Protein AF-A0A9D4PXZ6-F1 (afdb_monomer)

Structure (mmCIF, N/CA/C/O backbone):
data_AF-A0A9D4PXZ6-F1
#
_entry.id   AF-A0A9D4PXZ6-F1
#
loop_
_atom_site.group_PDB
_atom_site.id
_atom_site.type_symbol
_atom_site.label_atom_id
_atom_site.label_alt_id
_atom_site.label_comp_id
_atom_site.label_asym_id
_atom_site.label_entity_id
_atom_site.label_seq_id
_atom_site.pdbx_PDB_ins_code
_atom_site.Cartn_x
_atom_site.Cartn_y
_atom_site.Cartn_z
_atom_site.occupancy
_atom_site.B_iso_or_equiv
_atom_site.auth_seq_id
_atom_site.auth_comp_id
_atom_site.auth_asym_id
_atom_site.auth_atom_id
_atom_site.pdbx_PDB_model_num
ATOM 1 N N . MET A 1 1 ? 11.930 -41.846 7.101 1.00 25.95 1 MET A N 1
ATOM 2 C CA . MET A 1 1 ? 12.755 -41.732 5.876 1.00 25.95 1 MET A CA 1
ATOM 3 C C . MET A 1 1 ? 13.289 -40.310 5.834 1.00 25.95 1 MET A C 1
ATOM 5 O O . MET A 1 1 ? 12.480 -39.413 6.045 1.00 25.95 1 MET A O 1
ATOM 9 N N . PRO A 1 2 ? 14.607 -40.080 5.733 1.00 27.53 2 PRO A N 1
ATOM 10 C CA . PRO A 1 2 ? 15.161 -38.751 5.949 1.00 27.53 2 PRO A CA 1
ATOM 11 C C . PRO A 1 2 ? 14.879 -37.844 4.747 1.00 27.53 2 PRO A C 1
ATOM 13 O O . PRO A 1 2 ? 15.004 -38.256 3.596 1.00 27.53 2 PRO A O 1
ATOM 16 N N . PHE A 1 3 ? 14.480 -36.614 5.060 1.00 24.53 3 PHE A N 1
ATOM 17 C CA . PHE A 1 3 ? 14.257 -35.517 4.130 1.00 24.53 3 PHE A CA 1
ATOM 18 C C . PHE A 1 3 ? 15.569 -35.149 3.427 1.00 24.53 3 PHE A C 1
ATOM 20 O O . PHE A 1 3 ? 16.503 -34.655 4.058 1.00 24.53 3 PHE A O 1
ATOM 27 N N . GLY A 1 4 ? 15.627 -35.399 2.119 1.00 23.48 4 GLY A N 1
ATOM 28 C CA . GLY A 1 4 ? 16.671 -34.898 1.236 1.00 23.48 4 GLY A CA 1
ATOM 29 C C . GLY A 1 4 ? 16.410 -33.438 0.877 1.00 23.48 4 GLY A C 1
ATOM 30 O O . GLY A 1 4 ? 15.388 -33.096 0.287 1.00 23.48 4 GLY A O 1
ATOM 31 N N . SER A 1 5 ? 17.356 -32.584 1.244 1.00 31.34 5 SER A N 1
ATOM 32 C CA . SER A 1 5 ? 17.503 -31.199 0.810 1.00 31.34 5 SER A CA 1
ATOM 33 C C . SER A 1 5 ? 17.520 -31.078 -0.720 1.00 31.34 5 SER A C 1
ATOM 35 O O . SER A 1 5 ? 18.485 -31.510 -1.347 1.00 31.34 5 SER A O 1
ATOM 37 N N . SER A 1 6 ? 16.494 -30.474 -1.330 1.00 28.05 6 SER A N 1
ATOM 38 C CA . SER A 1 6 ? 16.559 -30.036 -2.740 1.00 28.05 6 SER A CA 1
ATOM 39 C C . SER A 1 6 ? 15.519 -28.978 -3.158 1.00 28.05 6 SER A C 1
ATOM 41 O O . SER A 1 6 ? 15.216 -28.862 -4.335 1.00 28.05 6 SER A O 1
ATOM 43 N N . SER A 1 7 ? 14.993 -28.138 -2.256 1.00 27.25 7 SER A N 1
ATOM 44 C CA . SER A 1 7 ? 14.009 -27.104 -2.653 1.00 27.25 7 SER A CA 1
ATOM 45 C C . SER A 1 7 ? 14.605 -25.739 -3.039 1.00 27.25 7 SER A C 1
ATOM 47 O O . SER A 1 7 ? 13.877 -24.870 -3.505 1.00 27.25 7 SER A O 1
ATOM 49 N N . GLN A 1 8 ? 15.924 -25.529 -2.918 1.00 28.34 8 GLN A N 1
ATOM 50 C CA . GLN A 1 8 ? 16.574 -24.286 -3.382 1.00 28.34 8 GLN A CA 1
ATOM 51 C C . GLN A 1 8 ? 16.739 -24.214 -4.914 1.00 28.34 8 GLN A C 1
ATOM 53 O O . GLN A 1 8 ? 16.982 -23.131 -5.449 1.00 28.34 8 GLN A O 1
ATOM 58 N N . GLY A 1 9 ? 16.593 -25.342 -5.622 1.00 25.77 9 GLY A N 1
ATOM 59 C CA . GLY A 1 9 ? 16.794 -25.434 -7.073 1.00 25.77 9 GLY A CA 1
ATOM 60 C C . GLY A 1 9 ? 15.540 -25.227 -7.928 1.00 25.77 9 GLY A C 1
ATOM 61 O O . GLY A 1 9 ? 15.668 -24.869 -9.093 1.00 25.77 9 GLY A O 1
ATOM 62 N N . GLU A 1 10 ? 14.333 -25.419 -7.385 1.00 27.45 10 GLU A N 1
ATOM 63 C CA . GLU A 1 10 ? 13.099 -25.402 -8.194 1.00 27.45 10 GLU A CA 1
ATOM 64 C C . GLU A 1 10 ? 12.408 -24.029 -8.259 1.00 27.45 10 GLU A C 1
ATOM 66 O O . GLU A 1 10 ? 11.702 -23.739 -9.224 1.00 27.45 10 GLU A O 1
ATOM 71 N N . GLU A 1 11 ? 12.641 -23.137 -7.290 1.00 32.34 11 GLU A N 1
ATOM 72 C CA . GLU A 1 11 ? 11.998 -21.810 -7.258 1.00 32.34 11 GLU A CA 1
ATOM 73 C C . GLU A 1 11 ? 12.890 -20.683 -7.790 1.00 32.34 11 GLU A C 1
ATOM 75 O O . GLU A 1 11 ? 12.404 -19.767 -8.460 1.00 32.34 11 GLU A O 1
ATOM 80 N N . SER A 1 12 ? 14.210 -20.821 -7.628 1.00 29.80 12 SER A N 1
ATOM 81 C CA . SER A 1 12 ? 15.171 -20.116 -8.477 1.00 29.80 12 SER A CA 1
ATOM 82 C C . SER A 1 12 ? 14.865 -20.429 -9.943 1.00 29.80 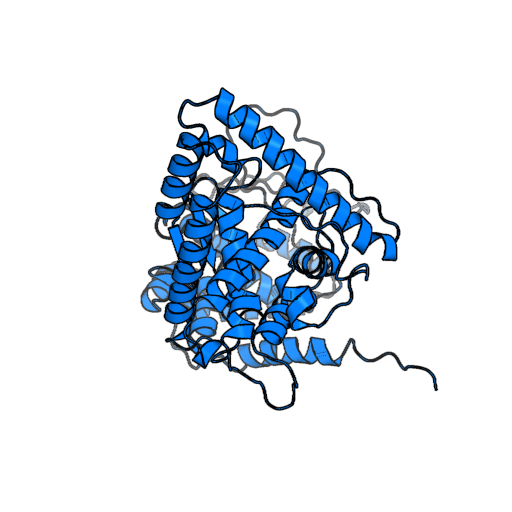12 SER A C 1
ATOM 84 O O . SER A 1 12 ? 14.836 -19.500 -10.738 1.00 29.80 12 SER A O 1
ATOM 86 N N . LEU A 1 13 ? 14.450 -21.661 -10.276 1.00 28.16 13 LEU A N 1
ATOM 87 C CA . LEU A 1 13 ? 13.960 -22.028 -11.606 1.00 28.16 13 LEU A CA 1
ATOM 88 C C . LEU A 1 13 ? 12.761 -21.192 -12.088 1.00 28.16 13 LEU A C 1
ATOM 90 O O . LEU A 1 13 ? 12.686 -20.953 -13.279 1.00 28.16 13 LEU A O 1
ATOM 94 N N . ARG A 1 14 ? 11.854 -20.697 -11.226 1.00 29.11 14 ARG A N 1
ATOM 95 C CA . ARG A 1 14 ? 10.692 -19.872 -11.642 1.00 29.11 14 ARG A CA 1
ATOM 96 C C . ARG A 1 14 ? 11.036 -18.401 -11.869 1.00 29.11 14 ARG A C 1
ATOM 98 O O . ARG A 1 14 ? 10.495 -17.797 -12.793 1.00 29.11 14 ARG A O 1
ATOM 105 N N . ILE A 1 15 ? 11.975 -17.846 -11.100 1.00 33.41 15 ILE A N 1
ATOM 106 C CA . ILE A 1 15 ? 12.600 -16.552 -11.422 1.00 33.41 15 ILE A CA 1
ATOM 107 C C . ILE A 1 15 ? 13.491 -16.702 -12.663 1.00 33.41 15 ILE A C 1
ATOM 109 O O . ILE A 1 15 ? 13.471 -15.832 -13.523 1.00 33.41 15 ILE A O 1
ATOM 113 N N . PHE A 1 16 ? 14.172 -17.840 -12.832 1.00 27.59 16 PHE A N 1
ATOM 114 C CA . PHE A 1 16 ? 14.856 -18.220 -14.069 1.00 27.59 16 PHE A CA 1
ATOM 115 C C . PHE A 1 16 ? 13.881 -18.458 -15.225 1.00 27.59 16 PHE A C 1
ATOM 117 O O . PHE A 1 16 ? 14.283 -18.235 -16.355 1.00 27.59 16 PHE A O 1
ATOM 124 N N . THR A 1 17 ? 12.623 -18.844 -14.992 1.00 29.03 17 THR A N 1
ATOM 125 C CA . THR A 1 17 ? 11.588 -18.918 -16.035 1.00 29.03 17 THR A CA 1
ATOM 126 C C . THR A 1 17 ? 11.101 -17.520 -16.402 1.00 29.03 17 THR A C 1
ATOM 128 O O . THR A 1 17 ? 10.970 -17.252 -17.581 1.00 29.03 17 THR A O 1
ATOM 131 N N . LEU A 1 18 ? 10.947 -16.588 -15.454 1.00 34.06 18 LEU A N 1
ATOM 132 C CA . LEU A 1 18 ? 10.681 -15.168 -15.751 1.00 34.06 18 LEU A CA 1
ATOM 133 C C . LEU A 1 18 ? 11.878 -14.464 -16.430 1.00 34.06 18 LEU A C 1
ATOM 135 O O . LEU A 1 18 ? 11.693 -13.664 -17.341 1.00 34.06 18 LEU A O 1
ATOM 139 N N . LEU A 1 1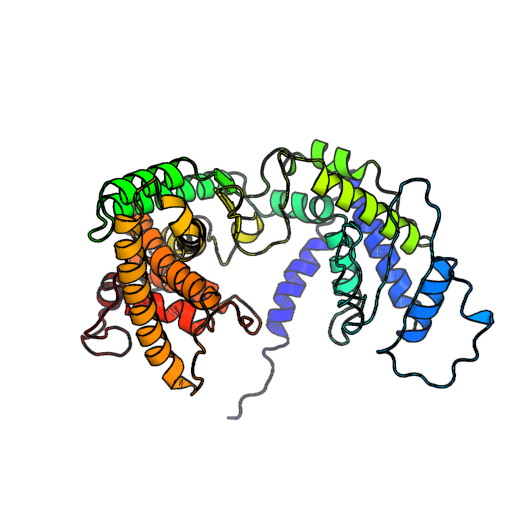9 ? 13.117 -14.818 -16.077 1.00 34.28 19 LEU A N 1
ATOM 140 C CA . LEU A 1 19 ? 14.349 -14.303 -16.697 1.00 34.28 19 LEU A CA 1
ATOM 141 C C . LEU A 1 19 ? 14.666 -14.978 -18.046 1.00 34.28 19 LEU A C 1
ATOM 143 O O . LEU A 1 19 ? 15.147 -14.317 -18.962 1.00 34.28 19 LEU A O 1
ATOM 147 N N . ARG A 1 20 ? 14.310 -16.258 -18.222 1.00 30.73 20 ARG A N 1
ATOM 148 C CA . ARG A 1 20 ? 14.201 -16.935 -19.528 1.00 30.73 20 ARG A CA 1
ATOM 149 C C . ARG A 1 20 ? 12.930 -16.553 -20.277 1.00 30.73 20 ARG A C 1
ATOM 151 O O . ARG A 1 20 ? 12.723 -17.106 -21.342 1.00 30.73 20 ARG A O 1
ATOM 158 N N . LEU A 1 21 ? 12.090 -15.656 -19.769 1.00 37.28 21 LEU A N 1
ATOM 159 C CA . LEU A 1 21 ? 11.014 -15.046 -20.548 1.00 37.28 21 LEU A CA 1
ATOM 160 C C . LEU A 1 21 ? 11.429 -13.655 -21.029 1.00 37.28 21 LEU A C 1
ATOM 162 O O . LEU A 1 21 ? 11.116 -13.337 -22.156 1.00 37.28 21 LEU A O 1
ATOM 166 N N . ILE A 1 22 ? 12.255 -12.888 -20.310 1.00 40.16 22 ILE A N 1
ATOM 167 C CA . ILE A 1 22 ? 12.733 -11.578 -20.808 1.00 40.16 22 ILE A CA 1
ATOM 168 C C . ILE A 1 22 ? 13.810 -11.712 -21.904 1.00 40.16 22 ILE A C 1
ATOM 170 O O . ILE A 1 22 ? 13.849 -10.905 -22.825 1.00 40.16 22 ILE A O 1
ATOM 174 N N . VAL A 1 23 ? 14.664 -12.743 -21.865 1.00 37.47 23 VAL A N 1
ATOM 175 C CA . VAL A 1 23 ? 15.687 -12.953 -22.915 1.00 37.47 23 VAL A CA 1
ATOM 176 C C . VAL A 1 23 ? 15.104 -13.455 -24.258 1.00 37.47 23 VAL A C 1
ATOM 178 O O . VAL A 1 23 ? 15.611 -13.037 -25.294 1.00 37.47 23 VAL A O 1
ATOM 181 N N . PRO A 1 24 ? 14.052 -14.301 -24.304 1.00 36.59 24 PRO A N 1
ATOM 182 C CA . PRO A 1 24 ? 13.346 -14.637 -25.544 1.00 36.59 24 PRO A CA 1
ATOM 183 C C . PRO A 1 24 ? 12.073 -13.813 -25.812 1.00 36.59 24 PRO A C 1
ATOM 185 O O . PRO A 1 24 ? 11.534 -13.923 -26.906 1.00 36.59 24 PRO A O 1
ATOM 188 N N . TYR A 1 25 ? 11.624 -12.947 -24.893 1.00 40.59 25 TYR A N 1
ATOM 189 C CA . TYR A 1 25 ? 10.790 -11.772 -25.202 1.00 40.59 25 TYR A CA 1
ATOM 190 C C . TYR A 1 25 ? 11.682 -10.543 -25.409 1.00 40.59 25 TYR A C 1
ATOM 192 O O . TYR A 1 25 ? 11.433 -9.471 -24.866 1.00 40.59 25 TYR A O 1
ATOM 200 N N . ILE A 1 26 ? 12.733 -10.695 -26.211 1.00 43.75 26 ILE A N 1
ATOM 201 C CA . ILE A 1 26 ? 13.173 -9.601 -27.068 1.00 43.75 26 ILE A CA 1
ATOM 202 C C . ILE A 1 26 ? 12.182 -9.673 -28.232 1.00 43.75 26 ILE A C 1
ATOM 204 O O . ILE A 1 26 ? 12.341 -10.552 -29.082 1.00 43.75 26 ILE A O 1
ATOM 208 N N . PRO A 1 27 ? 11.105 -8.862 -28.278 1.00 35.53 27 PRO A N 1
ATOM 209 C CA . PRO A 1 27 ? 10.410 -8.720 -29.543 1.00 35.53 27 PRO A CA 1
ATOM 210 C C . PRO A 1 27 ? 11.451 -8.172 -30.525 1.00 35.53 27 PRO A C 1
ATOM 212 O O . PRO A 1 27 ? 12.351 -7.440 -30.107 1.00 35.53 27 PRO A O 1
ATOM 215 N N . ASP A 1 28 ? 11.323 -8.461 -31.814 1.00 40.88 28 ASP A N 1
ATOM 216 C CA . ASP A 1 28 ? 11.927 -7.644 -32.871 1.00 40.88 28 ASP A CA 1
ATOM 217 C C . ASP A 1 28 ? 11.369 -6.206 -32.773 1.00 40.88 28 ASP A C 1
ATOM 219 O O . ASP A 1 28 ? 10.560 -5.759 -33.587 1.00 40.88 28 ASP A O 1
ATOM 223 N N . SER A 1 29 ? 11.702 -5.477 -31.708 1.00 52.06 29 SER A N 1
ATOM 224 C CA . SER A 1 29 ? 11.253 -4.121 -31.482 1.00 52.06 29 SER A CA 1
ATOM 225 C C . SER A 1 29 ? 12.302 -3.213 -32.110 1.00 52.06 29 SER A C 1
ATOM 227 O O . SER A 1 29 ? 13.441 -3.099 -31.662 1.00 52.06 29 SER A O 1
ATOM 229 N N . ASN A 1 30 ? 11.908 -2.519 -33.175 1.00 61.06 30 ASN A N 1
ATOM 230 C CA . ASN A 1 30 ? 12.666 -1.409 -33.766 1.00 61.06 30 ASN A CA 1
ATOM 231 C C . ASN A 1 30 ? 12.752 -0.186 -32.815 1.00 61.06 30 ASN A C 1
ATOM 233 O O . ASN A 1 30 ? 12.871 0.950 -33.267 1.00 61.06 30 ASN A O 1
ATOM 237 N N . GLN A 1 31 ? 12.630 -0.398 -31.502 1.00 74.00 31 GLN A N 1
ATOM 238 C CA . GLN A 1 31 ? 12.606 0.627 -30.468 1.00 74.00 31 GLN A CA 1
ATOM 239 C C . GLN A 1 31 ? 14.037 0.940 -30.015 1.00 74.00 31 GLN A C 1
ATOM 241 O O . GLN A 1 31 ? 14.788 0.059 -29.589 1.00 74.00 31 GLN A O 1
ATOM 246 N N . LEU A 1 32 ? 14.421 2.213 -30.105 1.00 82.12 32 LEU A N 1
ATOM 247 C CA . LEU A 1 32 ? 15.777 2.687 -29.828 1.00 82.12 32 LEU A CA 1
ATOM 248 C C . LEU A 1 32 ? 16.134 2.514 -28.345 1.00 82.12 32 LEU A C 1
ATOM 250 O O . LEU A 1 32 ? 17.262 2.146 -28.012 1.00 82.12 32 LEU A O 1
ATOM 254 N N . SER A 1 33 ? 15.176 2.762 -27.450 1.00 80.38 33 SER A N 1
ATOM 255 C CA . SER A 1 33 ? 15.353 2.606 -26.004 1.00 80.38 33 SER A CA 1
ATOM 256 C C . SER A 1 33 ? 15.788 1.185 -25.614 1.00 80.38 33 SER A C 1
ATOM 258 O O . SER A 1 33 ? 16.717 1.016 -24.817 1.00 80.38 33 SER A O 1
ATOM 260 N N . TRP A 1 34 ? 15.195 0.168 -26.243 1.00 77.62 34 TRP A N 1
ATOM 261 C CA . TRP A 1 34 ? 15.547 -1.239 -26.054 1.00 77.62 34 TRP A CA 1
ATOM 262 C C . TRP A 1 34 ? 16.913 -1.596 -26.606 1.00 77.62 34 TRP A C 1
ATOM 264 O O . TRP A 1 34 ? 17.696 -2.240 -25.910 1.00 77.62 34 TRP A O 1
ATOM 274 N N . GLN A 1 35 ? 17.219 -1.170 -27.832 1.00 78.56 35 GLN A N 1
ATOM 275 C CA . GLN A 1 35 ? 18.512 -1.445 -28.463 1.00 78.56 35 GLN A CA 1
ATOM 276 C C . GLN A 1 35 ? 19.667 -0.927 -27.599 1.00 78.56 35 GLN A C 1
ATOM 278 O O . GLN A 1 35 ? 20.656 -1.629 -27.383 1.00 78.56 35 GLN A O 1
ATOM 283 N N . LYS A 1 36 ? 19.504 0.265 -27.014 1.00 81.38 36 LYS A N 1
ATOM 284 C CA . LYS A 1 36 ? 20.477 0.846 -26.082 1.00 81.38 36 LYS A CA 1
ATOM 285 C C . LYS A 1 36 ? 20.590 0.052 -24.780 1.00 81.38 36 LYS A C 1
ATOM 287 O O . LYS A 1 36 ? 21.704 -0.234 -24.342 1.00 81.38 36 LYS A O 1
ATOM 292 N N . ALA A 1 37 ? 19.468 -0.358 -24.185 1.00 80.12 37 ALA A N 1
ATOM 293 C CA . ALA A 1 37 ? 19.473 -1.170 -22.967 1.00 80.12 37 ALA A CA 1
ATOM 294 C C . ALA A 1 37 ? 20.134 -2.544 -23.193 1.00 80.12 37 ALA A C 1
ATOM 296 O O . ALA A 1 37 ? 20.965 -2.975 -22.389 1.00 80.12 37 ALA A O 1
ATOM 297 N N . ALA A 1 38 ? 19.821 -3.200 -24.314 1.00 77.94 38 ALA A N 1
ATOM 298 C CA . ALA A 1 38 ? 20.415 -4.469 -24.718 1.00 77.94 38 ALA A CA 1
ATOM 299 C C . ALA A 1 38 ? 21.921 -4.332 -24.985 1.00 77.94 38 ALA A C 1
ATOM 301 O O . ALA A 1 38 ? 22.699 -5.151 -24.497 1.00 77.94 38 ALA A O 1
ATOM 302 N N . GLY A 1 39 ? 22.349 -3.271 -25.677 1.00 78.50 39 GLY A N 1
ATOM 303 C CA . GLY A 1 39 ? 23.766 -2.970 -25.895 1.00 78.50 39 GLY A CA 1
ATOM 304 C C . GLY A 1 39 ? 24.532 -2.795 -24.582 1.00 78.50 39 GLY A C 1
ATOM 305 O O . GLY A 1 39 ? 25.566 -3.429 -24.381 1.00 78.50 39 GLY A O 1
ATOM 306 N N . MET A 1 40 ? 23.982 -2.029 -23.630 1.00 76.56 40 MET A N 1
ATOM 307 C CA . MET A 1 40 ? 24.591 -1.857 -22.303 1.00 76.56 40 MET A CA 1
ATOM 308 C C . MET A 1 40 ? 24.682 -3.176 -21.526 1.00 76.56 40 MET A C 1
ATOM 310 O O . MET A 1 40 ? 25.689 -3.438 -20.865 1.00 76.56 40 MET A O 1
ATOM 314 N N . TYR A 1 41 ? 23.650 -4.017 -21.611 1.00 79.19 41 TYR A N 1
ATOM 315 C CA . TYR A 1 41 ? 23.640 -5.332 -20.975 1.00 79.19 41 TYR A CA 1
ATOM 316 C C . TYR A 1 41 ? 24.707 -6.260 -21.576 1.00 79.19 41 TYR A C 1
ATOM 318 O O . TYR A 1 41 ? 25.489 -6.849 -20.830 1.00 79.19 41 TYR A O 1
ATOM 326 N N . GLN A 1 42 ? 24.800 -6.336 -22.908 1.00 75.50 42 GLN A N 1
ATOM 327 C CA . GLN A 1 42 ? 25.791 -7.161 -23.609 1.00 75.50 42 GLN A CA 1
ATOM 328 C C . GLN A 1 42 ? 27.225 -6.667 -23.397 1.00 75.50 42 GLN A C 1
ATOM 330 O O . GLN A 1 42 ? 28.128 -7.478 -23.190 1.00 75.50 42 GLN A O 1
ATOM 335 N N . ALA A 1 43 ? 27.440 -5.350 -23.374 1.00 74.00 43 ALA A N 1
ATOM 336 C CA . ALA A 1 43 ? 28.730 -4.761 -23.027 1.00 74.00 43 ALA A CA 1
ATOM 337 C C . ALA A 1 43 ? 29.132 -5.123 -21.590 1.00 74.00 43 ALA A C 1
ATOM 339 O O . ALA A 1 43 ? 30.271 -5.514 -21.349 1.00 74.00 43 ALA A O 1
ATOM 340 N N . CYS A 1 44 ? 28.190 -5.086 -20.641 1.00 75.19 44 CYS A N 1
ATOM 341 C CA . CYS A 1 44 ? 28.440 -5.523 -19.269 1.00 75.19 44 CYS A CA 1
ATOM 342 C C . CYS A 1 44 ? 28.768 -7.023 -19.176 1.00 75.19 44 CYS A C 1
ATOM 344 O O . CYS A 1 44 ? 29.728 -7.402 -18.504 1.00 75.19 44 CYS A O 1
ATOM 346 N N . LEU A 1 45 ? 28.024 -7.887 -19.872 1.00 73.19 45 LEU A N 1
ATOM 347 C CA . LEU A 1 45 ? 28.311 -9.324 -19.911 1.00 73.19 45 LEU A CA 1
ATOM 348 C C . LEU A 1 45 ? 29.687 -9.619 -20.519 1.00 73.19 45 LEU A C 1
ATOM 350 O O . LEU A 1 45 ? 30.469 -10.373 -19.947 1.00 73.19 45 LEU A O 1
ATOM 354 N N . SER A 1 46 ? 30.008 -8.980 -21.642 1.00 70.75 46 SER A N 1
ATOM 355 C CA . SER A 1 46 ? 31.301 -9.145 -22.313 1.00 70.75 46 SER A CA 1
ATOM 356 C C . SER A 1 46 ? 32.440 -8.691 -21.399 1.00 70.75 46 SER A C 1
ATOM 358 O O . SER A 1 46 ? 33.405 -9.428 -21.187 1.00 70.75 46 SER A O 1
ATOM 360 N N . PHE A 1 47 ? 32.278 -7.532 -20.757 1.00 65.69 47 PHE A N 1
ATOM 361 C CA . PHE A 1 47 ? 33.240 -7.003 -19.795 1.00 65.69 47 PHE A CA 1
ATOM 362 C C . PHE A 1 47 ? 33.439 -7.947 -18.601 1.00 65.69 47 PHE A C 1
ATOM 364 O O . PHE A 1 47 ? 34.570 -8.254 -18.244 1.00 65.69 47 PHE A O 1
ATOM 371 N N . THR A 1 48 ? 32.362 -8.476 -18.015 1.00 64.25 48 THR A N 1
ATOM 372 C CA . THR A 1 48 ? 32.445 -9.403 -16.868 1.00 64.25 48 THR A CA 1
ATOM 373 C C . THR A 1 48 ? 33.037 -10.764 -17.227 1.00 64.25 48 THR A C 1
ATOM 375 O O . THR A 1 48 ? 33.734 -11.350 -16.406 1.00 64.25 48 THR A O 1
ATOM 378 N N . SER A 1 49 ? 32.827 -11.247 -18.454 1.00 63.47 49 SER A N 1
ATOM 379 C CA . SER A 1 49 ? 33.439 -12.489 -18.947 1.00 63.47 49 SER A CA 1
ATOM 380 C C . SER A 1 49 ? 34.943 -12.374 -19.231 1.00 63.47 49 SER A C 1
ATOM 382 O O . SER A 1 49 ? 35.627 -13.391 -19.310 1.00 63.47 49 SER A O 1
ATOM 384 N N . SER A 1 50 ? 35.464 -11.149 -19.368 1.00 54.88 50 SER A N 1
ATOM 385 C CA . SER A 1 50 ? 36.847 -10.887 -19.788 1.00 54.88 50 SER A CA 1
ATOM 386 C C . SER A 1 50 ? 37.864 -10.865 -18.638 1.00 54.88 50 SER A C 1
ATOM 388 O O . SER A 1 50 ? 39.062 -10.765 -18.897 1.00 54.88 50 SER A O 1
ATOM 390 N N . TYR A 1 51 ? 37.426 -10.954 -17.375 1.00 53.41 51 TYR A N 1
ATOM 391 C CA . TYR A 1 51 ? 38.312 -10.824 -16.212 1.00 53.41 51 TYR A CA 1
ATOM 392 C C . TYR A 1 51 ? 38.124 -11.954 -15.199 1.00 53.41 51 TYR A C 1
ATOM 394 O O . TYR A 1 51 ? 37.033 -12.181 -14.684 1.00 53.41 51 TYR A O 1
ATOM 402 N N . GLU A 1 52 ? 39.227 -12.626 -14.864 1.00 43.03 52 GLU A N 1
ATOM 403 C CA . GLU A 1 52 ? 39.250 -13.782 -13.956 1.00 43.03 52 GLU A CA 1
ATOM 404 C C . GLU A 1 52 ? 39.127 -13.389 -12.471 1.00 43.03 52 GLU A C 1
ATOM 406 O O . GLU A 1 52 ? 38.818 -14.232 -11.629 1.00 43.03 52 GLU A O 1
ATOM 411 N N . THR A 1 53 ? 39.373 -12.116 -12.120 1.00 45.88 53 THR A N 1
ATOM 412 C CA . THR A 1 53 ? 39.351 -11.632 -10.727 1.00 45.88 53 THR A CA 1
ATOM 413 C C . THR A 1 53 ? 38.757 -10.225 -10.577 1.00 45.88 53 THR A C 1
ATOM 415 O O . THR A 1 53 ? 38.985 -9.342 -11.406 1.00 45.88 53 THR A O 1
ATOM 418 N N . GLU A 1 54 ? 38.086 -9.963 -9.445 1.00 44.41 54 GLU A N 1
ATOM 419 C CA . GLU A 1 54 ? 37.551 -8.635 -9.068 1.00 44.41 54 GLU A CA 1
ATOM 420 C C . GLU A 1 54 ? 38.625 -7.527 -9.047 1.00 44.41 54 GLU A C 1
ATOM 422 O O . GLU A 1 54 ? 38.331 -6.348 -9.238 1.00 44.41 54 GLU A O 1
ATOM 427 N N . THR A 1 55 ? 39.894 -7.888 -8.826 1.00 41.78 55 THR A N 1
ATOM 428 C CA . THR A 1 55 ? 41.011 -6.932 -8.785 1.00 41.78 55 THR A CA 1
ATOM 429 C C . THR A 1 55 ? 41.437 -6.478 -10.183 1.00 41.78 55 THR A C 1
ATOM 431 O O . THR A 1 55 ? 41.690 -5.292 -10.375 1.00 41.78 55 THR A O 1
ATOM 434 N N . GLN A 1 56 ? 41.478 -7.379 -11.171 1.00 49.34 56 GLN A N 1
ATOM 435 C CA . GLN A 1 56 ? 41.712 -6.999 -12.573 1.00 49.34 56 GLN A CA 1
ATOM 436 C C . GLN A 1 56 ? 40.560 -6.142 -13.107 1.00 49.34 56 GLN A C 1
ATOM 438 O O . GLN A 1 56 ? 40.807 -5.120 -13.744 1.00 49.34 56 GLN A O 1
ATOM 443 N N . TYR A 1 57 ? 39.327 -6.498 -12.737 1.00 52.81 57 TYR A N 1
ATOM 444 C CA . TYR A 1 57 ? 38.125 -5.708 -12.993 1.00 52.81 57 TYR A CA 1
ATOM 445 C C . TYR A 1 57 ? 38.260 -4.264 -12.482 1.00 52.81 57 TYR A C 1
ATOM 447 O O . TYR A 1 57 ? 38.076 -3.322 -13.249 1.00 52.81 57 TYR A O 1
ATOM 455 N N . LEU A 1 58 ? 38.634 -4.070 -11.210 1.00 48.91 58 LEU A N 1
ATOM 456 C CA . LEU A 1 58 ? 38.742 -2.735 -10.611 1.00 48.91 58 LEU A CA 1
ATOM 457 C C . LEU A 1 58 ? 39.856 -1.902 -11.269 1.00 48.91 58 LEU A C 1
ATOM 459 O O . LEU A 1 58 ? 39.710 -0.694 -11.442 1.00 48.91 58 LEU A O 1
ATOM 463 N N . VAL A 1 59 ? 40.972 -2.539 -11.635 1.00 49.34 59 VAL A N 1
ATOM 464 C CA . VAL A 1 59 ? 42.129 -1.877 -12.258 1.00 49.34 59 VAL A CA 1
ATOM 465 C C . VAL A 1 59 ? 41.815 -1.411 -13.677 1.00 49.34 59 VAL A C 1
ATOM 467 O O . VAL A 1 59 ? 42.091 -0.256 -13.997 1.00 49.34 59 VAL A O 1
ATOM 470 N N . GLU A 1 60 ? 41.205 -2.253 -14.509 1.00 53.34 60 GLU A N 1
ATOM 471 C CA . GLU A 1 60 ? 40.797 -1.858 -15.864 1.00 53.34 60 GLU A CA 1
ATOM 472 C C . GLU A 1 60 ? 39.636 -0.854 -15.842 1.00 53.34 60 GLU A C 1
ATOM 474 O O . GLU A 1 60 ? 39.630 0.114 -16.604 1.00 53.34 60 GLU A O 1
ATOM 479 N N . TRP A 1 61 ? 38.718 -0.985 -14.879 1.00 53.44 61 TRP A N 1
ATOM 480 C CA . TRP A 1 61 ? 37.687 0.017 -14.604 1.00 53.44 61 TRP A CA 1
ATOM 481 C C . TRP A 1 61 ? 38.295 1.393 -14.271 1.00 53.44 61 TRP A C 1
ATOM 483 O O . TRP A 1 61 ? 37.924 2.392 -14.888 1.00 53.44 61 TRP A O 1
ATOM 493 N N . MET A 1 62 ? 39.293 1.462 -13.379 1.00 50.69 62 MET A N 1
ATOM 494 C CA . MET A 1 62 ? 40.004 2.713 -13.054 1.00 50.69 62 MET A CA 1
ATOM 495 C C . MET A 1 62 ? 40.833 3.264 -14.228 1.00 50.69 62 MET A C 1
ATOM 497 O O . MET A 1 62 ? 40.939 4.483 -14.376 1.00 50.69 62 MET A O 1
ATOM 501 N N . ARG A 1 63 ? 41.395 2.400 -15.083 1.00 52.72 63 ARG A N 1
ATOM 502 C CA . ARG A 1 63 ? 42.113 2.816 -16.302 1.00 52.72 63 ARG A CA 1
ATOM 503 C C . ARG A 1 63 ? 41.181 3.432 -17.340 1.00 52.72 63 ARG A C 1
ATOM 505 O O . ARG A 1 63 ? 41.506 4.484 -17.879 1.00 52.72 63 ARG A O 1
ATOM 512 N N . SER A 1 64 ? 40.000 2.845 -17.559 1.00 49.91 64 SER A N 1
ATOM 513 C CA . SER A 1 64 ? 38.973 3.393 -18.469 1.00 49.91 64 SER A CA 1
ATOM 514 C C . SER A 1 64 ? 38.497 4.797 -18.068 1.00 49.91 64 SER A C 1
ATOM 516 O O . SER A 1 64 ? 38.027 5.583 -18.887 1.00 49.91 64 SER A O 1
ATOM 518 N N . LEU A 1 65 ? 38.670 5.117 -16.789 1.00 47.22 65 LEU A N 1
ATOM 519 C CA . LEU A 1 65 ? 38.366 6.385 -16.151 1.00 47.22 65 LEU A CA 1
ATOM 520 C C . LEU A 1 65 ? 39.468 7.451 -16.323 1.00 47.22 65 LEU A C 1
ATOM 522 O O . LEU A 1 65 ? 39.319 8.565 -15.820 1.00 47.22 65 LEU A O 1
ATOM 526 N N . ASN A 1 66 ? 40.579 7.115 -16.991 1.00 47.22 66 ASN A N 1
ATOM 527 C CA . ASN A 1 66 ? 41.794 7.929 -17.098 1.00 47.22 66 ASN A CA 1
ATOM 528 C C . ASN A 1 66 ? 42.346 8.377 -15.723 1.00 47.22 66 ASN A C 1
ATOM 530 O O . ASN A 1 66 ? 43.012 9.405 -15.591 1.00 47.22 66 ASN A O 1
ATOM 534 N N . LEU A 1 67 ? 42.051 7.605 -14.668 1.00 45.84 67 LEU A N 1
ATOM 535 C CA . LEU A 1 67 ? 42.548 7.831 -13.313 1.00 45.84 67 LEU A CA 1
ATOM 536 C C . LEU A 1 67 ? 43.945 7.217 -13.194 1.00 45.84 67 LEU A C 1
ATOM 538 O O . LEU A 1 67 ? 44.153 6.173 -12.578 1.00 45.84 67 LEU A O 1
ATOM 542 N N . ASP A 1 68 ? 44.922 7.884 -13.798 1.00 39.06 68 ASP A N 1
ATOM 543 C CA . ASP A 1 68 ? 46.294 7.397 -13.990 1.00 39.06 68 ASP A CA 1
ATOM 544 C C . ASP A 1 68 ? 47.173 7.465 -12.712 1.00 39.06 68 ASP A C 1
ATOM 546 O O . ASP A 1 68 ? 48.381 7.704 -12.742 1.00 39.06 68 ASP A O 1
ATOM 550 N N . PHE A 1 69 ? 46.568 7.302 -11.529 1.00 35.75 69 PHE A N 1
ATOM 551 C CA . PHE A 1 69 ? 47.235 7.553 -10.243 1.00 35.75 69 PHE A CA 1
ATOM 552 C C . PHE A 1 69 ? 48.016 6.340 -9.698 1.00 35.75 69 PHE A C 1
ATOM 554 O O . PHE A 1 69 ? 48.904 6.494 -8.857 1.00 35.75 69 PHE A O 1
ATOM 561 N N . LEU A 1 70 ? 47.742 5.127 -10.195 1.00 36.44 70 LEU A N 1
ATOM 562 C CA . LEU A 1 70 ? 48.330 3.886 -9.668 1.00 36.44 70 LEU A CA 1
ATOM 563 C C . LEU A 1 70 ? 49.704 3.535 -10.245 1.00 36.44 70 LEU A C 1
ATOM 565 O O . LEU A 1 70 ? 50.448 2.789 -9.611 1.00 36.44 70 LEU A O 1
ATOM 569 N N . ASN A 1 71 ? 50.108 4.118 -11.379 1.00 38.41 71 ASN A N 1
ATOM 570 C CA . ASN A 1 71 ? 51.429 3.836 -11.953 1.00 38.41 71 ASN A CA 1
ATOM 571 C C . ASN A 1 71 ? 52.587 4.335 -11.058 1.00 38.41 71 ASN A C 1
ATOM 573 O O . ASN A 1 71 ? 53.737 3.938 -11.233 1.00 38.41 71 ASN A O 1
ATOM 577 N N . LYS A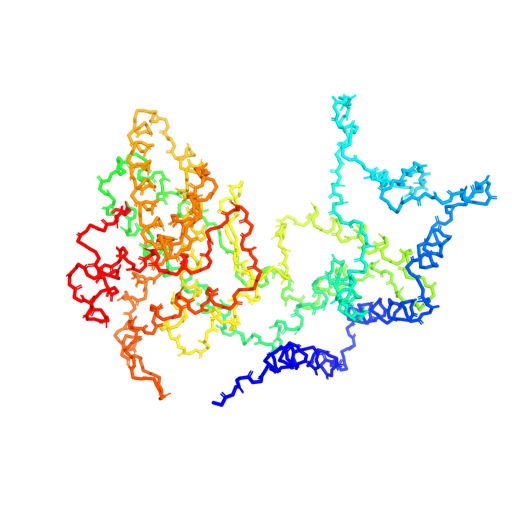 1 72 ? 52.290 5.185 -10.061 1.00 34.38 72 LYS A N 1
ATOM 578 C CA . LYS A 1 72 ? 53.273 5.753 -9.124 1.00 34.38 72 LYS A CA 1
ATOM 579 C C . LYS A 1 72 ? 53.237 5.165 -7.711 1.00 34.38 72 LYS A C 1
ATOM 581 O O . LYS A 1 72 ? 54.117 5.489 -6.917 1.00 34.38 72 LYS A O 1
ATOM 586 N N . THR A 1 73 ? 52.281 4.302 -7.366 1.00 32.31 73 THR A N 1
ATOM 587 C CA . THR A 1 73 ? 52.178 3.738 -6.008 1.00 32.31 73 THR A CA 1
ATOM 588 C C . THR A 1 73 ? 52.378 2.225 -6.025 1.00 32.31 73 THR A C 1
ATOM 590 O O . THR A 1 73 ? 51.518 1.466 -6.455 1.00 32.31 73 THR A O 1
ATOM 593 N N . ARG A 1 74 ? 53.531 1.762 -5.516 1.00 28.98 74 ARG A N 1
ATOM 594 C CA . ARG A 1 74 ? 53.765 0.335 -5.240 1.00 28.98 74 ARG A CA 1
ATOM 595 C C . ARG A 1 74 ? 52.731 -0.147 -4.220 1.00 28.98 74 ARG A C 1
ATOM 597 O O . ARG A 1 74 ? 52.839 0.177 -3.038 1.00 28.98 74 ARG A O 1
ATOM 604 N N . LEU A 1 75 ? 51.761 -0.939 -4.671 1.00 32.31 75 LEU A N 1
ATOM 605 C CA . LEU A 1 75 ? 50.786 -1.618 -3.822 1.00 32.31 75 LEU A CA 1
ATOM 606 C C . LEU A 1 75 ? 51.508 -2.635 -2.922 1.00 32.31 75 LEU A C 1
ATOM 608 O O . LEU A 1 75 ? 51.751 -3.777 -3.307 1.00 32.31 75 LEU A O 1
ATOM 612 N N . LYS A 1 76 ? 51.866 -2.236 -1.699 1.00 28.19 76 LYS A N 1
ATOM 613 C CA . LYS A 1 76 ? 52.037 -3.206 -0.609 1.00 28.19 76 LYS A CA 1
ATOM 614 C C . LYS A 1 76 ? 50.637 -3.590 -0.148 1.00 28.19 76 LYS A C 1
ATOM 616 O O . LYS A 1 76 ? 49.872 -2.687 0.144 1.00 28.19 76 LYS A O 1
ATOM 621 N N . LYS A 1 77 ? 50.323 -4.892 -0.113 1.00 31.45 77 LYS A N 1
ATOM 622 C CA . LYS A 1 77 ? 49.069 -5.502 0.384 1.00 31.45 77 LYS A CA 1
ATOM 623 C C . LYS A 1 77 ? 48.292 -4.584 1.349 1.00 31.45 77 LYS A C 1
ATOM 625 O O . LYS A 1 77 ? 48.611 -4.545 2.534 1.00 31.45 77 LYS A O 1
ATOM 630 N N . VAL A 1 78 ? 47.280 -3.875 0.845 1.00 28.03 78 VAL A N 1
ATOM 631 C CA . VAL A 1 78 ? 46.291 -3.163 1.669 1.00 28.03 78 VAL A CA 1
ATOM 632 C C . VAL A 1 78 ? 44.941 -3.848 1.479 1.00 28.03 78 VAL A C 1
ATOM 634 O O . VAL A 1 78 ? 44.593 -4.264 0.376 1.00 28.03 78 VAL A O 1
ATOM 637 N N . ASN A 1 79 ? 44.232 -4.024 2.591 1.00 27.52 79 ASN A N 1
ATOM 638 C CA . ASN A 1 79 ? 42.934 -4.685 2.699 1.00 27.52 79 ASN A CA 1
ATOM 639 C C . ASN A 1 79 ? 41.872 -3.915 1.867 1.00 27.52 79 ASN A C 1
ATOM 641 O O . ASN A 1 79 ? 41.882 -2.684 1.926 1.00 27.52 79 ASN A O 1
ATOM 645 N N . PRO A 1 80 ? 40.938 -4.570 1.142 1.00 30.11 80 PRO A N 1
ATOM 646 C CA . PRO A 1 80 ? 40.052 -3.931 0.148 1.00 30.11 80 PRO A CA 1
ATOM 647 C C . PRO A 1 80 ? 39.089 -2.849 0.671 1.00 30.11 80 PRO A C 1
ATOM 649 O O . PRO A 1 80 ? 38.361 -2.242 -0.105 1.00 30.11 80 PRO A O 1
ATOM 652 N N . VAL A 1 81 ? 39.048 -2.615 1.983 1.00 28.34 81 VAL A N 1
ATOM 653 C CA . VAL A 1 81 ? 38.046 -1.767 2.647 1.00 28.34 81 VAL A CA 1
ATOM 654 C C . VAL A 1 81 ? 38.482 -0.295 2.756 1.00 28.34 81 VAL A C 1
ATOM 656 O O . VAL A 1 81 ? 37.651 0.572 3.014 1.00 28.34 81 VAL A O 1
ATOM 659 N N . GLU A 1 82 ? 39.755 0.034 2.518 1.00 27.52 82 GLU A N 1
ATOM 660 C CA . GLU A 1 82 ? 40.279 1.396 2.706 1.00 27.52 82 GLU A CA 1
ATOM 661 C C . GLU A 1 82 ? 40.916 1.962 1.424 1.00 27.52 82 GLU A C 1
ATOM 663 O O . GLU A 1 82 ? 42.134 1.979 1.270 1.00 27.52 82 GLU A O 1
ATOM 668 N N . MET A 1 83 ? 40.094 2.472 0.499 1.00 31.59 83 MET A N 1
ATOM 669 C CA . MET A 1 83 ? 40.560 3.259 -0.656 1.00 31.59 83 MET A CA 1
ATOM 670 C C . MET A 1 83 ? 39.872 4.623 -0.710 1.00 31.59 83 MET A C 1
ATOM 672 O O . MET A 1 83 ? 38.690 4.716 -1.007 1.00 31.59 83 MET A O 1
ATOM 676 N N . MET A 1 84 ? 40.614 5.704 -0.472 1.00 27.67 84 MET A N 1
ATOM 677 C CA . MET A 1 84 ? 40.120 7.080 -0.601 1.00 27.67 84 MET A CA 1
ATOM 678 C C . MET A 1 84 ? 40.563 7.654 -1.958 1.00 27.67 84 MET A C 1
ATOM 680 O O . MET A 1 84 ? 41.762 7.698 -2.224 1.00 27.67 84 MET A O 1
ATOM 684 N N . VAL A 1 85 ? 39.634 8.108 -2.811 1.00 30.06 85 VAL A N 1
ATOM 685 C CA . VAL A 1 85 ? 39.956 8.737 -4.111 1.00 30.06 85 VAL A CA 1
ATOM 686 C C . VAL A 1 85 ? 39.492 10.197 -4.111 1.00 30.06 85 VAL A C 1
ATOM 688 O O . VAL A 1 85 ? 38.328 10.492 -3.858 1.00 30.06 85 VAL A O 1
ATOM 691 N N . ARG A 1 86 ? 40.408 11.129 -4.400 1.00 24.17 86 ARG A N 1
ATOM 692 C CA . ARG A 1 86 ? 40.101 12.528 -4.742 1.00 24.17 86 ARG A CA 1
ATOM 693 C C . ARG A 1 86 ? 40.545 12.775 -6.181 1.00 24.17 86 ARG A C 1
ATOM 695 O O . ARG A 1 86 ? 41.734 12.682 -6.463 1.00 24.17 86 ARG A O 1
ATOM 702 N N . GLY A 1 87 ? 39.609 13.136 -7.051 1.00 29.59 87 GLY A N 1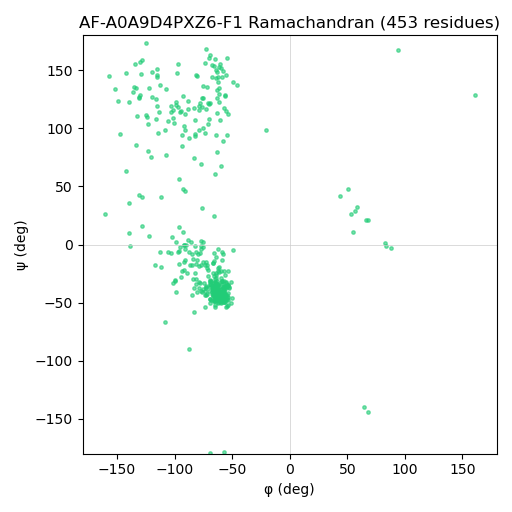
ATOM 703 C CA . GLY A 1 87 ? 39.886 13.626 -8.400 1.00 29.59 87 GLY A CA 1
ATOM 704 C C . GLY A 1 87 ? 38.768 14.562 -8.853 1.00 29.59 87 GLY A C 1
ATOM 705 O O . GLY A 1 87 ? 37.597 14.259 -8.651 1.00 29.59 87 GLY A O 1
ATOM 706 N N . SER A 1 88 ? 39.127 15.714 -9.414 1.00 26.66 88 SER A N 1
ATOM 707 C CA . SER A 1 88 ? 38.213 16.614 -10.121 1.00 26.66 88 SER A CA 1
ATOM 708 C C . SER A 1 88 ? 38.335 16.332 -11.615 1.00 26.66 88 SER A C 1
ATOM 710 O O . SER A 1 88 ? 39.422 16.496 -12.168 1.00 26.66 88 SER A O 1
ATOM 712 N N . VAL A 1 89 ? 37.248 15.905 -12.258 1.00 28.48 89 VAL A N 1
ATOM 713 C CA . VAL A 1 89 ? 37.165 15.819 -13.722 1.00 28.48 89 VAL A CA 1
ATOM 714 C C . VAL A 1 89 ? 36.340 17.012 -14.192 1.00 28.48 89 VAL A C 1
ATOM 716 O O . VAL A 1 89 ? 35.195 17.171 -13.770 1.00 28.48 89 VAL A O 1
ATOM 719 N N . ASP A 1 90 ? 36.942 17.868 -15.012 1.00 24.92 90 ASP A N 1
ATOM 720 C CA . ASP A 1 90 ? 36.300 19.060 -15.562 1.00 24.92 90 ASP A CA 1
ATOM 721 C C . ASP A 1 90 ? 35.459 18.653 -16.785 1.00 24.92 90 ASP A C 1
ATOM 723 O O . ASP A 1 90 ? 35.973 18.450 -17.883 1.00 24.92 90 ASP A O 1
ATOM 727 N N . LEU A 1 91 ? 34.165 18.416 -16.557 1.00 28.23 91 LEU A N 1
ATOM 728 C CA . LEU A 1 91 ? 33.189 17.980 -17.563 1.00 28.23 91 LEU A CA 1
ATOM 729 C C . LEU A 1 91 ? 32.151 19.075 -17.849 1.00 28.23 91 LEU A C 1
ATOM 731 O O . LEU A 1 91 ? 30.974 18.764 -17.966 1.00 28.23 91 LEU A O 1
ATOM 735 N N . GLY A 1 92 ? 32.544 20.353 -17.935 1.00 26.62 92 GLY A N 1
ATOM 736 C CA . GLY A 1 92 ? 31.727 21.436 -18.530 1.00 26.62 92 GLY A CA 1
ATOM 737 C C . GLY A 1 92 ? 30.304 21.648 -17.974 1.00 26.62 92 GLY A C 1
ATOM 738 O O . GLY A 1 92 ? 29.516 22.389 -18.553 1.00 26.62 92 GLY A O 1
ATOM 739 N N . VAL A 1 93 ? 29.972 20.997 -16.863 1.00 23.31 93 VAL A N 1
ATOM 740 C CA . VAL A 1 93 ? 28.739 21.056 -16.085 1.00 23.31 93 VAL A CA 1
ATOM 741 C C . VAL A 1 93 ? 29.201 20.792 -14.655 1.00 23.31 93 VAL A C 1
ATOM 743 O O . VAL A 1 93 ? 29.866 19.787 -14.407 1.00 23.31 93 VAL A O 1
ATOM 746 N N . GLU A 1 94 ? 28.917 21.700 -13.724 1.00 23.00 94 GLU A N 1
ATOM 747 C CA . GLU A 1 94 ? 29.332 21.605 -12.317 1.00 23.00 94 GLU A CA 1
ATOM 748 C C . GLU A 1 94 ? 28.708 20.381 -11.609 1.00 23.00 94 GLU A C 1
ATOM 750 O O . GLU A 1 94 ? 27.737 20.486 -10.863 1.00 23.00 94 GLU A O 1
ATOM 755 N N . ALA A 1 95 ? 29.274 19.195 -11.823 1.00 25.25 95 ALA A N 1
ATOM 756 C CA . ALA A 1 95 ? 28.942 17.969 -11.110 1.00 25.25 95 ALA A CA 1
ATOM 757 C C . ALA A 1 95 ? 30.241 17.272 -10.691 1.00 25.25 95 ALA A C 1
ATOM 759 O O . ALA A 1 95 ? 30.779 16.409 -11.381 1.00 25.25 95 ALA A O 1
ATOM 760 N N . VAL A 1 96 ? 30.770 17.674 -9.534 1.00 25.16 96 VAL A N 1
ATOM 761 C CA . VAL A 1 96 ? 31.922 17.017 -8.909 1.00 25.16 96 VAL A CA 1
ATOM 762 C C . VAL A 1 96 ? 31.484 15.639 -8.402 1.00 25.16 96 VAL A C 1
ATOM 764 O O . VAL A 1 96 ? 30.770 15.531 -7.405 1.00 25.16 96 VAL A O 1
ATOM 767 N N . ILE A 1 97 ? 31.929 14.579 -9.081 1.00 29.25 97 ILE A N 1
ATOM 768 C CA . ILE A 1 97 ? 31.794 13.190 -8.625 1.00 29.25 97 ILE A CA 1
ATOM 769 C C . ILE A 1 97 ? 32.791 12.971 -7.477 1.00 29.25 97 ILE A C 1
ATOM 771 O O . ILE A 1 97 ? 33.973 12.712 -7.689 1.00 29.25 97 ILE A O 1
ATOM 775 N N . ALA A 1 98 ? 32.322 13.098 -6.237 1.00 28.56 98 ALA A N 1
ATOM 776 C CA . ALA A 1 98 ? 33.083 12.711 -5.054 1.00 28.56 98 ALA A CA 1
ATOM 777 C C . ALA A 1 98 ? 32.767 11.248 -4.699 1.00 28.56 98 ALA A C 1
ATOM 779 O O . ALA A 1 98 ? 31.761 10.964 -4.052 1.00 28.56 98 ALA A O 1
ATOM 780 N N . ILE A 1 99 ? 33.627 10.311 -5.107 1.00 32.41 99 ILE A N 1
ATOM 781 C CA . ILE A 1 99 ? 33.563 8.915 -4.648 1.00 32.41 99 ILE A CA 1
ATOM 782 C C . ILE A 1 99 ? 34.259 8.845 -3.282 1.00 32.41 99 ILE A C 1
ATOM 784 O O . ILE A 1 99 ? 35.481 8.730 -3.198 1.00 32.41 99 ILE A O 1
ATOM 788 N N . VAL A 1 100 ? 33.494 8.969 -2.194 1.00 27.41 100 VAL A N 1
ATOM 789 C CA . VAL A 1 100 ? 34.031 8.903 -0.825 1.00 27.41 100 VAL A CA 1
ATOM 790 C C . VAL A 1 100 ? 33.764 7.529 -0.216 1.00 27.41 100 VAL A C 1
ATOM 792 O O . VAL A 1 100 ? 32.648 7.225 0.193 1.00 27.41 100 VAL A O 1
ATOM 795 N N . PHE A 1 101 ? 34.818 6.727 -0.064 1.00 33.50 101 PHE A N 1
ATOM 796 C CA . PHE A 1 101 ? 34.835 5.584 0.848 1.00 33.50 101 PHE A CA 1
ATOM 797 C C . PHE A 1 101 ? 35.376 6.045 2.210 1.00 33.50 101 PHE A C 1
ATOM 799 O O . PHE A 1 101 ? 36.577 6.259 2.353 1.00 33.50 101 PHE A O 1
ATOM 806 N N . SER A 1 102 ? 34.494 6.255 3.197 1.00 25.67 102 SER A N 1
ATOM 807 C CA . SER A 1 102 ? 34.758 6.111 4.649 1.00 25.67 102 SER A CA 1
ATOM 808 C C . SER A 1 102 ? 33.721 6.867 5.492 1.00 25.67 102 SER A C 1
ATOM 810 O O . SER A 1 102 ? 33.536 8.075 5.356 1.00 25.67 102 SER A O 1
ATOM 812 N N . LYS A 1 103 ? 33.125 6.170 6.469 1.00 27.56 103 LYS A N 1
ATOM 813 C CA . LYS A 1 103 ? 32.176 6.698 7.472 1.00 27.56 103 LYS A CA 1
ATOM 814 C C . LYS A 1 103 ? 32.780 7.721 8.457 1.00 27.56 103 LYS A C 1
ATOM 816 O O . LYS A 1 103 ? 32.046 8.283 9.265 1.00 27.56 103 LYS A O 1
ATOM 821 N N . LYS A 1 104 ? 34.100 7.960 8.457 1.00 26.77 104 LYS A N 1
ATOM 822 C CA . LYS A 1 104 ? 34.790 8.623 9.586 1.00 26.77 104 LYS A CA 1
ATOM 823 C C . LYS A 1 104 ? 34.923 10.154 9.480 1.00 26.77 104 LYS A C 1
ATOM 825 O O . LYS A 1 104 ? 35.196 10.793 10.491 1.00 26.77 104 LYS A O 1
ATOM 830 N N . TYR A 1 105 ? 34.706 10.761 8.308 1.00 30.05 105 TYR A N 1
ATOM 831 C CA . TYR A 1 105 ? 35.028 12.185 8.066 1.00 30.05 105 TYR A CA 1
ATOM 832 C C . TYR A 1 105 ? 33.852 13.182 8.160 1.00 30.05 105 TYR A C 1
ATOM 834 O O . TYR A 1 105 ? 34.049 14.384 7.986 1.00 30.05 105 TYR A O 1
ATOM 842 N N . PHE A 1 106 ? 32.638 12.731 8.486 1.00 36.53 106 PHE A N 1
ATOM 843 C CA . PHE A 1 106 ? 31.413 13.539 8.355 1.00 36.53 106 PHE A CA 1
ATOM 844 C C . PHE A 1 106 ? 31.181 14.644 9.402 1.00 36.53 106 PHE A C 1
ATOM 846 O O . PHE A 1 106 ? 30.166 15.331 9.335 1.00 36.53 106 PHE A O 1
ATOM 853 N N . LYS A 1 107 ? 32.086 14.882 10.362 1.00 29.69 107 LYS A N 1
ATOM 854 C CA . LYS A 1 107 ? 31.793 15.832 11.454 1.00 29.69 107 LYS A CA 1
ATOM 855 C C . LYS A 1 107 ? 32.044 17.318 11.164 1.00 29.69 107 LYS A C 1
ATOM 857 O O . LYS A 1 107 ? 31.577 18.123 11.957 1.00 29.69 107 LYS A O 1
ATOM 862 N N . ASN A 1 108 ? 32.727 17.714 10.080 1.00 32.69 108 ASN A N 1
ATOM 863 C CA . ASN A 1 108 ? 33.337 19.058 10.041 1.00 32.69 108 ASN A CA 1
ATOM 864 C C . ASN A 1 108 ? 33.274 19.867 8.723 1.00 32.69 108 ASN A C 1
ATOM 866 O O . ASN A 1 108 ? 34.196 20.635 8.471 1.00 32.69 108 ASN A O 1
ATOM 870 N N . ASN A 1 109 ? 32.218 19.814 7.897 1.00 34.19 109 ASN A N 1
ATOM 871 C CA . ASN A 1 109 ? 32.126 20.787 6.788 1.00 34.19 109 ASN A CA 1
ATOM 872 C C . ASN A 1 109 ? 30.760 21.474 6.625 1.00 34.19 109 ASN A C 1
ATOM 874 O O . ASN A 1 109 ? 29.777 20.867 6.217 1.00 34.19 109 ASN A O 1
ATOM 878 N N . LYS A 1 110 ? 30.744 22.784 6.925 1.00 35.25 110 LYS A N 1
ATOM 879 C CA . LYS A 1 110 ? 29.631 23.744 6.801 1.00 35.25 110 LYS A CA 1
ATOM 880 C C . LYS A 1 110 ? 29.688 24.540 5.481 1.00 35.25 110 LYS A C 1
ATOM 882 O O . LYS A 1 110 ? 29.723 25.769 5.505 1.00 35.25 110 LYS A O 1
ATOM 887 N N . ARG A 1 111 ? 29.713 23.893 4.315 1.00 31.86 111 ARG A N 1
ATOM 888 C CA . ARG A 1 111 ? 29.507 24.599 3.031 1.00 31.86 111 ARG A CA 1
ATOM 889 C C . ARG A 1 111 ? 28.570 23.792 2.145 1.00 31.86 111 ARG A C 1
ATOM 891 O O . ARG A 1 111 ? 28.742 22.585 2.031 1.00 31.86 111 ARG A O 1
ATOM 898 N N . GLY A 1 112 ? 27.565 24.470 1.589 1.00 30.28 112 GLY A N 1
ATOM 899 C CA . GLY A 1 112 ? 26.380 23.918 0.924 1.00 30.28 112 GLY A CA 1
ATOM 900 C C . GLY A 1 112 ? 26.628 23.139 -0.370 1.00 30.28 112 GLY A C 1
ATOM 901 O O . GLY A 1 112 ? 26.090 23.497 -1.409 1.00 30.28 112 GLY A O 1
ATOM 902 N N . MET A 1 113 ? 27.393 22.051 -0.305 1.00 28.77 113 MET A N 1
ATOM 903 C CA . MET A 1 113 ? 27.421 21.018 -1.337 1.00 28.77 113 MET A CA 1
ATOM 904 C C . MET A 1 113 ? 26.249 20.060 -1.100 1.00 28.77 113 MET A C 1
ATOM 906 O O . MET A 1 113 ? 26.179 19.403 -0.061 1.00 28.77 113 MET A O 1
ATOM 910 N N . LYS A 1 114 ? 25.319 19.976 -2.058 1.00 27.66 114 LYS A N 1
ATOM 911 C CA . LYS A 1 114 ? 24.307 18.912 -2.091 1.00 27.66 114 LYS A CA 1
ATOM 912 C C . LYS A 1 114 ? 24.992 17.629 -2.564 1.00 27.66 114 LYS A C 1
ATOM 914 O O . LYS A 1 114 ? 25.259 17.472 -3.750 1.00 27.66 114 LYS A O 1
ATOM 919 N N . LEU A 1 115 ? 25.326 16.749 -1.624 1.00 29.70 115 LEU A N 1
ATOM 920 C CA . LEU A 1 115 ? 25.860 15.422 -1.919 1.00 29.70 115 LEU A CA 1
ATOM 921 C C . LEU A 1 115 ? 24.712 14.520 -2.396 1.00 29.70 115 LEU A C 1
ATOM 923 O O . LEU A 1 115 ? 23.719 14.373 -1.685 1.00 29.70 115 LEU A O 1
ATOM 927 N N . VAL A 1 116 ? 24.855 13.888 -3.562 1.00 30.48 116 VAL A N 1
ATOM 928 C CA . VAL A 1 116 ? 24.105 12.663 -3.861 1.00 30.48 116 VAL A CA 1
ATOM 929 C C . VAL A 1 116 ? 24.882 11.532 -3.198 1.00 30.48 116 VAL A C 1
ATOM 931 O O . VAL A 1 116 ? 25.998 11.210 -3.604 1.00 30.48 116 VAL A O 1
ATOM 934 N N . GLU A 1 117 ? 24.341 10.999 -2.109 1.00 28.05 117 GLU A N 1
ATOM 935 C CA . GLU A 1 117 ? 24.934 9.873 -1.398 1.00 28.05 117 GLU A CA 1
ATOM 936 C C . GLU A 1 117 ? 24.766 8.608 -2.258 1.00 28.05 117 GLU A C 1
ATOM 938 O O . GLU A 1 117 ? 23.676 8.054 -2.367 1.00 28.05 117 GLU A O 1
ATOM 943 N N . PHE A 1 118 ? 25.837 8.163 -2.919 1.00 36.72 118 PHE A N 1
ATOM 944 C CA . PHE A 1 118 ? 25.872 6.870 -3.607 1.00 36.72 118 PHE A CA 1
ATOM 945 C C . PHE A 1 118 ? 26.456 5.823 -2.657 1.00 36.72 118 PHE A C 1
ATOM 947 O O . PHE A 1 118 ? 27.652 5.545 -2.655 1.00 36.72 118 PHE A O 1
ATOM 954 N N . THR A 1 119 ? 25.603 5.255 -1.810 1.00 27.05 119 THR A N 1
ATOM 955 C CA . THR A 1 119 ? 25.950 4.220 -0.826 1.00 27.05 119 THR A CA 1
ATOM 956 C C . THR A 1 119 ? 25.794 2.806 -1.372 1.00 27.05 119 THR A C 1
ATOM 958 O O . THR A 1 119 ? 25.282 1.952 -0.676 1.00 27.05 119 THR A O 1
ATOM 961 N N . GLU A 1 120 ? 26.274 2.503 -2.577 1.00 30.73 120 GLU A N 1
ATOM 962 C CA . GLU A 1 120 ? 26.647 1.119 -2.911 1.00 30.73 120 GLU A CA 1
ATOM 963 C C . GLU A 1 120 ? 27.827 1.130 -3.888 1.00 30.73 120 GLU A C 1
ATOM 965 O O . GLU A 1 120 ? 27.626 1.272 -5.099 1.00 30.73 120 GLU A O 1
ATOM 970 N N . PRO A 1 121 ? 29.073 1.012 -3.395 1.00 36.34 121 PRO A N 1
ATOM 971 C CA . PRO A 1 121 ? 30.179 0.691 -4.273 1.00 36.34 121 PRO A CA 1
ATOM 972 C C . PRO A 1 121 ? 29.914 -0.679 -4.896 1.00 36.34 121 PRO A C 1
ATOM 974 O O . PRO A 1 121 ? 29.484 -1.616 -4.224 1.00 36.34 121 PRO A O 1
ATOM 977 N N . TYR A 1 122 ? 30.134 -0.741 -6.203 1.00 42.56 122 TYR A N 1
ATOM 978 C CA . TYR A 1 122 ? 29.893 -1.870 -7.086 1.00 42.56 122 TYR A CA 1
ATOM 979 C C . TYR A 1 122 ? 30.676 -3.094 -6.612 1.00 42.56 122 TYR A C 1
ATOM 981 O O . TYR A 1 122 ? 3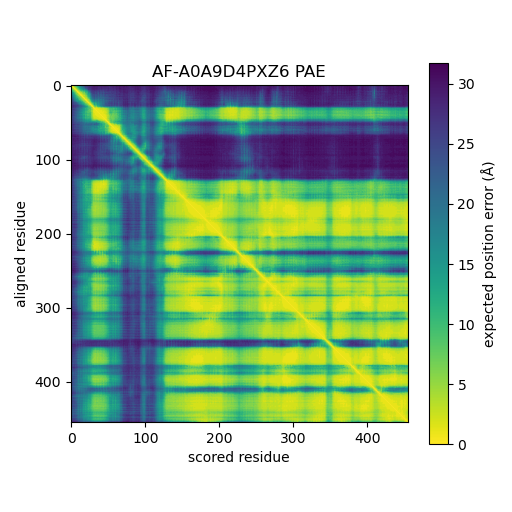1.811 -3.318 -7.017 1.00 42.56 122 TYR A O 1
ATOM 989 N N . MET A 1 123 ? 30.057 -3.878 -5.737 1.00 35.34 123 MET A N 1
ATOM 990 C CA . MET A 1 123 ? 30.420 -5.263 -5.508 1.00 35.34 123 MET A CA 1
ATOM 991 C C . MET A 1 123 ? 29.495 -6.089 -6.387 1.00 35.34 123 MET A C 1
ATOM 993 O O . MET A 1 123 ? 28.282 -6.125 -6.158 1.00 35.34 123 MET A O 1
ATOM 997 N N . PHE A 1 124 ? 30.065 -6.767 -7.382 1.00 42.81 124 PHE A N 1
ATOM 998 C CA . PHE A 1 124 ? 29.513 -8.043 -7.813 1.00 42.81 124 PHE A CA 1
ATOM 999 C C . PHE A 1 124 ? 29.457 -8.896 -6.548 1.00 42.81 124 PHE A C 1
ATOM 1001 O O . PHE A 1 124 ? 30.463 -9.415 -6.084 1.00 42.81 124 PHE A O 1
ATOM 1008 N N . LEU A 1 125 ? 28.302 -8.894 -5.880 1.00 37.81 125 LEU A N 1
ATOM 1009 C CA . LEU A 1 125 ? 28.110 -9.689 -4.682 1.00 37.81 125 LEU A CA 1
ATOM 1010 C C . LEU A 1 125 ? 28.418 -11.128 -5.079 1.00 37.81 125 LEU A C 1
ATOM 1012 O O . LEU A 1 125 ? 27.845 -11.628 -6.045 1.00 37.81 125 LEU A O 1
ATOM 1016 N N . ARG A 1 126 ? 29.303 -11.759 -4.308 1.00 40.12 126 ARG A N 1
ATOM 1017 C CA . ARG A 1 126 ? 29.860 -13.114 -4.453 1.00 40.12 126 ARG A CA 1
ATOM 1018 C C . ARG A 1 126 ? 28.829 -14.243 -4.684 1.00 40.12 126 ARG A C 1
ATOM 1020 O O . ARG A 1 126 ? 29.233 -15.371 -4.931 1.00 40.12 126 ARG A O 1
ATOM 1027 N N . ASP A 1 127 ? 27.534 -13.919 -4.641 1.00 41.09 127 ASP A N 1
ATOM 1028 C CA . ASP A 1 127 ? 26.375 -14.811 -4.727 1.00 41.09 127 ASP A CA 1
ATOM 1029 C C . ASP A 1 127 ? 25.400 -14.495 -5.891 1.00 41.09 127 ASP A C 1
ATOM 1031 O O . ASP A 1 127 ? 24.318 -15.078 -5.946 1.00 41.09 127 ASP A O 1
ATOM 1035 N N . ARG A 1 128 ? 25.711 -13.573 -6.822 1.00 52.12 128 ARG A N 1
ATOM 1036 C CA . ARG A 1 128 ? 24.855 -13.303 -8.003 1.00 52.12 128 ARG A CA 1
ATOM 1037 C C . ARG A 1 128 ? 25.546 -13.660 -9.312 1.00 52.12 128 ARG A C 1
ATOM 1039 O O . ARG A 1 128 ? 26.742 -13.430 -9.467 1.00 52.12 128 ARG A O 1
ATOM 1046 N N . SER A 1 129 ? 24.779 -14.169 -10.278 1.00 66.62 129 SER A N 1
ATOM 1047 C CA . SER A 1 129 ? 25.303 -14.389 -11.626 1.00 66.62 129 SER A CA 1
ATOM 1048 C C . SER A 1 129 ? 25.693 -13.051 -12.272 1.00 66.62 129 SER A C 1
ATOM 1050 O O . SER A 1 129 ? 25.078 -12.015 -11.998 1.00 66.62 129 SER A O 1
ATOM 1052 N N . ALA A 1 130 ? 26.695 -13.059 -13.155 1.00 67.62 130 ALA A N 1
ATOM 1053 C CA . ALA A 1 130 ? 27.099 -11.868 -13.910 1.00 67.62 130 ALA A CA 1
ATOM 1054 C C . ALA A 1 130 ? 25.913 -11.241 -14.672 1.00 67.62 130 ALA A C 1
ATOM 1056 O O . ALA A 1 130 ? 25.767 -10.021 -14.712 1.00 67.62 130 ALA A O 1
ATOM 1057 N N . SER A 1 131 ? 25.007 -12.085 -15.178 1.00 68.44 131 SER A N 1
ATOM 1058 C CA . SER A 1 131 ? 23.744 -11.670 -15.794 1.00 68.44 131 SER A CA 1
ATOM 1059 C C . SER A 1 131 ? 22.876 -10.825 -14.859 1.00 68.44 131 SER A C 1
ATOM 1061 O O . SER A 1 131 ? 22.439 -9.741 -15.245 1.00 68.44 131 SER A O 1
ATOM 1063 N N . ASP A 1 132 ? 22.657 -11.265 -13.618 1.00 66.50 132 ASP A N 1
ATOM 1064 C CA . ASP A 1 132 ? 21.796 -10.544 -12.670 1.00 66.50 132 ASP A CA 1
ATOM 1065 C C . ASP A 1 132 ? 22.383 -9.185 -12.282 1.00 66.50 132 ASP A C 1
ATOM 1067 O O . ASP A 1 132 ? 21.660 -8.193 -12.133 1.00 66.50 132 ASP A O 1
ATOM 1071 N N . ALA A 1 133 ? 23.705 -9.131 -12.118 1.00 68.19 133 ALA A N 1
ATOM 1072 C CA . ALA A 1 133 ? 24.414 -7.897 -11.818 1.00 68.19 133 ALA A CA 1
ATOM 1073 C C . ALA A 1 133 ? 24.317 -6.905 -12.989 1.00 68.19 133 ALA A C 1
ATOM 1075 O O . ALA A 1 133 ? 23.906 -5.760 -12.790 1.00 68.19 133 ALA A O 1
ATOM 1076 N N . CYS A 1 134 ? 24.587 -7.360 -14.216 1.00 73.94 134 CYS A N 1
ATOM 1077 C CA . CYS A 1 134 ? 24.486 -6.533 -15.416 1.00 73.94 134 CYS A CA 1
ATOM 1078 C C . CYS A 1 134 ? 23.068 -6.014 -15.659 1.00 73.94 134 CYS A C 1
ATOM 1080 O O . CYS A 1 134 ? 22.882 -4.822 -15.909 1.00 73.94 134 CYS A O 1
ATOM 1082 N N . TYR A 1 135 ? 22.055 -6.865 -15.500 1.00 76.31 135 TYR A N 1
ATOM 1083 C CA . TYR A 1 135 ? 20.659 -6.445 -15.582 1.00 76.31 135 TYR A CA 1
ATOM 1084 C C . TYR A 1 135 ? 20.321 -5.382 -14.528 1.00 76.31 135 TYR A C 1
ATOM 1086 O O . TYR A 1 135 ? 19.731 -4.347 -14.842 1.00 76.31 135 TYR A O 1
ATOM 1094 N N . SER A 1 136 ? 20.744 -5.593 -13.276 1.00 72.38 136 SER A N 1
ATOM 1095 C CA . SER A 1 136 ? 20.538 -4.626 -12.194 1.00 72.38 136 SER A CA 1
ATOM 1096 C C . SER A 1 136 ? 21.159 -3.262 -12.517 1.00 72.38 136 SER A C 1
ATOM 1098 O O . SER A 1 136 ? 20.556 -2.231 -12.214 1.00 72.38 136 SER A O 1
ATOM 1100 N N . HIS A 1 137 ? 22.325 -3.237 -13.169 1.00 73.25 137 HIS A N 1
ATOM 1101 C CA . HIS A 1 137 ? 22.981 -2.001 -13.597 1.00 73.25 137 HIS A CA 1
ATOM 1102 C C . HIS A 1 137 ? 22.222 -1.279 -14.706 1.00 73.25 137 HIS A C 1
ATOM 1104 O O . HIS A 1 137 ? 21.965 -0.084 -14.563 1.00 73.25 137 HIS A O 1
ATOM 1110 N N . VAL A 1 138 ? 21.805 -1.990 -15.757 1.00 78.44 138 VAL A N 1
ATOM 1111 C CA . VAL A 1 138 ? 21.005 -1.394 -16.838 1.00 78.44 138 VAL A CA 1
ATOM 1112 C C . VAL A 1 138 ? 19.691 -0.848 -16.284 1.00 78.44 138 VAL A C 1
ATOM 1114 O O . VAL A 1 138 ? 19.370 0.317 -16.505 1.00 78.44 138 VAL A O 1
ATOM 1117 N N . ARG A 1 139 ? 18.984 -1.622 -15.453 1.00 78.25 139 ARG A N 1
ATOM 1118 C CA . ARG A 1 139 ? 17.733 -1.199 -14.804 1.00 78.25 139 ARG A CA 1
ATOM 1119 C C . ARG A 1 139 ? 17.890 0.084 -13.976 1.00 78.25 139 ARG A C 1
ATOM 1121 O O . ARG A 1 139 ? 16.980 0.904 -13.968 1.00 78.25 139 ARG A O 1
ATOM 1128 N N . LYS A 1 140 ? 19.031 0.301 -13.305 1.00 74.94 140 LYS A N 1
ATOM 1129 C CA . LYS A 1 140 ? 19.275 1.518 -12.498 1.00 74.94 140 LYS A CA 1
ATOM 1130 C C . LYS A 1 140 ? 19.286 2.806 -13.334 1.00 74.94 140 LYS A C 1
ATOM 1132 O O . LYS A 1 140 ? 18.917 3.852 -12.811 1.00 74.94 140 LYS A O 1
ATOM 1137 N N . VAL A 1 141 ? 19.712 2.748 -14.597 1.00 75.75 141 VAL A N 1
ATOM 1138 C CA . VAL A 1 141 ? 19.859 3.939 -15.463 1.00 75.75 141 VAL A CA 1
ATOM 1139 C C . VAL A 1 141 ? 18.863 3.984 -16.624 1.00 75.75 141 VAL A C 1
ATOM 1141 O O . VAL A 1 141 ? 18.604 5.058 -17.166 1.00 75.75 141 VAL A O 1
ATOM 1144 N N . MET A 1 142 ? 18.279 2.840 -16.983 1.00 80.44 142 MET A N 1
ATOM 1145 C CA . MET A 1 142 ? 17.339 2.655 -18.092 1.00 80.44 142 MET A CA 1
ATOM 1146 C C . MET A 1 142 ? 16.056 1.934 -17.650 1.00 80.44 142 MET A C 1
ATOM 1148 O O . MET A 1 142 ? 15.526 1.076 -18.349 1.00 80.44 142 MET A O 1
ATOM 1152 N N . ASN A 1 143 ? 15.553 2.289 -16.467 1.00 80.19 143 ASN A N 1
ATOM 1153 C CA . ASN A 1 143 ? 14.401 1.647 -15.831 1.00 80.19 143 ASN A CA 1
ATOM 1154 C C . ASN A 1 143 ? 13.145 1.593 -16.725 1.00 80.19 143 ASN A C 1
ATOM 1156 O O . ASN A 1 143 ? 12.553 0.531 -16.896 1.00 80.19 143 ASN A O 1
ATOM 1160 N N . LEU A 1 144 ? 12.776 2.721 -17.348 1.00 79.19 144 LEU A N 1
ATOM 1161 C CA . LEU A 1 144 ? 11.596 2.814 -18.214 1.00 79.19 144 LEU A CA 1
ATOM 1162 C C . LEU A 1 144 ? 11.758 1.980 -19.488 1.00 79.19 144 LEU A C 1
ATOM 1164 O O . LEU A 1 144 ? 10.802 1.329 -19.890 1.00 79.19 144 LEU A O 1
ATOM 1168 N N . ALA A 1 145 ? 12.956 1.950 -20.083 1.00 79.69 145 ALA A N 1
ATOM 1169 C CA . ALA A 1 145 ? 13.219 1.155 -21.286 1.00 79.69 145 ALA A CA 1
ATOM 1170 C C . ALA A 1 145 ? 13.028 -0.340 -21.015 1.00 79.69 145 ALA A C 1
ATOM 1172 O O . ALA A 1 145 ? 12.418 -1.043 -21.808 1.00 79.69 145 ALA A O 1
ATOM 1173 N N . VAL A 1 146 ? 13.537 -0.812 -19.874 1.00 78.06 146 VAL A N 1
ATOM 1174 C CA . VAL A 1 146 ? 13.538 -2.238 -19.529 1.00 78.06 146 VAL A CA 1
ATOM 1175 C C . VAL A 1 146 ? 12.178 -2.707 -19.008 1.00 78.06 146 VAL A C 1
ATOM 1177 O O . VAL A 1 146 ? 11.777 -3.835 -19.277 1.00 78.06 146 VAL A O 1
ATOM 1180 N N . LEU A 1 147 ? 11.471 -1.877 -18.235 1.00 77.38 147 LEU A N 1
ATOM 1181 C CA . LEU A 1 147 ? 10.263 -2.315 -17.532 1.00 77.38 147 LEU A CA 1
ATOM 1182 C C . LEU A 1 147 ? 8.955 -1.893 -18.191 1.00 77.38 147 LEU A C 1
ATOM 1184 O O . LEU A 1 147 ? 7.994 -2.655 -18.114 1.00 77.38 147 LEU A O 1
ATOM 1188 N N . SER A 1 148 ? 8.895 -0.729 -18.847 1.00 72.88 148 SER A N 1
ATOM 1189 C CA . SER A 1 148 ? 7.646 -0.265 -19.472 1.00 72.88 148 SER A CA 1
ATOM 1190 C C . SER A 1 148 ? 7.070 -1.317 -20.429 1.00 72.88 148 SER A C 1
ATOM 1192 O O . SER A 1 148 ? 5.887 -1.639 -20.313 1.00 72.88 148 SER A O 1
ATOM 1194 N N . PRO A 1 149 ? 7.864 -1.960 -21.301 1.00 69.06 149 PRO A N 1
ATOM 1195 C CA . PRO A 1 149 ? 7.286 -2.859 -22.301 1.00 69.06 149 PRO A CA 1
ATOM 1196 C C . PRO A 1 149 ? 6.993 -4.255 -21.736 1.00 69.06 149 PRO A C 1
ATOM 1198 O O . PRO A 1 149 ? 6.039 -4.886 -22.179 1.00 69.06 149 PRO A O 1
ATOM 1201 N N . TYR A 1 150 ? 7.695 -4.674 -20.673 1.00 71.44 150 TYR A N 1
ATOM 1202 C CA . TYR A 1 150 ? 7.274 -5.811 -19.843 1.00 71.44 150 TYR A CA 1
ATOM 1203 C C . TYR A 1 150 ? 5.902 -5.551 -19.207 1.00 71.44 150 TYR A C 1
ATOM 1205 O O . TYR A 1 150 ? 5.022 -6.404 -19.243 1.00 71.44 150 TYR A O 1
ATOM 1213 N N . PHE A 1 151 ? 5.666 -4.358 -18.655 1.00 73.38 151 PHE A N 1
ATOM 1214 C CA . PHE A 1 151 ? 4.352 -4.038 -18.097 1.00 73.38 151 PHE A CA 1
ATOM 1215 C C . PHE A 1 151 ? 3.268 -3.959 -19.170 1.00 73.38 151 PHE A C 1
ATOM 1217 O O . PHE A 1 151 ? 2.157 -4.410 -18.917 1.00 73.38 151 PHE A O 1
ATOM 1224 N N . HIS A 1 152 ? 3.585 -3.468 -20.370 1.00 69.50 152 HIS A N 1
ATOM 1225 C CA . HIS A 1 152 ? 2.646 -3.489 -21.493 1.00 69.50 152 HIS A CA 1
ATOM 1226 C C . HIS A 1 152 ? 2.261 -4.904 -21.932 1.00 69.50 152 HIS A C 1
ATOM 1228 O O . HIS A 1 152 ? 1.116 -5.113 -22.327 1.00 69.50 152 HIS A O 1
ATOM 1234 N N . SER A 1 153 ? 3.189 -5.865 -21.885 1.00 71.81 153 SER A N 1
ATOM 1235 C CA . SER A 1 153 ? 2.894 -7.249 -22.266 1.00 71.81 153 SER A CA 1
ATOM 1236 C C . SER A 1 153 ? 2.189 -8.027 -21.156 1.00 71.81 153 SER A C 1
ATOM 1238 O O . SER A 1 153 ? 1.263 -8.785 -21.433 1.00 71.81 153 SER A O 1
ATOM 1240 N N . GLU A 1 154 ? 2.613 -7.845 -19.904 1.00 75.56 154 GLU A N 1
ATOM 1241 C CA . GLU A 1 154 ? 2.165 -8.671 -18.777 1.00 75.56 154 GLU A CA 1
ATOM 1242 C C . GLU A 1 154 ? 0.916 -8.147 -18.072 1.00 75.56 154 GLU A C 1
ATOM 1244 O O . GLU A 1 154 ? 0.218 -8.926 -17.422 1.00 75.56 154 GLU A O 1
ATOM 1249 N N . ILE A 1 155 ? 0.634 -6.843 -18.152 1.00 81.31 155 ILE A N 1
ATOM 1250 C CA . ILE A 1 155 ? -0.499 -6.221 -17.462 1.00 81.31 155 ILE A CA 1
ATOM 1251 C C . ILE A 1 155 ? -1.581 -5.904 -18.494 1.00 81.31 155 ILE A C 1
ATOM 1253 O O . ILE A 1 155 ? -1.452 -4.936 -19.246 1.00 81.31 155 ILE A O 1
ATOM 1257 N N . PRO A 1 156 ? -2.688 -6.668 -18.520 1.00 84.69 156 PRO A N 1
ATOM 1258 C CA . PRO A 1 156 ? -3.801 -6.363 -19.402 1.00 84.69 156 PRO A CA 1
ATOM 1259 C C . PRO A 1 156 ? -4.319 -4.928 -19.199 1.00 84.69 156 PRO A C 1
ATOM 1261 O O . PRO A 1 156 ? -4.388 -4.449 -18.062 1.00 84.69 156 PRO A O 1
ATOM 1264 N N . PRO A 1 157 ? -4.791 -4.251 -20.262 1.00 83.62 157 PRO A N 1
ATOM 1265 C CA . PRO A 1 157 ? -5.149 -2.830 -20.212 1.00 83.62 157 PRO A CA 1
ATOM 1266 C C . PRO A 1 157 ? -6.292 -2.510 -19.236 1.00 83.62 157 PRO A C 1
ATOM 1268 O O . PRO A 1 157 ? -6.428 -1.374 -18.789 1.00 83.62 157 PRO A O 1
ATOM 1271 N N . TYR A 1 158 ? -7.109 -3.502 -18.863 1.00 88.00 158 TYR A N 1
ATOM 1272 C CA . TYR A 1 158 ? -8.200 -3.333 -17.899 1.00 88.00 158 TYR A CA 1
ATOM 1273 C C . TYR A 1 158 ? -7.747 -3.365 -16.428 1.00 88.00 158 TYR A C 1
ATOM 1275 O O . TYR A 1 158 ? -8.520 -2.970 -15.550 1.00 88.00 158 TYR A O 1
ATOM 1283 N N . ILE A 1 159 ? -6.512 -3.795 -16.141 1.00 90.81 159 ILE A N 1
ATOM 1284 C CA . ILE A 1 159 ? -6.005 -3.966 -14.774 1.00 90.81 159 ILE A CA 1
ATOM 1285 C C . ILE A 1 159 ? -5.715 -2.634 -14.089 1.00 90.81 159 ILE A C 1
ATOM 1287 O O . ILE A 1 159 ? -6.107 -2.454 -12.937 1.00 90.81 159 ILE A O 1
ATOM 1291 N N . VAL A 1 160 ? -5.098 -1.673 -14.781 1.00 89.75 160 VAL A N 1
ATOM 1292 C CA . VAL A 1 160 ? -4.858 -0.336 -14.209 1.00 89.75 160 VAL A CA 1
ATOM 1293 C C . VAL A 1 160 ? -6.186 0.352 -13.840 1.00 89.75 160 VAL A C 1
ATOM 1295 O O . VAL A 1 160 ? -6.328 0.753 -12.681 1.00 89.75 160 VAL A O 1
ATOM 1298 N N . PRO A 1 161 ? -7.211 0.402 -14.721 1.00 92.31 161 PRO A N 1
ATOM 1299 C CA . PRO A 1 161 ? -8.544 0.880 -14.350 1.00 92.31 161 PRO A CA 1
ATOM 1300 C C . PRO A 1 161 ? -9.185 0.114 -13.187 1.00 92.31 161 PRO A C 1
ATOM 1302 O O . PRO A 1 161 ? -9.873 0.709 -12.360 1.00 92.31 161 PRO A O 1
ATOM 1305 N N . GLN A 1 162 ? -8.986 -1.205 -13.100 1.00 93.50 162 GLN A N 1
ATOM 1306 C CA . GLN A 1 162 ? -9.492 -2.002 -11.981 1.00 93.50 162 GLN A CA 1
ATOM 1307 C C . GLN A 1 162 ? -8.827 -1.609 -10.657 1.00 93.50 162 GLN A C 1
ATOM 1309 O O . GLN A 1 162 ? -9.526 -1.388 -9.671 1.00 93.50 162 GLN A O 1
ATOM 1314 N N . ALA A 1 163 ? -7.504 -1.460 -10.635 1.00 94.62 163 ALA A N 1
ATOM 1315 C CA . ALA A 1 163 ? -6.774 -1.027 -9.450 1.00 94.62 163 ALA A CA 1
ATOM 1316 C C . ALA A 1 163 ? -7.139 0.411 -9.035 1.00 94.62 163 ALA A C 1
ATOM 1318 O O . ALA A 1 163 ? -7.273 0.693 -7.847 1.00 94.62 163 ALA A O 1
ATOM 1319 N N . GLN A 1 164 ? -7.392 1.309 -9.992 1.00 95.25 164 GLN A N 1
ATOM 1320 C CA . GLN A 1 164 ? -7.914 2.653 -9.710 1.00 95.25 164 GLN A CA 1
ATOM 1321 C C . GLN A 1 164 ? -9.310 2.622 -9.068 1.00 95.25 164 GLN A C 1
ATOM 1323 O O . GLN A 1 164 ? -9.576 3.399 -8.149 1.00 95.25 164 GLN A O 1
ATOM 1328 N N . ARG A 1 165 ? -10.198 1.710 -9.497 1.00 96.25 165 ARG A N 1
ATOM 1329 C CA . ARG A 1 165 ? -11.494 1.500 -8.825 1.00 96.25 165 ARG A CA 1
ATOM 1330 C C . ARG A 1 165 ? -11.306 1.019 -7.390 1.00 96.25 165 ARG A C 1
ATOM 1332 O O . ARG A 1 165 ? -11.862 1.639 -6.488 1.00 96.25 165 ARG A O 1
ATOM 1339 N N . MET A 1 166 ? -10.433 0.032 -7.177 1.00 97.31 166 MET A N 1
ATOM 1340 C CA . MET A 1 166 ? -10.099 -0.452 -5.833 1.00 97.31 166 MET A CA 1
ATOM 1341 C C . MET A 1 166 ? -9.563 0.670 -4.940 1.00 97.31 166 MET A C 1
ATOM 1343 O O . MET A 1 166 ? -9.942 0.760 -3.777 1.00 97.31 166 MET A O 1
ATOM 1347 N N . VAL A 1 167 ? -8.729 1.569 -5.475 1.00 97.88 167 VAL A N 1
ATOM 1348 C CA . VAL A 1 167 ? -8.266 2.757 -4.742 1.00 97.88 167 VAL A CA 1
ATOM 1349 C C . VAL A 1 167 ? -9.437 3.619 -4.274 1.00 97.88 167 VAL A C 1
ATOM 1351 O O . VAL A 1 167 ? -9.473 4.018 -3.111 1.00 97.88 167 VAL A O 1
ATOM 1354 N N . SER A 1 168 ? -10.407 3.893 -5.143 1.00 98.06 168 SER A N 1
ATOM 1355 C CA . SER A 1 168 ? -11.607 4.652 -4.775 1.00 98.06 168 SER A CA 1
ATOM 1356 C C . SER A 1 168 ? -12.468 3.925 -3.739 1.00 98.06 168 SER A C 1
ATOM 1358 O O . SER A 1 168 ? -12.936 4.548 -2.789 1.00 98.06 168 SER A O 1
ATOM 1360 N N . GLU A 1 169 ? -12.647 2.613 -3.880 1.00 98.12 169 GLU A N 1
ATOM 1361 C CA . GLU A 1 169 ? -13.434 1.775 -2.967 1.00 98.12 169 GLU A CA 1
ATOM 1362 C C . GLU A 1 169 ? -12.797 1.719 -1.566 1.00 98.12 169 GLU A C 1
ATOM 1364 O O . GLU A 1 169 ? -13.468 1.967 -0.561 1.00 98.12 169 GLU A O 1
ATOM 1369 N N . VAL A 1 170 ? -11.478 1.522 -1.494 1.00 98.56 170 VAL A N 1
ATOM 1370 C CA . VAL A 1 170 ? -10.703 1.544 -0.243 1.00 98.56 170 VAL A CA 1
ATOM 1371 C C . VAL A 1 170 ? -10.678 2.945 0.374 1.00 98.56 170 VAL A C 1
ATOM 1373 O O . VAL A 1 170 ? -10.879 3.082 1.581 1.00 98.56 170 VAL A O 1
ATOM 1376 N N . ARG A 1 171 ? -10.515 4.008 -0.427 1.00 98.38 171 ARG A N 1
ATOM 1377 C CA . ARG A 1 171 ? -10.593 5.401 0.053 1.00 98.38 171 ARG A CA 1
ATOM 1378 C C . ARG A 1 171 ? -11.965 5.703 0.662 1.00 98.38 171 ARG A C 1
ATOM 1380 O O . ARG A 1 171 ? -12.037 6.338 1.710 1.00 98.38 171 ARG A O 1
ATOM 1387 N N . ASN A 1 172 ? -13.045 5.217 0.052 1.00 98.38 172 ASN A N 1
ATOM 1388 C CA . ASN A 1 172 ? -14.402 5.375 0.578 1.00 98.38 172 ASN A CA 1
ATOM 1389 C C . ASN A 1 172 ? -14.611 4.603 1.889 1.00 98.38 172 ASN A C 1
ATOM 1391 O O . ASN A 1 172 ? -15.250 5.121 2.805 1.00 98.38 172 ASN A O 1
ATOM 1395 N N . ALA A 1 173 ? -14.063 3.392 2.012 1.00 98.31 173 ALA A N 1
ATOM 1396 C CA . ALA A 1 173 ? -14.085 2.649 3.272 1.00 98.31 173 ALA A CA 1
ATOM 1397 C C . ALA A 1 173 ? -13.300 3.383 4.377 1.00 98.31 173 ALA A C 1
ATOM 1399 O O . ALA A 1 173 ? -13.787 3.509 5.500 1.00 98.31 173 ALA A O 1
ATOM 1400 N N . PHE A 1 174 ? -12.138 3.954 4.044 1.00 98.12 174 PHE A N 1
ATOM 1401 C CA . PHE A 1 174 ? -11.346 4.766 4.973 1.00 98.12 174 PHE A CA 1
ATOM 1402 C C . PHE A 1 174 ? -12.095 6.033 5.409 1.00 98.12 174 PHE A C 1
ATOM 1404 O O . PHE A 1 174 ? -12.095 6.377 6.590 1.00 98.12 174 PHE A O 1
ATOM 1411 N N . LEU A 1 175 ? -12.782 6.705 4.478 1.00 98.12 175 LEU A N 1
ATOM 1412 C CA . LEU A 1 175 ? -13.610 7.875 4.774 1.00 98.12 175 LEU A CA 1
ATOM 1413 C C . LEU A 1 175 ? -14.691 7.544 5.809 1.00 98.12 175 LEU A C 1
ATOM 1415 O O . LEU A 1 175 ? -14.798 8.242 6.815 1.00 98.12 175 LEU A O 1
ATOM 1419 N N . LYS A 1 176 ? -15.432 6.447 5.607 1.00 97.75 176 LYS A N 1
ATOM 1420 C CA . LYS A 1 176 ? -16.451 5.986 6.563 1.00 97.75 176 LYS A CA 1
ATOM 1421 C C . LYS A 1 176 ? -15.850 5.714 7.942 1.00 97.75 176 LYS A C 1
ATOM 1423 O O . LYS A 1 176 ? -16.449 6.075 8.952 1.00 97.75 176 LYS A O 1
ATOM 1428 N N . ALA A 1 177 ? -14.654 5.126 7.990 1.00 96.44 177 ALA A N 1
ATOM 1429 C CA . ALA A 1 177 ? -13.961 4.855 9.243 1.00 96.44 177 ALA A CA 1
ATOM 1430 C C . ALA A 1 177 ? -13.569 6.146 9.989 1.00 96.44 177 ALA A C 1
ATOM 1432 O O . ALA A 1 177 ? -13.777 6.238 11.202 1.00 96.44 177 ALA A O 1
ATOM 1433 N N . LEU A 1 178 ? -13.088 7.171 9.271 1.00 95.94 178 LEU A N 1
ATOM 1434 C CA . LEU A 1 178 ? -12.830 8.501 9.839 1.00 95.94 178 LEU A CA 1
ATOM 1435 C C . LEU A 1 178 ? -14.112 9.153 10.367 1.00 95.94 178 LEU A C 1
ATOM 1437 O O . LEU A 1 178 ? -14.114 9.690 11.475 1.00 95.94 178 LEU A O 1
ATOM 1441 N N . GLU A 1 179 ? -15.204 9.092 9.604 1.00 95.81 179 GLU A N 1
ATOM 1442 C CA . GLU A 1 179 ? -16.505 9.655 9.987 1.00 95.81 179 GLU A CA 1
ATOM 1443 C C . GLU A 1 179 ? -17.054 9.006 11.263 1.00 95.81 179 GLU A C 1
ATOM 1445 O O . GLU A 1 179 ? -17.508 9.714 12.169 1.00 95.81 179 GLU A O 1
ATOM 1450 N N . SER A 1 180 ? -16.938 7.677 11.366 1.00 93.81 180 SER A N 1
ATOM 1451 C CA . SER A 1 180 ? -17.365 6.896 12.530 1.00 93.81 180 SER A CA 1
ATOM 1452 C C . SER A 1 180 ? -16.413 6.970 13.722 1.00 93.81 180 SER A C 1
ATOM 1454 O O . SER A 1 180 ? -16.710 6.387 14.766 1.00 93.81 180 SER A O 1
ATOM 1456 N N . SER A 1 181 ? -15.269 7.650 13.589 1.00 93.50 181 SER A N 1
ATOM 1457 C CA . SER A 1 181 ? -14.235 7.584 14.612 1.00 93.50 181 SER A CA 1
ATOM 1458 C C . SER A 1 181 ? -14.715 8.145 15.948 1.00 93.50 181 SER A C 1
ATOM 1460 O O . SER A 1 181 ? -15.163 9.288 16.049 1.00 93.50 181 SER A O 1
ATOM 1462 N N . SER A 1 182 ? -14.586 7.344 17.003 1.00 90.25 182 SER A N 1
ATOM 1463 C CA . SER A 1 182 ? -15.076 7.699 18.345 1.00 90.25 182 SER A CA 1
ATOM 1464 C C . SER A 1 182 ? -14.125 8.605 19.134 1.00 90.25 182 SER A C 1
ATOM 1466 O O . SER A 1 182 ? -14.527 9.211 20.126 1.00 90.25 182 SER A O 1
ATOM 1468 N N . TRP A 1 183 ? -12.863 8.699 18.710 1.00 91.75 183 TRP A N 1
ATOM 1469 C CA . TRP A 1 183 ? -11.785 9.322 19.484 1.00 91.75 183 TRP A CA 1
ATOM 1470 C C . TRP A 1 183 ? -11.181 10.563 18.819 1.00 91.75 183 TRP A C 1
ATOM 1472 O O . TRP A 1 183 ? -10.546 11.373 19.500 1.00 91.75 183 TRP A O 1
ATOM 1482 N N . LEU A 1 184 ? -11.403 10.750 17.514 1.00 91.38 184 LEU A N 1
ATOM 1483 C CA . LEU A 1 184 ? -11.082 11.999 16.832 1.00 91.38 184 LEU A CA 1
ATOM 1484 C C . LEU A 1 184 ? -12.133 13.060 17.172 1.00 91.38 184 LEU A C 1
ATOM 1486 O O . LEU A 1 184 ? -13.313 12.905 16.840 1.00 91.38 184 LEU A O 1
ATOM 1490 N N . GLY A 1 185 ? -11.700 14.156 17.799 1.00 91.06 185 GLY A N 1
ATOM 1491 C CA . GLY A 1 185 ? -12.534 15.345 17.983 1.00 91.06 185 GLY A CA 1
ATOM 1492 C C . GLY A 1 185 ? -12.968 15.939 16.638 1.00 91.06 185 GLY A C 1
ATOM 1493 O O . GLY A 1 185 ? -12.287 15.748 15.632 1.00 91.06 185 GLY A O 1
ATOM 1494 N N . LEU A 1 186 ? -14.093 16.664 16.618 1.00 91.81 186 LEU A N 1
ATOM 1495 C CA . LEU A 1 186 ? -14.739 17.139 15.385 1.00 91.81 186 LEU A CA 1
ATOM 1496 C C . LEU A 1 186 ? -13.773 17.871 14.435 1.00 91.81 186 LEU A C 1
ATOM 1498 O O . LEU A 1 186 ? -13.665 17.488 13.275 1.00 91.81 186 LEU A O 1
ATOM 1502 N N . LYS A 1 187 ? -13.012 18.854 14.937 1.00 91.62 187 LYS A N 1
ATOM 1503 C CA . LYS A 1 187 ? -12.060 19.637 14.126 1.00 91.62 187 LYS A CA 1
ATOM 1504 C C . LYS A 1 187 ? -10.984 18.767 13.472 1.00 91.62 187 LYS A C 1
ATOM 1506 O O . LYS A 1 187 ? -10.782 18.828 12.263 1.00 91.62 187 LYS A O 1
ATOM 1511 N N . ILE A 1 188 ? -10.333 17.909 14.260 1.00 92.25 188 ILE A N 1
ATOM 1512 C CA . ILE A 1 188 ? -9.284 17.011 13.758 1.00 92.25 188 ILE A CA 1
ATOM 1513 C C . ILE A 1 188 ? -9.862 15.989 12.775 1.00 92.25 188 ILE A C 1
ATOM 1515 O O . ILE A 1 188 ? -9.224 15.670 11.776 1.00 92.25 188 ILE A O 1
ATOM 1519 N N . ARG A 1 189 ? -11.084 15.500 13.014 1.00 93.38 189 ARG A N 1
ATOM 1520 C CA . ARG A 1 189 ? -11.780 14.592 12.095 1.00 93.38 189 ARG A CA 1
ATOM 1521 C C . ARG A 1 189 ? -12.051 15.255 10.749 1.00 93.38 189 ARG A C 1
ATOM 1523 O O . ARG A 1 189 ? -11.767 14.663 9.714 1.00 93.38 189 ARG A O 1
ATOM 1530 N N . GLU A 1 190 ? -12.548 16.487 10.744 1.00 93.94 190 GLU A N 1
ATOM 1531 C CA . GLU A 1 190 ? -12.757 17.244 9.508 1.00 93.94 190 GLU A CA 1
ATOM 1532 C C . GLU A 1 190 ? -11.435 17.515 8.779 1.00 93.94 190 GLU A C 1
ATOM 1534 O O . GLU A 1 190 ? -11.368 17.360 7.558 1.00 93.94 190 GLU A O 1
ATOM 1539 N N . ALA A 1 191 ? -10.366 17.851 9.508 1.00 94.12 191 ALA A N 1
ATOM 1540 C CA . ALA A 1 191 ? -9.027 17.992 8.941 1.00 94.12 191 ALA A CA 1
ATOM 1541 C C . ALA A 1 191 ? -8.522 16.674 8.326 1.00 94.12 191 ALA A C 1
ATOM 1543 O O . ALA A 1 191 ? -8.002 16.681 7.208 1.00 94.12 191 ALA A O 1
ATOM 1544 N N . ALA A 1 192 ? -8.739 15.540 9.001 1.00 94.69 192 ALA A N 1
ATOM 1545 C CA . ALA A 1 192 ? -8.395 14.212 8.499 1.00 94.69 192 ALA A CA 1
ATOM 1546 C C . ALA A 1 192 ? -9.143 13.889 7.197 1.00 94.69 192 ALA A C 1
ATOM 1548 O O . ALA A 1 192 ? -8.540 13.445 6.221 1.00 94.69 192 ALA A O 1
ATOM 1549 N N . ILE A 1 193 ? -10.448 14.177 7.154 1.00 96.38 193 ILE A N 1
ATOM 1550 C CA . ILE A 1 193 ? -11.289 13.982 5.968 1.00 96.38 193 ILE A CA 1
ATOM 1551 C C . ILE A 1 193 ? -10.814 14.869 4.809 1.00 96.38 193 ILE A C 1
ATOM 1553 O O . ILE A 1 193 ? -10.725 14.393 3.677 1.00 96.38 193 ILE A O 1
ATOM 1557 N N . ARG A 1 194 ? -10.471 16.140 5.065 1.00 95.88 194 ARG A N 1
ATOM 1558 C CA . ARG A 1 194 ? -9.898 17.032 4.039 1.00 95.88 194 ARG A CA 1
ATOM 1559 C C . ARG A 1 194 ? -8.574 16.485 3.504 1.00 95.88 194 ARG A C 1
ATOM 1561 O O . ARG A 1 194 ? -8.386 16.455 2.290 1.00 95.88 194 ARG A O 1
ATOM 1568 N N . LYS A 1 195 ? -7.691 15.997 4.383 1.00 95.44 195 LYS A N 1
ATOM 1569 C CA . LYS A 1 195 ? -6.419 15.376 3.986 1.00 95.44 195 LYS A CA 1
ATOM 1570 C C . LYS A 1 195 ? -6.632 14.136 3.114 1.00 95.44 195 LYS A C 1
ATOM 1572 O O . LYS A 1 195 ? -5.996 14.033 2.069 1.00 95.44 195 LYS A O 1
ATOM 1577 N N . LEU A 1 196 ? -7.558 13.249 3.493 1.00 97.06 196 LEU A N 1
ATOM 1578 C CA . LEU A 1 196 ? -7.902 12.051 2.716 1.00 97.06 196 LEU A CA 1
ATOM 1579 C C . LEU A 1 196 ? -8.437 12.407 1.321 1.00 97.06 196 LEU A C 1
ATOM 1581 O O . LEU A 1 196 ? -8.036 11.800 0.331 1.00 97.06 196 LEU A O 1
ATOM 1585 N N . LYS A 1 197 ? -9.339 13.394 1.236 1.00 96.75 197 LYS A N 1
ATOM 1586 C CA . LYS A 1 197 ? -9.923 13.852 -0.038 1.00 96.75 197 LYS A CA 1
ATOM 1587 C C . LYS A 1 197 ? -8.884 14.478 -0.968 1.00 96.75 197 LYS A C 1
ATOM 1589 O O . LYS A 1 197 ? -8.994 14.318 -2.178 1.00 96.75 197 LYS A O 1
ATOM 1594 N N . ASN A 1 198 ? -7.872 15.134 -0.404 1.00 95.75 198 ASN A N 1
ATOM 1595 C CA . ASN A 1 198 ? -6.767 15.739 -1.147 1.00 95.75 198 ASN A CA 1
ATOM 1596 C C . ASN A 1 198 ? -5.593 14.772 -1.385 1.00 95.75 198 ASN A C 1
ATOM 1598 O O . ASN A 1 198 ? -4.553 15.197 -1.885 1.00 95.75 198 ASN A O 1
ATOM 1602 N N . MET A 1 199 ? -5.713 13.499 -0.991 1.00 94.94 199 MET A N 1
ATOM 1603 C CA . MET A 1 199 ? -4.645 12.517 -1.157 1.00 94.94 199 MET A CA 1
ATOM 1604 C C . MET A 1 199 ? -4.599 11.999 -2.594 1.00 94.94 199 MET A C 1
ATOM 1606 O O . MET A 1 199 ? -5.527 11.321 -3.056 1.00 94.94 199 MET A O 1
ATOM 1610 N N . THR A 1 200 ? -3.497 12.289 -3.282 1.00 93.25 200 THR A N 1
ATOM 1611 C CA . THR A 1 200 ? -3.294 11.890 -4.680 1.00 93.25 200 THR A CA 1
ATOM 1612 C C . THR A 1 200 ? -2.840 10.432 -4.755 1.00 93.25 200 THR A C 1
ATOM 1614 O O . THR A 1 200 ? -2.125 9.947 -3.883 1.00 93.25 200 THR A O 1
ATOM 1617 N N . SER A 1 201 ? -3.274 9.704 -5.783 1.00 92.31 201 SER A N 1
ATOM 1618 C CA . SER A 1 201 ? -2.906 8.299 -5.983 1.00 92.31 201 SER A CA 1
ATOM 1619 C C . SER A 1 201 ? -2.425 8.056 -7.407 1.00 92.31 201 SER A C 1
ATOM 1621 O O . SER A 1 201 ? -3.163 8.345 -8.350 1.00 92.31 201 SER A O 1
ATOM 1623 N N . TYR A 1 202 ? -1.244 7.461 -7.555 1.00 90.12 202 TYR A N 1
ATOM 1624 C CA . TYR A 1 202 ? -0.681 7.034 -8.837 1.00 90.12 202 TYR A CA 1
ATOM 1625 C C . TYR A 1 202 ? -0.732 5.508 -8.944 1.00 90.12 202 TYR A C 1
ATOM 1627 O O . TYR A 1 202 ? -0.393 4.816 -7.990 1.00 90.12 202 TYR A O 1
ATOM 1635 N N . VAL A 1 203 ? -1.176 4.965 -10.080 1.00 88.88 203 VAL A N 1
ATOM 1636 C CA . VAL A 1 203 ? -1.391 3.517 -10.260 1.00 88.88 203 VAL A CA 1
ATOM 1637 C C . VAL A 1 203 ? -0.784 3.049 -11.574 1.00 88.88 203 VAL A C 1
ATOM 1639 O O . VAL A 1 203 ? -1.012 3.676 -12.608 1.00 88.88 203 VAL A O 1
ATOM 1642 N N . GLY A 1 204 ? -0.066 1.926 -11.543 1.00 85.62 204 GLY A N 1
ATOM 1643 C CA . GLY A 1 204 ? 0.667 1.434 -12.706 1.00 85.62 204 GLY A CA 1
ATOM 1644 C C . GLY A 1 204 ? 1.819 2.376 -13.025 1.00 85.62 204 GLY A C 1
ATOM 1645 O O . GLY A 1 204 ? 2.384 2.948 -12.107 1.00 85.62 204 GLY A O 1
ATOM 1646 N N . SER A 1 205 ? 2.125 2.565 -14.307 1.00 79.56 205 SER A N 1
ATOM 1647 C CA . SER A 1 205 ? 3.125 3.524 -14.789 1.00 79.56 205 SER A CA 1
ATOM 1648 C C . SER A 1 205 ? 2.434 4.859 -15.146 1.00 79.56 205 SER A C 1
ATOM 1650 O O . SER A 1 205 ? 1.848 4.978 -16.226 1.00 79.56 205 SER A O 1
ATOM 1652 N N . PRO A 1 206 ? 2.386 5.848 -14.226 1.00 70.38 206 PRO A N 1
ATOM 1653 C CA . PRO A 1 206 ? 1.514 7.014 -14.355 1.00 70.38 206 PRO A CA 1
ATOM 1654 C C . PRO A 1 206 ? 1.999 8.010 -15.414 1.00 70.38 206 PRO A C 1
ATOM 1656 O O . PRO A 1 206 ? 3.195 8.129 -15.700 1.00 70.38 206 PRO A O 1
ATOM 1659 N N . GLY A 1 207 ? 1.054 8.796 -15.935 1.00 75.25 207 GLY A N 1
ATOM 1660 C CA . GLY A 1 207 ? 1.327 9.852 -16.907 1.00 75.25 207 GLY A CA 1
ATOM 1661 C C . GLY A 1 207 ? 1.855 9.290 -18.226 1.00 75.25 207 GLY A C 1
ATOM 1662 O O . GLY A 1 207 ? 1.405 8.248 -18.697 1.00 75.25 207 GLY A O 1
ATOM 1663 N N . ARG A 1 208 ? 2.840 9.976 -18.811 1.00 75.06 208 ARG A N 1
ATOM 1664 C CA . ARG A 1 208 ? 3.416 9.627 -20.118 1.00 75.06 208 ARG A CA 1
ATOM 1665 C C . ARG A 1 208 ? 4.346 8.409 -20.090 1.00 75.06 208 ARG A C 1
ATOM 1667 O O . ARG A 1 208 ? 4.832 7.993 -21.123 1.00 75.06 208 ARG A O 1
ATOM 1674 N N . ARG A 1 209 ? 4.609 7.786 -18.942 1.00 75.50 209 ARG A N 1
ATOM 1675 C CA . ARG A 1 209 ? 5.538 6.638 -18.857 1.00 75.50 209 ARG A CA 1
ATOM 1676 C C . ARG A 1 209 ? 5.021 5.343 -19.480 1.00 75.50 209 ARG A C 1
ATOM 1678 O O . ARG A 1 209 ? 5.808 4.473 -19.855 1.00 75.50 209 ARG A O 1
ATOM 1685 N N . SER A 1 210 ? 3.703 5.253 -19.602 1.00 72.44 210 SER A N 1
ATOM 1686 C CA . SER A 1 210 ? 3.031 4.223 -20.383 1.00 72.44 210 SER A CA 1
ATOM 1687 C C . SER A 1 210 ? 2.990 4.548 -21.881 1.00 72.44 210 SER A C 1
ATOM 1689 O O . SER A 1 210 ? 2.578 3.705 -22.658 1.00 72.44 210 SER A O 1
ATOM 1691 N N . ASP A 1 211 ? 3.426 5.731 -22.317 1.00 77.56 211 ASP A N 1
ATOM 1692 C CA . ASP A 1 211 ? 3.490 6.081 -23.735 1.00 77.56 211 ASP A CA 1
ATOM 1693 C C . ASP A 1 211 ? 4.845 5.641 -24.326 1.00 77.56 211 ASP A C 1
ATOM 1695 O O . ASP A 1 211 ? 5.894 6.152 -23.909 1.00 77.56 211 ASP A O 1
ATOM 1699 N N . PRO A 1 212 ? 4.862 4.713 -25.301 1.00 78.38 212 PRO A N 1
ATOM 1700 C CA . PRO A 1 212 ? 6.092 4.296 -25.961 1.00 78.38 212 PRO A CA 1
ATOM 1701 C C . PRO A 1 212 ? 6.866 5.463 -26.588 1.00 78.38 212 PRO A C 1
ATOM 1703 O O . PRO A 1 212 ? 8.091 5.490 -26.497 1.00 78.38 212 PRO A O 1
ATOM 1706 N N . GLU A 1 213 ? 6.190 6.455 -27.177 1.00 83.25 213 GLU A N 1
ATOM 1707 C CA . GLU A 1 213 ? 6.860 7.602 -27.806 1.00 83.25 213 GLU A CA 1
ATOM 1708 C C . GLU A 1 213 ? 7.599 8.452 -26.771 1.00 83.25 213 GLU A C 1
ATOM 1710 O O . GLU A 1 213 ? 8.726 8.911 -26.996 1.00 83.25 213 GLU A O 1
ATOM 1715 N N . PHE A 1 214 ? 6.994 8.615 -25.595 1.00 82.56 214 PHE A N 1
ATOM 1716 C CA . PHE A 1 214 ? 7.640 9.279 -24.477 1.00 82.56 214 PHE A CA 1
ATOM 1717 C C . PHE A 1 214 ? 8.874 8.510 -24.001 1.00 82.56 214 PHE A C 1
ATOM 1719 O O . PHE A 1 214 ? 9.934 9.122 -23.839 1.00 82.56 214 PHE A O 1
ATOM 1726 N N . VAL A 1 215 ? 8.775 7.188 -23.830 1.00 80.81 215 VAL A N 1
ATOM 1727 C CA . VAL A 1 215 ? 9.917 6.341 -23.445 1.00 80.81 215 VAL A CA 1
ATOM 1728 C C . VAL A 1 215 ? 11.063 6.501 -24.450 1.00 80.81 215 VAL A C 1
ATOM 1730 O O . VAL A 1 215 ? 12.202 6.750 -24.049 1.00 80.81 215 VAL A O 1
ATOM 1733 N N . GLU A 1 216 ? 10.775 6.474 -25.752 1.00 85.44 216 GLU A N 1
ATOM 1734 C CA . GLU A 1 216 ? 11.782 6.710 -26.792 1.00 85.44 216 GLU A CA 1
ATOM 1735 C C . GLU A 1 216 ? 12.412 8.106 -26.694 1.00 85.44 216 GLU A C 1
ATOM 1737 O O . GLU A 1 216 ? 13.633 8.254 -26.805 1.00 85.44 216 GLU A O 1
ATOM 1742 N N . SER A 1 217 ? 11.612 9.139 -26.420 1.00 84.69 217 SER A N 1
ATOM 1743 C CA . SER A 1 217 ? 12.114 10.509 -26.263 1.00 84.69 217 SER A CA 1
ATOM 1744 C C . SER A 1 217 ? 13.104 10.650 -25.096 1.00 84.69 217 SER A C 1
ATOM 1746 O O . SER A 1 217 ? 14.106 11.359 -25.229 1.00 84.69 217 SER A O 1
ATOM 1748 N N . VAL A 1 218 ? 12.877 9.925 -23.992 1.00 82.75 218 VAL A N 1
ATOM 1749 C CA . VAL A 1 218 ? 13.743 9.919 -22.800 1.00 82.75 218 VAL A CA 1
ATOM 1750 C C . VAL A 1 218 ? 15.106 9.296 -23.107 1.00 82.75 218 VAL A C 1
ATOM 1752 O O . VAL A 1 218 ? 16.132 9.795 -22.638 1.00 82.75 218 VAL A O 1
ATOM 1755 N N . TYR A 1 219 ? 15.138 8.233 -23.917 1.00 83.75 219 TYR A N 1
ATOM 1756 C CA . TYR A 1 219 ? 16.367 7.489 -24.221 1.00 83.75 219 TYR A CA 1
ATOM 1757 C C . TYR A 1 219 ? 17.048 7.896 -25.529 1.00 83.75 219 TYR A C 1
ATOM 1759 O O . TYR A 1 219 ? 18.187 7.499 -25.788 1.00 83.75 219 TYR A O 1
ATOM 1767 N N . LYS A 1 220 ? 16.435 8.769 -26.332 1.00 85.69 220 LYS A N 1
ATOM 1768 C CA . LYS A 1 220 ? 17.081 9.389 -27.495 1.00 85.69 220 LYS A CA 1
ATOM 1769 C C . LYS A 1 220 ? 18.458 10.018 -27.189 1.00 85.69 220 LYS A C 1
ATOM 1771 O O . LYS A 1 220 ? 19.378 9.721 -27.948 1.00 85.69 220 LYS A O 1
ATOM 1776 N N . PRO A 1 221 ? 18.668 10.799 -26.104 1.00 82.88 221 PRO A N 1
ATOM 1777 C CA . PRO A 1 221 ? 19.974 11.388 -25.782 1.00 82.88 221 PRO A CA 1
ATOM 1778 C C . PRO A 1 221 ? 20.977 10.417 -25.139 1.00 82.88 221 PRO A C 1
ATOM 1780 O O . PRO A 1 221 ? 22.126 10.806 -24.919 1.00 82.88 221 PRO A O 1
ATOM 1783 N N . TYR A 1 222 ? 20.570 9.188 -24.792 1.00 80.06 222 TYR A N 1
ATOM 1784 C CA . TYR A 1 222 ? 21.498 8.198 -24.241 1.00 80.06 222 TYR A CA 1
ATOM 1785 C C . TYR A 1 222 ? 22.508 7.783 -25.318 1.00 80.06 222 TYR A C 1
ATOM 1787 O O . TYR A 1 222 ? 22.135 7.706 -26.488 1.00 80.06 222 TYR A O 1
ATOM 1795 N N . PRO A 1 223 ? 23.773 7.527 -24.960 1.00 72.38 223 PRO A N 1
ATOM 1796 C CA . PRO A 1 223 ? 24.746 7.016 -25.915 1.00 72.38 223 PRO A CA 1
ATOM 1797 C C . PRO A 1 223 ? 24.326 5.633 -26.415 1.00 72.38 223 PRO A C 1
ATOM 1799 O O . PRO A 1 223 ? 23.726 4.851 -25.671 1.00 72.38 223 PRO A O 1
ATOM 1802 N N . ASP A 1 224 ? 24.667 5.328 -27.662 1.00 72.62 224 ASP A N 1
ATOM 1803 C CA . ASP A 1 224 ? 24.711 3.938 -28.102 1.00 72.62 224 ASP A CA 1
ATOM 1804 C C . ASP A 1 224 ? 25.811 3.230 -27.306 1.00 72.62 224 ASP A C 1
ATOM 1806 O O . ASP A 1 224 ? 26.829 3.837 -26.967 1.00 72.62 224 ASP A O 1
ATOM 1810 N N . ALA A 1 225 ? 25.586 1.968 -26.958 1.00 62.75 225 ALA A N 1
ATOM 1811 C CA . ALA A 1 225 ? 26.484 1.200 -26.106 1.00 62.75 225 ALA A CA 1
ATOM 1812 C C . ALA A 1 225 ? 27.228 0.142 -26.933 1.00 62.75 225 ALA A C 1
ATOM 1814 O O . ALA A 1 225 ? 26.842 -1.031 -26.897 1.00 62.75 225 ALA A O 1
ATOM 1815 N N . PRO A 1 226 ? 28.262 0.519 -27.710 1.00 60.50 226 PRO A N 1
ATOM 1816 C CA . PRO A 1 226 ? 29.137 -0.466 -28.319 1.00 60.50 226 PRO A CA 1
ATOM 1817 C C . PRO A 1 226 ? 29.938 -1.186 -27.219 1.00 60.50 226 PRO A C 1
ATOM 1819 O O . PRO A 1 226 ? 30.128 -0.673 -26.111 1.00 60.50 226 PRO A O 1
ATOM 1822 N N . LEU A 1 227 ? 30.362 -2.415 -27.518 1.00 53.50 227 LEU A N 1
ATOM 1823 C CA . LEU A 1 227 ? 30.953 -3.364 -26.561 1.00 53.50 227 LEU A CA 1
ATOM 1824 C C . LEU A 1 227 ? 32.231 -2.849 -25.859 1.00 53.50 227 LEU A C 1
ATOM 1826 O O . LEU A 1 227 ? 32.649 -3.425 -24.859 1.00 53.50 227 LEU A O 1
ATOM 1830 N N . ASP A 1 228 ? 32.834 -1.767 -26.350 1.00 51.75 228 ASP A N 1
ATOM 1831 C CA . ASP A 1 228 ? 34.142 -1.227 -25.978 1.00 51.75 228 ASP A CA 1
ATOM 1832 C C . ASP A 1 228 ? 34.109 0.015 -25.058 1.00 51.75 228 ASP A C 1
ATOM 1834 O O . ASP A 1 228 ? 35.155 0.417 -24.550 1.00 51.75 228 ASP A O 1
ATOM 1838 N N . ILE A 1 229 ? 32.939 0.614 -24.772 1.00 60.78 229 ILE A N 1
ATOM 1839 C CA . ILE A 1 229 ? 32.844 1.894 -24.027 1.00 60.78 229 ILE A CA 1
ATOM 1840 C C . ILE A 1 229 ? 31.827 1.831 -22.870 1.00 60.78 229 ILE A C 1
ATOM 1842 O O . ILE A 1 229 ? 31.050 2.761 -22.642 1.00 60.78 229 ILE A O 1
ATOM 1846 N N . LEU A 1 230 ? 31.817 0.737 -22.099 1.00 63.38 230 LEU A N 1
ATOM 1847 C CA . LEU A 1 230 ? 30.831 0.508 -21.027 1.00 63.38 230 LEU A CA 1
ATOM 1848 C C . LEU A 1 230 ? 30.790 1.643 -19.987 1.00 63.38 230 LEU A C 1
ATOM 1850 O O . LEU A 1 230 ? 29.713 2.092 -19.593 1.00 63.38 230 LEU A O 1
ATOM 1854 N N . PHE A 1 231 ? 31.952 2.129 -19.546 1.00 61.25 231 PHE A N 1
ATOM 1855 C CA . PHE A 1 231 ? 32.024 3.083 -18.441 1.00 61.25 231 PHE A CA 1
ATOM 1856 C C . PHE A 1 231 ? 31.569 4.512 -18.815 1.00 61.25 231 PHE A C 1
ATOM 1858 O O . PHE A 1 231 ? 30.655 5.021 -18.159 1.00 61.25 231 PHE A O 1
ATOM 1865 N N . PRO A 1 232 ? 32.107 5.167 -19.868 1.00 63.50 232 PRO A N 1
ATOM 1866 C CA . PRO A 1 232 ? 31.608 6.476 -20.301 1.00 63.50 232 PRO A CA 1
ATOM 1867 C C . PRO A 1 232 ? 30.118 6.456 -20.663 1.00 63.50 232 PRO A C 1
ATOM 1869 O O . PRO A 1 232 ? 29.385 7.385 -20.314 1.00 63.50 232 PRO A O 1
ATOM 1872 N N . THR A 1 233 ? 29.656 5.366 -21.285 1.00 67.75 233 THR A N 1
ATOM 1873 C CA . THR A 1 233 ? 28.237 5.128 -21.589 1.00 67.75 233 THR A CA 1
ATOM 1874 C C . THR A 1 233 ? 27.405 5.119 -20.312 1.00 67.75 233 THR A C 1
ATOM 1876 O O . THR A 1 233 ? 26.392 5.813 -20.219 1.00 67.75 233 THR A O 1
ATOM 1879 N N . TRP A 1 234 ? 27.858 4.394 -19.289 1.00 67.69 234 TRP A N 1
ATOM 1880 C CA . TRP A 1 234 ? 27.142 4.272 -18.028 1.00 67.69 234 TRP A CA 1
ATOM 1881 C C . TRP A 1 234 ? 27.134 5.572 -17.204 1.00 67.69 234 TRP A C 1
ATOM 1883 O O . TRP A 1 234 ? 26.085 5.946 -16.681 1.00 67.69 234 TRP A O 1
ATOM 1893 N N . ILE A 1 235 ? 28.237 6.328 -17.153 1.00 66.00 235 ILE A N 1
ATOM 1894 C CA . ILE A 1 235 ? 28.267 7.652 -16.500 1.00 66.00 235 ILE A CA 1
ATOM 1895 C C . ILE A 1 235 ? 27.353 8.648 -17.211 1.00 66.00 235 ILE A C 1
ATOM 1897 O O . ILE A 1 235 ? 26.617 9.391 -16.556 1.00 66.00 235 ILE A O 1
ATOM 1901 N N . LYS A 1 236 ? 27.352 8.652 -18.548 1.00 69.94 236 LYS A N 1
ATOM 1902 C CA . LYS A 1 236 ? 26.447 9.503 -19.321 1.00 69.94 236 LYS A CA 1
ATOM 1903 C C . LYS A 1 236 ? 24.986 9.120 -19.075 1.00 69.94 236 LYS A C 1
ATOM 1905 O O . LYS A 1 236 ? 24.171 10.007 -18.826 1.00 69.94 236 LYS A O 1
ATOM 1910 N N . ALA A 1 237 ? 24.671 7.825 -19.078 1.00 71.44 237 ALA A N 1
ATOM 1911 C CA . ALA A 1 237 ? 23.345 7.301 -18.759 1.00 71.44 237 ALA A CA 1
ATOM 1912 C C . ALA A 1 237 ? 22.901 7.681 -17.336 1.00 71.44 237 ALA A C 1
ATOM 1914 O O . ALA A 1 237 ? 21.767 8.105 -17.143 1.00 71.44 237 ALA A O 1
ATOM 1915 N N . LEU A 1 238 ? 23.802 7.610 -16.352 1.00 69.06 238 LEU A N 1
ATOM 1916 C CA . LEU A 1 238 ? 23.536 8.004 -14.966 1.00 69.06 238 LEU A CA 1
ATOM 1917 C C . LEU A 1 238 ? 23.297 9.515 -14.817 1.00 69.06 238 LEU A C 1
ATOM 1919 O O . LEU A 1 238 ? 22.436 9.949 -14.048 1.00 69.06 238 LEU A O 1
ATOM 1923 N N . SER A 1 239 ? 24.056 10.333 -15.548 1.00 67.94 239 SER A N 1
ATOM 1924 C CA . SER A 1 239 ? 23.871 11.787 -15.582 1.00 67.94 239 SER A CA 1
ATOM 1925 C C . SER A 1 239 ? 22.501 12.154 -16.161 1.00 67.94 239 SER A C 1
ATOM 1927 O O . SER A 1 239 ? 21.770 12.945 -15.560 1.00 67.94 239 SER A O 1
ATOM 1929 N N . LEU A 1 240 ? 22.119 11.526 -17.277 1.00 71.31 240 LEU A N 1
ATOM 1930 C CA . LEU A 1 240 ? 20.819 11.725 -17.919 1.00 71.31 240 LEU A CA 1
ATOM 1931 C C . LEU A 1 240 ? 19.664 11.212 -17.050 1.00 71.31 240 LEU A C 1
ATOM 1933 O O . LEU A 1 240 ? 18.679 11.929 -16.877 1.00 71.31 240 LEU A O 1
ATOM 1937 N N . SER A 1 241 ? 19.802 10.030 -16.438 1.00 71.19 241 SER A N 1
ATOM 1938 C CA . SER A 1 241 ? 18.779 9.473 -15.547 1.00 71.19 241 SER A CA 1
ATOM 1939 C C . SER A 1 241 ? 18.551 10.377 -14.338 1.00 71.19 241 SER A C 1
ATOM 1941 O O . SER A 1 241 ? 17.412 10.645 -13.965 1.00 71.19 241 SER A O 1
ATOM 1943 N N . SER A 1 242 ? 19.631 10.904 -13.753 1.00 68.38 242 SER A N 1
ATOM 1944 C CA . SER A 1 242 ? 19.552 11.856 -12.645 1.00 68.38 242 SER A CA 1
ATOM 1945 C C . SER A 1 242 ? 18.848 13.136 -13.087 1.00 68.38 242 SER A C 1
ATOM 1947 O O . SER A 1 242 ? 17.904 13.570 -12.434 1.00 68.38 242 SER A O 1
ATOM 1949 N N . HIS A 1 243 ? 19.255 13.725 -14.215 1.00 67.88 243 HIS A N 1
ATOM 1950 C CA . HIS A 1 243 ? 18.628 14.934 -14.750 1.00 67.88 243 HIS A CA 1
ATOM 1951 C C . HIS A 1 243 ? 17.119 14.757 -14.970 1.00 67.88 243 HIS A C 1
ATOM 1953 O O . HIS A 1 243 ? 16.340 15.624 -14.572 1.00 67.88 243 HIS A O 1
ATOM 1959 N N . TYR A 1 244 ? 16.705 13.620 -15.529 1.00 65.50 244 TYR A N 1
ATOM 1960 C CA . TYR A 1 244 ? 15.299 13.288 -15.745 1.00 65.50 244 TYR A CA 1
ATOM 1961 C C . TYR A 1 244 ? 14.513 13.201 -14.422 1.00 65.50 244 TYR A C 1
ATOM 1963 O O . TYR A 1 244 ? 13.491 13.869 -14.274 1.00 65.50 244 TYR A O 1
ATOM 1971 N N . ILE A 1 245 ? 15.042 12.493 -13.413 1.00 64.31 245 ILE A N 1
ATOM 1972 C CA . ILE A 1 245 ? 14.430 12.397 -12.070 1.00 64.31 245 ILE A CA 1
ATOM 1973 C C . ILE A 1 245 ? 14.227 13.785 -11.435 1.00 64.31 245 ILE A C 1
ATOM 1975 O O . ILE A 1 245 ? 13.234 14.015 -10.743 1.00 64.31 245 ILE A O 1
ATOM 1979 N N . TRP A 1 246 ? 15.157 14.720 -11.651 1.00 59.22 246 TRP A N 1
ATOM 1980 C CA . TRP A 1 246 ? 15.099 16.053 -11.047 1.00 59.22 246 TRP A CA 1
ATOM 1981 C C . TRP A 1 246 ? 14.224 17.050 -11.810 1.00 59.22 246 TRP A C 1
ATOM 1983 O O . TRP A 1 246 ? 13.673 17.957 -11.182 1.00 59.22 246 TRP A O 1
ATOM 1993 N N . THR A 1 247 ? 14.088 16.929 -13.129 1.00 62.56 247 THR A N 1
ATOM 1994 C CA . THR A 1 247 ? 13.416 17.941 -13.967 1.00 62.56 247 THR A CA 1
ATOM 1995 C C . THR A 1 247 ? 11.943 17.653 -14.224 1.00 62.56 247 THR A C 1
ATOM 1997 O O . THR A 1 247 ? 11.167 18.599 -14.351 1.00 62.56 247 THR A O 1
ATOM 2000 N N . ASP A 1 248 ? 11.533 16.387 -14.224 1.00 64.38 248 ASP A N 1
ATOM 2001 C CA . ASP A 1 248 ? 10.170 16.007 -14.588 1.00 64.38 248 ASP A CA 1
ATOM 2002 C C . ASP A 1 248 ? 9.213 16.045 -13.382 1.00 64.38 248 ASP A C 1
ATOM 2004 O O . ASP A 1 248 ? 9.078 15.087 -12.620 1.00 64.38 248 ASP A O 1
ATOM 2008 N N . GLN A 1 249 ? 8.567 17.196 -13.172 1.00 55.03 249 GLN A N 1
ATOM 2009 C CA . GLN A 1 249 ? 7.648 17.411 -12.047 1.00 55.03 249 GLN A CA 1
ATOM 2010 C C . GLN A 1 249 ? 6.403 16.521 -12.080 1.00 55.03 249 GLN A C 1
ATOM 2012 O O . GLN A 1 249 ? 5.905 16.190 -11.008 1.00 55.03 249 GLN A O 1
ATOM 2017 N N . GLU A 1 250 ? 5.931 16.110 -13.262 1.00 54.91 250 GLU A N 1
ATOM 2018 C CA . GLU A 1 250 ? 4.768 15.218 -13.401 1.00 54.91 250 GLU A CA 1
ATOM 2019 C C . GLU A 1 250 ? 5.050 13.817 -12.845 1.00 54.91 250 GLU A C 1
ATOM 2021 O O . GLU A 1 250 ? 4.135 13.022 -12.639 1.00 54.91 250 GLU A O 1
ATOM 2026 N N . THR A 1 251 ? 6.329 13.491 -12.642 1.00 53.34 251 THR A N 1
ATOM 2027 C CA . THR A 1 251 ? 6.761 12.107 -12.565 1.00 53.34 251 THR A CA 1
ATOM 2028 C C . THR A 1 251 ? 7.807 11.842 -11.463 1.00 53.34 251 THR A C 1
ATOM 2030 O O . THR A 1 251 ? 8.202 10.692 -11.244 1.00 53.34 251 THR A O 1
ATOM 2033 N N . ARG A 1 252 ? 8.241 12.869 -10.721 1.00 53.34 252 ARG A N 1
ATOM 2034 C CA . ARG A 1 252 ? 9.256 12.794 -9.649 1.00 53.34 252 ARG A CA 1
ATOM 2035 C C . ARG A 1 252 ? 9.043 11.613 -8.686 1.00 53.34 252 ARG A C 1
ATOM 2037 O O . ARG A 1 252 ? 7.939 11.361 -8.226 1.00 53.34 252 ARG A O 1
ATOM 2044 N N . LEU A 1 253 ? 10.146 10.940 -8.337 1.00 54.75 253 LEU A N 1
ATOM 2045 C CA . LEU A 1 253 ? 10.228 9.845 -7.349 1.00 54.75 253 LEU A CA 1
ATOM 2046 C C . LEU A 1 253 ? 9.496 8.540 -7.704 1.00 54.75 253 LEU A C 1
ATOM 2048 O O . LEU A 1 253 ? 9.226 7.742 -6.808 1.00 54.75 253 LEU A O 1
ATOM 2052 N N . TYR A 1 254 ? 9.204 8.281 -8.977 1.00 65.25 254 TYR A N 1
ATOM 2053 C CA . TYR A 1 254 ? 8.623 7.005 -9.390 1.00 65.25 254 TYR A CA 1
ATOM 2054 C C . TYR A 1 254 ? 9.709 6.020 -9.849 1.00 65.25 254 TYR A C 1
ATOM 2056 O O . TYR A 1 254 ? 10.400 6.240 -10.846 1.00 65.25 254 TYR A O 1
ATOM 2064 N N . ASP A 1 255 ? 9.856 4.928 -9.105 1.00 68.25 255 ASP A N 1
ATOM 2065 C CA . ASP A 1 255 ? 10.706 3.796 -9.467 1.00 68.25 255 ASP A CA 1
ATOM 2066 C C . ASP A 1 255 ? 9.828 2.678 -10.048 1.00 68.25 255 ASP A C 1
ATOM 2068 O O . ASP A 1 255 ? 9.156 1.969 -9.300 1.00 68.25 255 ASP A O 1
ATOM 2072 N N . GLU A 1 256 ? 9.864 2.498 -11.376 1.00 69.44 256 GLU A N 1
ATOM 2073 C CA . GLU A 1 256 ? 9.161 1.416 -12.100 1.00 69.44 256 GLU A CA 1
ATOM 2074 C C . GLU A 1 256 ? 9.483 0.024 -11.563 1.00 69.44 256 GLU A C 1
ATOM 2076 O O . GLU A 1 256 ? 8.707 -0.915 -11.722 1.00 69.44 256 GLU A O 1
ATOM 2081 N N . ALA A 1 257 ? 10.628 -0.119 -10.904 1.00 67.06 257 ALA A N 1
ATOM 2082 C CA . ALA A 1 257 ? 11.099 -1.391 -10.414 1.00 67.06 257 ALA A CA 1
ATOM 2083 C C . ALA A 1 257 ? 10.739 -1.649 -8.950 1.00 67.06 257 ALA A C 1
ATOM 2085 O O . ALA A 1 257 ? 11.079 -2.708 -8.401 1.00 67.06 257 ALA A O 1
ATOM 2086 N N . ARG A 1 258 ? 10.091 -0.682 -8.294 1.00 74.19 258 ARG A N 1
ATOM 2087 C CA . ARG A 1 258 ? 9.700 -0.798 -6.899 1.00 74.19 258 ARG A CA 1
ATOM 2088 C C . ARG A 1 258 ? 8.537 -1.766 -6.777 1.00 74.19 258 ARG A C 1
ATOM 2090 O O . ARG A 1 258 ? 7.449 -1.495 -7.251 1.00 74.19 258 ARG A O 1
ATOM 2097 N N . ARG A 1 259 ? 8.765 -2.882 -6.080 1.00 74.00 259 ARG A N 1
ATOM 2098 C CA . ARG A 1 259 ? 7.792 -3.983 -5.989 1.00 74.00 259 ARG A CA 1
ATOM 2099 C C . ARG A 1 259 ? 6.533 -3.673 -5.188 1.00 74.00 259 ARG A C 1
ATOM 2101 O O . ARG A 1 259 ? 5.506 -4.273 -5.476 1.00 74.00 259 ARG A O 1
ATOM 2108 N N . SER A 1 260 ? 6.636 -2.804 -4.188 1.00 78.75 260 SER A N 1
ATOM 2109 C CA . SER A 1 260 ? 5.561 -2.540 -3.231 1.00 78.75 260 SER A CA 1
ATOM 2110 C C . SER A 1 260 ? 5.066 -1.100 -3.343 1.00 78.75 260 SER A C 1
ATOM 2112 O O . SER A 1 260 ? 5.879 -0.216 -3.649 1.00 78.75 260 SER A O 1
ATOM 2114 N N . PRO A 1 261 ? 3.784 -0.849 -3.030 1.00 89.50 261 PRO A N 1
ATOM 2115 C CA . PRO A 1 261 ? 3.260 0.498 -2.872 1.00 89.50 261 PRO A CA 1
ATOM 2116 C C . PRO A 1 261 ? 4.054 1.333 -1.860 1.00 89.50 261 PRO A C 1
ATOM 2118 O O . PRO A 1 261 ? 4.860 0.805 -1.086 1.00 89.50 261 PRO A O 1
ATOM 2121 N N . TYR A 1 262 ? 3.904 2.653 -1.951 1.00 89.06 262 TYR A N 1
ATOM 2122 C CA . TYR A 1 262 ? 4.538 3.584 -1.023 1.00 89.06 262 TYR A CA 1
ATOM 2123 C C . TYR A 1 262 ? 3.823 4.931 -0.964 1.00 89.06 262 TYR A C 1
ATOM 2125 O O . TYR A 1 262 ? 3.364 5.442 -1.987 1.00 89.06 262 TYR A O 1
ATOM 2133 N N . TYR A 1 263 ? 3.814 5.522 0.224 1.00 90.38 263 TYR A N 1
ATOM 2134 C CA . TYR A 1 263 ? 3.340 6.872 0.509 1.00 90.38 263 TYR A CA 1
ATOM 2135 C C . TYR A 1 263 ? 4.491 7.895 0.569 1.00 90.38 263 TYR A C 1
ATOM 2137 O O . TYR A 1 263 ? 5.609 7.569 0.986 1.00 90.38 263 TYR A O 1
ATOM 2145 N N . THR A 1 264 ? 4.213 9.139 0.165 1.00 87.38 264 THR A N 1
ATOM 2146 C CA . THR A 1 264 ? 5.145 10.274 0.224 1.00 87.38 264 THR A CA 1
ATOM 2147 C C . THR A 1 264 ? 4.559 11.431 1.039 1.00 87.38 264 THR A C 1
ATOM 2149 O O . THR A 1 264 ? 3.747 12.221 0.550 1.00 87.38 264 THR A O 1
ATOM 2152 N N . ASP A 1 265 ? 5.041 11.596 2.274 1.00 84.94 265 ASP A N 1
ATOM 2153 C CA . ASP A 1 265 ? 4.515 12.568 3.245 1.00 84.94 265 ASP A CA 1
ATOM 2154 C C . ASP A 1 265 ? 4.442 14.006 2.719 1.00 84.94 265 ASP A C 1
ATOM 2156 O O . ASP A 1 265 ? 3.426 14.680 2.889 1.00 84.94 265 ASP A O 1
ATOM 2160 N N . ASN A 1 266 ? 5.507 14.472 2.059 1.00 82.38 266 ASN A N 1
ATOM 2161 C CA . ASN A 1 266 ? 5.634 15.860 1.602 1.00 82.38 266 ASN A CA 1
ATOM 2162 C C . ASN A 1 266 ? 4.586 16.259 0.555 1.00 82.38 266 ASN A C 1
ATOM 2164 O O . ASN A 1 266 ? 4.307 17.447 0.402 1.00 82.38 266 ASN A O 1
ATOM 2168 N N . TYR A 1 267 ? 4.038 15.285 -0.173 1.00 84.44 267 TYR A N 1
ATOM 2169 C CA . TYR A 1 267 ? 3.102 15.515 -1.272 1.00 84.44 267 TYR A CA 1
ATOM 2170 C C . TYR A 1 267 ? 1.690 15.013 -0.968 1.00 84.44 267 TYR A C 1
ATOM 2172 O O . TYR A 1 267 ? 0.776 15.292 -1.741 1.00 84.44 267 TYR A O 1
ATOM 2180 N N . ASN A 1 268 ? 1.492 14.327 0.166 1.00 91.12 268 ASN A N 1
ATOM 2181 C CA . ASN A 1 268 ? 0.232 13.662 0.498 1.00 91.12 268 ASN A CA 1
ATOM 2182 C C . ASN A 1 268 ? -0.240 12.772 -0.663 1.00 91.12 268 ASN A C 1
ATOM 2184 O O . ASN A 1 268 ? -1.389 12.846 -1.102 1.00 91.12 268 ASN A O 1
ATOM 2188 N N . ASP A 1 269 ? 0.678 11.965 -1.191 1.00 90.75 269 ASP A N 1
ATOM 2189 C CA . ASP A 1 269 ? 0.405 11.038 -2.278 1.00 90.75 269 ASP A CA 1
ATOM 2190 C C . ASP A 1 269 ? 0.863 9.623 -1.949 1.00 90.75 269 ASP A C 1
ATOM 2192 O O . ASP A 1 269 ? 1.702 9.404 -1.077 1.00 90.75 269 ASP A O 1
ATOM 2196 N N . PHE A 1 270 ? 0.288 8.651 -2.646 1.00 91.75 270 PHE A N 1
ATOM 2197 C CA . PHE A 1 270 ? 0.826 7.302 -2.676 1.00 91.75 270 PHE A CA 1
ATOM 2198 C C . PHE A 1 270 ? 0.857 6.759 -4.094 1.00 91.75 270 PHE A C 1
ATOM 2200 O O . PHE A 1 270 ? 0.093 7.159 -4.976 1.00 91.75 270 PHE A O 1
ATOM 2207 N N . THR A 1 271 ? 1.752 5.806 -4.297 1.00 89.38 271 THR A N 1
ATOM 2208 C CA . THR A 1 271 ? 1.984 5.162 -5.578 1.00 89.38 271 THR A CA 1
ATOM 2209 C C . THR A 1 271 ? 1.786 3.660 -5.446 1.00 89.38 271 THR A C 1
ATOM 2211 O O . THR A 1 271 ? 2.307 3.038 -4.523 1.00 89.38 271 THR A O 1
ATOM 2214 N N . ILE A 1 272 ? 1.065 3.075 -6.401 1.00 91.25 272 ILE A N 1
ATOM 2215 C CA . ILE A 1 272 ? 0.937 1.637 -6.632 1.00 91.25 272 ILE A CA 1
ATOM 2216 C C . ILE A 1 272 ? 1.709 1.312 -7.912 1.00 91.25 272 ILE A C 1
ATOM 2218 O O . ILE A 1 272 ? 1.173 1.505 -9.007 1.00 91.25 272 ILE A O 1
ATOM 2222 N N . PRO A 1 273 ? 2.953 0.821 -7.803 1.00 87.00 273 PRO A N 1
ATOM 2223 C CA . PRO A 1 273 ? 3.750 0.486 -8.972 1.00 87.00 273 PRO A CA 1
ATOM 2224 C C . PRO A 1 273 ? 3.099 -0.600 -9.826 1.00 87.00 273 PRO A C 1
ATOM 2226 O O . PRO A 1 273 ? 2.406 -1.474 -9.301 1.00 87.00 273 PRO A O 1
ATOM 2229 N N . ALA A 1 274 ? 3.389 -0.610 -11.126 1.00 84.19 274 ALA A N 1
ATOM 2230 C CA . ALA A 1 274 ? 2.915 -1.640 -12.055 1.00 84.19 274 ALA A CA 1
ATOM 2231 C C . ALA A 1 274 ? 3.263 -3.074 -11.600 1.00 84.19 274 ALA A C 1
ATOM 2233 O O . ALA A 1 274 ? 2.436 -3.978 -11.699 1.00 84.19 274 ALA A O 1
ATOM 2234 N N . THR A 1 275 ? 4.422 -3.280 -10.967 1.00 82.62 275 THR A N 1
ATOM 2235 C CA . THR A 1 275 ? 4.802 -4.568 -10.349 1.00 82.62 275 THR A CA 1
ATOM 2236 C C . THR A 1 275 ? 3.870 -5.033 -9.224 1.00 82.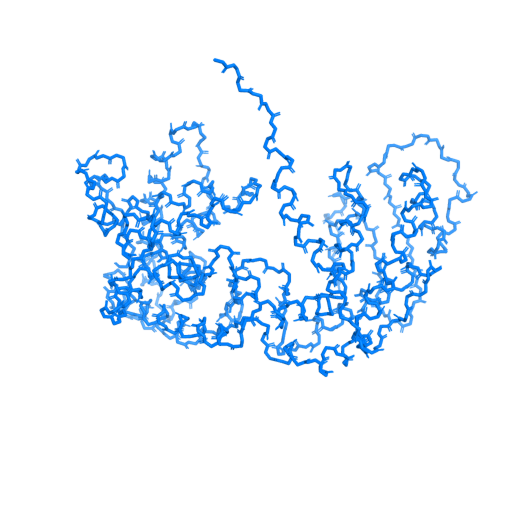62 275 THR A C 1
ATOM 2238 O O . THR A 1 275 ? 3.900 -6.204 -8.859 1.00 82.62 275 THR A O 1
ATOM 2241 N N . SER A 1 276 ? 3.079 -4.133 -8.632 1.00 86.81 276 SER A N 1
ATOM 2242 C CA . SER A 1 276 ? 2.080 -4.465 -7.604 1.00 86.81 276 SER A CA 1
ATOM 2243 C C . SER A 1 276 ? 0.745 -4.908 -8.213 1.00 86.81 276 SER A C 1
ATOM 2245 O O . SER A 1 276 ? -0.143 -5.349 -7.490 1.00 86.81 276 SER A O 1
ATOM 2247 N N . LEU A 1 277 ? 0.585 -4.784 -9.535 1.00 89.56 277 LEU A N 1
ATOM 2248 C CA . LEU A 1 277 ? -0.632 -5.132 -10.279 1.00 89.56 277 LEU A CA 1
ATOM 2249 C C . LEU A 1 277 ? -0.573 -6.540 -10.888 1.00 89.56 277 LEU A C 1
ATOM 2251 O O . LEU A 1 277 ? -1.354 -6.890 -11.772 1.00 89.56 277 LEU A O 1
ATOM 2255 N N . ILE A 1 278 ? 0.371 -7.351 -10.421 1.00 85.12 278 ILE A N 1
ATOM 2256 C CA . ILE A 1 278 ? 0.536 -8.756 -10.781 1.00 85.12 278 ILE A CA 1
ATOM 2257 C C . ILE A 1 278 ? 0.545 -9.610 -9.507 1.00 85.12 278 ILE A C 1
ATOM 2259 O O . ILE A 1 278 ? 0.537 -9.104 -8.377 1.00 85.12 278 ILE A O 1
ATOM 2263 N N . ARG A 1 279 ? 0.558 -10.934 -9.673 1.00 85.69 279 ARG A N 1
ATOM 2264 C CA . ARG A 1 279 ? 0.645 -11.873 -8.548 1.00 85.69 279 ARG A CA 1
ATOM 2265 C C . ARG A 1 279 ? 1.924 -11.630 -7.732 1.00 85.69 279 ARG A C 1
ATOM 2267 O O . ARG A 1 279 ? 2.965 -11.341 -8.319 1.00 85.69 279 ARG A O 1
ATOM 2274 N N . PRO A 1 280 ? 1.877 -11.796 -6.400 1.00 81.56 280 PRO A N 1
ATOM 2275 C CA . PRO A 1 280 ? 0.761 -12.311 -5.590 1.00 81.56 280 PRO A CA 1
ATOM 2276 C C . PRO A 1 280 ? -0.219 -11.230 -5.097 1.00 81.56 280 PRO A C 1
ATOM 2278 O O . PRO A 1 280 ? -1.164 -11.545 -4.380 1.00 81.56 280 PRO A O 1
ATOM 2281 N N . PHE A 1 281 ? 0.003 -9.957 -5.423 1.00 84.06 281 PHE A N 1
ATOM 2282 C CA . PHE A 1 281 ? -0.812 -8.859 -4.894 1.00 84.06 281 PHE A CA 1
ATOM 2283 C C . PHE A 1 281 ? -2.158 -8.739 -5.608 1.00 84.06 281 PHE A C 1
ATOM 2285 O O . PHE A 1 281 ? -3.159 -8.408 -4.973 1.00 84.06 281 PHE A O 1
ATOM 2292 N N . MET A 1 282 ? -2.179 -9.059 -6.905 1.00 86.50 282 MET A N 1
ATOM 2293 C CA . MET A 1 282 ? -3.378 -9.045 -7.733 1.00 86.50 282 MET A CA 1
ATOM 2294 C C . MET A 1 282 ? -3.527 -10.361 -8.512 1.00 86.50 282 MET A C 1
ATOM 2296 O O . MET A 1 282 ? -2.606 -10.812 -9.194 1.00 86.50 282 MET A O 1
ATOM 2300 N N . TYR A 1 283 ? -4.704 -10.972 -8.404 1.00 87.19 283 TYR A N 1
ATOM 2301 C CA . TYR A 1 283 ? -5.166 -12.138 -9.147 1.00 87.19 283 TYR A CA 1
ATOM 2302 C C . TYR A 1 283 ? -6.331 -11.724 -10.048 1.00 87.19 283 TYR A C 1
ATOM 2304 O O . TYR A 1 283 ? -7.407 -11.338 -9.587 1.00 87.19 283 TYR A O 1
ATOM 2312 N N . TYR A 1 284 ? -6.119 -11.782 -11.358 1.00 84.06 284 TYR A N 1
ATOM 2313 C CA . TYR A 1 284 ? -7.092 -11.286 -12.327 1.00 84.06 284 TYR A CA 1
ATOM 2314 C C . TYR A 1 284 ? -8.411 -12.054 -12.226 1.00 84.06 284 TYR A C 1
ATOM 2316 O O . TYR A 1 284 ? -8.436 -13.275 -12.339 1.00 84.06 284 TYR A O 1
ATOM 2324 N N . GLY A 1 285 ? -9.496 -11.316 -11.983 1.00 80.88 285 GLY A N 1
ATOM 2325 C CA . GLY A 1 285 ? -10.846 -11.867 -11.869 1.00 80.88 285 GLY A CA 1
ATOM 2326 C C . GLY A 1 285 ? -11.225 -12.458 -10.509 1.00 80.88 285 GLY A C 1
ATOM 2327 O O . GLY A 1 285 ? -12.349 -12.926 -10.401 1.00 80.88 285 GLY A O 1
ATOM 2328 N N . ILE A 1 286 ? -10.349 -12.424 -9.492 1.00 90.56 286 ILE A N 1
ATOM 2329 C CA . ILE A 1 286 ? -10.653 -12.962 -8.152 1.00 90.56 286 ILE A CA 1
ATOM 2330 C C . ILE A 1 286 ? -10.695 -11.821 -7.130 1.00 90.56 286 ILE A C 1
ATOM 2332 O O . ILE A 1 286 ? -9.664 -11.353 -6.637 1.00 90.56 286 ILE A O 1
ATOM 2336 N N . THR A 1 287 ? -11.892 -11.319 -6.851 1.00 94.19 287 THR A N 1
ATOM 2337 C CA . THR A 1 287 ? -12.137 -10.110 -6.060 1.00 94.19 287 THR A CA 1
ATOM 2338 C C . THR A 1 287 ? -11.663 -10.256 -4.617 1.00 94.19 287 THR A C 1
ATOM 2340 O O . THR A 1 287 ? -10.940 -9.385 -4.130 1.00 94.19 287 THR A O 1
ATOM 2343 N N . SER A 1 288 ? -11.994 -11.357 -3.942 1.00 95.19 288 SER A N 1
ATOM 2344 C CA . SER A 1 288 ? -11.607 -11.595 -2.546 1.00 95.19 288 SER A CA 1
ATOM 2345 C C . SER A 1 288 ? -10.088 -11.563 -2.353 1.00 95.19 288 SER A C 1
ATOM 2347 O O . SER A 1 288 ? -9.579 -10.846 -1.485 1.00 95.19 288 SER A O 1
ATOM 2349 N N . LEU A 1 289 ? -9.341 -12.258 -3.220 1.00 94.69 289 LEU A N 1
ATOM 2350 C CA . LEU A 1 289 ? -7.880 -12.253 -3.202 1.00 94.69 289 LEU A CA 1
ATOM 2351 C C . LEU A 1 289 ? -7.328 -10.855 -3.504 1.00 94.69 289 LEU A C 1
ATOM 2353 O O . LEU A 1 289 ? -6.420 -10.405 -2.807 1.00 94.69 289 LEU A O 1
ATOM 2357 N N . ASN A 1 290 ? -7.874 -10.139 -4.492 1.00 95.50 290 ASN A N 1
ATOM 2358 C CA . ASN A 1 290 ? -7.417 -8.789 -4.843 1.00 95.50 290 ASN A CA 1
ATOM 2359 C C . ASN A 1 290 ? -7.540 -7.814 -3.675 1.00 95.50 290 ASN A C 1
ATOM 2361 O O . ASN A 1 290 ? -6.619 -7.045 -3.398 1.00 95.50 290 ASN A O 1
ATOM 2365 N N . TYR A 1 291 ? -8.655 -7.865 -2.957 1.00 97.12 291 TYR A N 1
ATOM 2366 C CA . TYR A 1 291 ? -8.863 -7.014 -1.796 1.00 97.12 291 TYR A CA 1
ATOM 2367 C C . TYR A 1 291 ? -8.017 -7.436 -0.592 1.00 97.12 291 TYR A C 1
ATOM 2369 O O . TYR A 1 291 ? -7.487 -6.570 0.106 1.00 97.12 291 TYR A O 1
ATOM 2377 N N . GLY A 1 292 ? -7.816 -8.741 -0.388 1.00 95.88 292 GLY A N 1
ATOM 2378 C CA . GLY A 1 292 ? -6.898 -9.251 0.631 1.00 95.88 292 GLY A CA 1
ATOM 2379 C C . GLY A 1 292 ? -5.439 -8.882 0.350 1.00 95.88 292 GLY A C 1
ATOM 2380 O O . GLY A 1 292 ? -4.679 -8.621 1.277 1.00 95.88 292 GLY A O 1
ATOM 2381 N N . GLY A 1 293 ? -5.055 -8.824 -0.927 1.00 95.06 293 GLY A N 1
ATOM 2382 C CA . GLY A 1 293 ? -3.716 -8.472 -1.392 1.00 95.06 293 GLY A CA 1
ATOM 2383 C C . GLY A 1 293 ? -3.537 -6.966 -1.576 1.00 95.06 293 GLY A C 1
ATOM 2384 O O . GLY A 1 293 ? -3.130 -6.254 -0.658 1.00 95.06 293 GLY A O 1
ATOM 2385 N N . LEU A 1 294 ? -3.830 -6.476 -2.781 1.00 95.75 294 LEU A N 1
ATOM 2386 C CA . LEU A 1 294 ? -3.687 -5.066 -3.137 1.00 95.75 294 LEU A CA 1
ATOM 2387 C C . LEU A 1 294 ? -4.592 -4.145 -2.304 1.00 95.75 294 LEU A C 1
ATOM 2389 O O . LEU A 1 294 ? -4.131 -3.092 -1.880 1.00 95.75 294 LEU A O 1
ATOM 2393 N N . GLY A 1 295 ? -5.841 -4.527 -2.016 1.00 97.38 295 GLY A N 1
ATOM 2394 C CA . GLY A 1 295 ? -6.754 -3.702 -1.206 1.00 97.38 295 GLY A CA 1
ATOM 2395 C C . GLY A 1 295 ? -6.203 -3.395 0.193 1.00 97.38 295 GLY A C 1
ATOM 2396 O O . GLY A 1 295 ? -6.208 -2.240 0.623 1.00 97.38 295 GLY A O 1
ATOM 2397 N N . LYS A 1 296 ? -5.631 -4.406 0.861 1.00 96.69 296 LYS A N 1
ATOM 2398 C CA . LYS A 1 296 ? -4.883 -4.248 2.118 1.00 96.69 296 LYS A CA 1
ATOM 2399 C C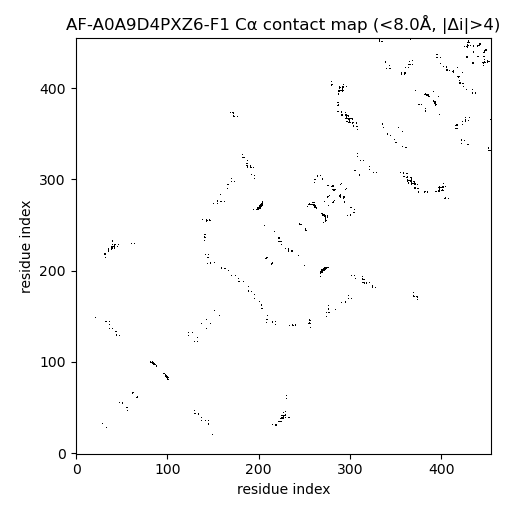 . LYS A 1 296 ? -3.722 -3.263 1.978 1.00 96.69 296 LYS A C 1
ATOM 2401 O O . LYS A 1 296 ? -3.563 -2.399 2.836 1.00 96.69 296 LYS A O 1
ATOM 2406 N N . LEU A 1 297 ? -2.912 -3.392 0.924 1.00 96.19 297 LEU A N 1
ATOM 2407 C CA . LEU A 1 297 ? -1.756 -2.516 0.704 1.00 96.19 297 LEU A CA 1
ATOM 2408 C C . LEU A 1 297 ? -2.176 -1.072 0.403 1.00 96.19 297 LEU A C 1
ATOM 2410 O O . LEU A 1 297 ? -1.559 -0.149 0.912 1.00 96.19 297 LEU A O 1
ATOM 2414 N N . ILE A 1 298 ? -3.264 -0.857 -0.341 1.00 97.94 298 ILE A N 1
ATOM 2415 C CA . ILE A 1 298 ? -3.824 0.487 -0.547 1.00 97.94 298 ILE A CA 1
ATOM 2416 C C . ILE A 1 298 ? -4.215 1.104 0.799 1.00 97.94 298 ILE A C 1
ATOM 2418 O O . ILE A 1 298 ? -3.858 2.244 1.084 1.00 97.94 298 ILE A O 1
ATOM 2422 N N . GLY A 1 299 ? -4.925 0.352 1.645 1.00 98.00 299 GLY A N 1
ATOM 2423 C CA . GLY A 1 299 ? -5.302 0.828 2.974 1.00 98.00 299 GLY A CA 1
ATOM 2424 C C . GLY A 1 299 ? -4.088 1.119 3.867 1.00 98.00 299 GLY A C 1
ATOM 2425 O O . GLY A 1 299 ? -4.122 2.074 4.640 1.00 98.00 299 GLY A O 1
ATOM 2426 N N . HIS A 1 300 ? -3.020 0.326 3.734 1.00 97.00 300 HIS A N 1
ATOM 2427 C CA . HIS A 1 300 ? -1.743 0.526 4.423 1.00 97.00 300 HIS A CA 1
ATOM 2428 C C . HIS A 1 300 ? -1.092 1.855 4.010 1.00 97.00 300 HIS A C 1
ATOM 2430 O O . HIS A 1 300 ? -0.792 2.674 4.875 1.00 97.00 300 HIS A O 1
ATOM 2436 N N . GLU A 1 301 ? -0.975 2.132 2.707 1.00 96.12 301 GLU A N 1
ATOM 2437 C CA . GLU A 1 301 ? -0.389 3.394 2.233 1.00 96.12 301 GLU A CA 1
ATOM 2438 C C . GLU A 1 301 ? -1.234 4.619 2.595 1.00 96.12 301 GLU A C 1
ATOM 2440 O O . GLU A 1 301 ? -0.690 5.652 2.981 1.00 96.12 301 GLU A O 1
ATOM 2445 N N . ILE A 1 302 ? -2.568 4.517 2.539 1.00 97.44 302 ILE A N 1
ATOM 2446 C CA . ILE A 1 302 ? -3.442 5.605 3.005 1.00 97.44 302 ILE A CA 1
ATOM 2447 C C . ILE A 1 302 ? -3.201 5.866 4.498 1.00 97.44 302 ILE A C 1
ATOM 2449 O O . ILE A 1 302 ? -3.158 7.025 4.914 1.00 97.44 302 ILE A O 1
ATOM 2453 N N . MET A 1 303 ? -3.009 4.815 5.306 1.00 96.00 303 MET A N 1
ATOM 2454 C CA . MET A 1 303 ? -2.773 4.947 6.744 1.00 96.00 303 MET A CA 1
ATOM 2455 C C . MET A 1 303 ? -1.458 5.666 7.074 1.00 96.00 303 MET A C 1
ATOM 2457 O O . MET A 1 303 ? -1.422 6.376 8.077 1.00 96.00 303 MET A O 1
ATOM 2461 N N . HIS A 1 304 ? -0.415 5.580 6.240 1.00 94.00 304 HIS A N 1
ATOM 2462 C CA . HIS A 1 304 ? 0.802 6.380 6.444 1.00 94.00 304 HIS A CA 1
ATOM 2463 C C . HIS A 1 304 ? 0.521 7.890 6.441 1.00 94.00 304 HIS A C 1
ATOM 2465 O O . HIS A 1 304 ? 1.110 8.628 7.226 1.00 94.00 304 HIS A O 1
ATOM 2471 N N . GLY A 1 305 ? -0.482 8.352 5.686 1.00 93.25 305 GLY A N 1
ATOM 2472 C CA . GLY A 1 305 ? -0.960 9.736 5.759 1.00 93.25 305 GLY A CA 1
ATOM 2473 C C . GLY A 1 305 ? -1.576 10.136 7.109 1.00 93.25 305 GLY A C 1
ATOM 2474 O O . GLY A 1 305 ? -1.797 11.326 7.353 1.00 93.25 305 GLY A O 1
ATOM 2475 N N . PHE A 1 306 ? -1.824 9.181 8.001 1.00 92.19 306 PHE A N 1
ATOM 2476 C CA . PHE A 1 306 ? -2.429 9.367 9.321 1.00 92.19 306 PHE A CA 1
ATOM 2477 C C . PHE A 1 306 ? -1.603 8.734 10.444 1.00 92.19 306 PHE A C 1
ATOM 2479 O O . PHE A 1 306 ? -2.133 8.544 11.541 1.00 92.19 306 PHE A O 1
ATOM 2486 N N . ASP A 1 307 ? -0.339 8.391 10.187 1.00 84.81 307 ASP A N 1
ATOM 2487 C CA . ASP A 1 307 ? 0.528 7.793 11.196 1.00 84.81 307 ASP A CA 1
ATOM 2488 C C . ASP A 1 307 ? 0.926 8.780 12.317 1.00 84.81 307 ASP A C 1
ATOM 2490 O O . ASP A 1 307 ? 0.513 9.940 12.312 1.00 84.81 307 ASP A O 1
ATOM 2494 N N . VAL A 1 308 ? 1.728 8.341 13.299 1.00 72.62 308 VAL A N 1
ATOM 2495 C CA . VAL A 1 308 ? 2.111 9.154 14.476 1.00 72.62 308 VAL A CA 1
ATOM 2496 C C . VAL A 1 308 ? 2.697 10.508 14.069 1.00 72.62 308 VAL A C 1
ATOM 2498 O O . VAL A 1 308 ? 2.437 11.511 14.730 1.00 72.62 308 VAL A O 1
ATOM 2501 N N . ASN A 1 309 ? 3.473 10.545 12.986 1.00 73.69 309 ASN A N 1
ATOM 2502 C CA . ASN A 1 309 ? 4.131 11.758 12.519 1.00 73.69 309 ASN A CA 1
ATOM 2503 C C . ASN A 1 309 ? 3.186 12.574 11.635 1.00 73.69 309 ASN A C 1
ATOM 2505 O O . ASN A 1 309 ? 3.064 13.791 11.786 1.00 73.69 309 ASN A O 1
ATOM 2509 N N . ALA A 1 310 ? 2.471 11.906 10.733 1.00 81.38 310 ALA A N 1
ATOM 2510 C CA . ALA A 1 310 ? 1.587 12.540 9.775 1.00 81.38 310 ALA A CA 1
ATOM 2511 C C . ALA A 1 310 ? 0.321 13.114 10.429 1.00 81.38 310 ALA A C 1
ATOM 2513 O O . ALA A 1 310 ? -0.225 14.102 9.926 1.00 81.38 310 ALA A O 1
ATOM 2514 N N . ILE A 1 311 ? -0.138 12.565 11.558 1.00 80.00 311 ILE A N 1
ATOM 2515 C CA . ILE A 1 311 ? -1.319 13.055 12.281 1.00 80.00 311 ILE A CA 1
ATOM 2516 C C . ILE A 1 311 ? -1.093 14.450 12.882 1.00 80.00 311 ILE A C 1
ATOM 2518 O O . ILE A 1 311 ? -2.042 15.216 13.027 1.00 80.00 311 ILE A O 1
ATOM 2522 N N . GLU A 1 312 ? 0.159 14.841 13.143 1.00 79.44 312 GLU A N 1
ATOM 2523 C CA . GLU A 1 312 ? 0.506 16.183 13.632 1.00 79.44 312 GLU A CA 1
ATOM 2524 C C . GLU A 1 312 ? 0.178 17.286 12.618 1.00 79.44 312 GLU A C 1
ATOM 2526 O O . GLU A 1 312 ? -0.132 18.417 13.002 1.00 79.44 312 GLU A O 1
ATOM 2531 N N . SER A 1 313 ? 0.157 16.953 11.322 1.00 82.88 313 SER A N 1
ATOM 2532 C CA . SER A 1 313 ? -0.278 17.881 10.268 1.00 82.88 313 SER A CA 1
ATOM 2533 C C . SER A 1 313 ? -1.769 18.238 10.351 1.00 82.88 313 SER A C 1
ATOM 2535 O O . SER A 1 313 ? -2.190 19.232 9.764 1.00 82.88 313 SER A O 1
ATOM 2537 N N . LEU A 1 314 ? -2.569 17.474 11.107 1.00 83.25 314 LEU A N 1
ATOM 2538 C CA . LEU A 1 314 ? -4.012 17.685 11.252 1.00 83.25 314 LEU A CA 1
ATOM 2539 C C . LEU A 1 314 ? -4.383 18.696 12.336 1.00 83.25 314 LEU A C 1
ATOM 2541 O O . LEU A 1 314 ? -5.570 18.909 12.565 1.00 83.25 314 LEU A O 1
ATOM 2545 N N . LYS A 1 315 ? -3.397 19.311 13.006 1.00 79.62 315 LYS A N 1
ATOM 2546 C CA . LYS A 1 315 ? -3.614 20.150 14.190 1.00 79.62 315 LYS A CA 1
ATOM 2547 C C . LYS A 1 315 ? -4.685 21.223 14.008 1.00 79.62 315 LYS A C 1
ATOM 2549 O O . LYS A 1 315 ? -5.321 21.544 14.997 1.00 79.62 315 LYS A O 1
ATOM 2554 N N . ASP A 1 316 ? -4.870 21.778 12.808 1.00 78.94 316 ASP A N 1
ATOM 2555 C CA . ASP A 1 316 ? -5.959 22.715 12.452 1.00 78.94 316 ASP A CA 1
ATOM 2556 C C . ASP A 1 316 ? -6.233 23.806 13.515 1.00 78.94 316 ASP A C 1
ATOM 2558 O O . ASP A 1 316 ? -7.371 24.113 13.865 1.00 78.94 316 ASP A O 1
ATOM 2562 N N . ASN A 1 317 ? -5.158 24.368 14.087 1.00 79.75 317 ASN A N 1
ATOM 2563 C CA . ASN A 1 317 ? -5.189 25.330 15.200 1.00 79.75 317 ASN A CA 1
ATOM 2564 C C . ASN A 1 317 ? -5.911 24.847 16.484 1.00 79.75 317 ASN A C 1
ATOM 2566 O O . ASN A 1 317 ? -6.382 25.663 17.275 1.00 79.75 317 ASN A O 1
ATOM 2570 N N . ASP A 1 318 ? -5.929 23.539 16.743 1.00 86.06 318 ASP A N 1
ATOM 2571 C CA . ASP A 1 318 ? -6.472 22.872 17.936 1.00 86.06 318 ASP A CA 1
ATOM 2572 C C . ASP A 1 318 ? -5.393 22.058 18.699 1.00 86.06 318 ASP A C 1
ATOM 2574 O O . ASP A 1 318 ? -5.332 20.826 18.625 1.00 86.06 318 ASP A O 1
ATOM 2578 N N . PRO A 1 319 ? -4.483 22.724 19.445 1.00 86.81 319 PRO A N 1
ATOM 2579 C CA . PRO A 1 319 ? -3.424 22.045 20.193 1.00 86.81 319 PRO A CA 1
ATOM 2580 C C . PRO A 1 319 ? -3.929 21.089 21.283 1.00 86.81 319 PRO A C 1
ATOM 2582 O O . PRO A 1 319 ? -3.288 20.067 21.530 1.00 86.81 319 PRO A O 1
ATOM 2585 N N . GLU A 1 320 ? -5.046 21.413 21.939 1.00 86.94 320 GLU A N 1
ATOM 2586 C CA . GLU A 1 320 ? -5.591 20.586 23.022 1.00 86.94 320 GLU A CA 1
ATOM 2587 C C . GLU A 1 320 ? -6.282 19.337 22.461 1.00 86.94 320 GLU A C 1
ATOM 2589 O O . GLU A 1 320 ? -6.042 18.232 22.955 1.00 86.94 320 GLU A O 1
ATOM 2594 N N . GLY A 1 321 ? -7.039 19.470 21.363 1.00 87.19 321 GLY A N 1
ATOM 2595 C CA . GLY A 1 321 ? -7.564 18.321 20.624 1.00 87.19 321 GLY A CA 1
ATOM 2596 C C . GLY A 1 321 ? -6.450 17.371 20.181 1.00 87.19 321 GLY A C 1
ATOM 2597 O O . GLY A 1 321 ? -6.548 16.159 20.390 1.00 87.19 321 GLY A O 1
ATOM 2598 N N . MET A 1 322 ? -5.331 17.912 19.687 1.00 89.38 322 MET A N 1
ATOM 2599 C CA . MET A 1 322 ? -4.170 17.098 19.314 1.00 89.38 322 MET A CA 1
ATOM 2600 C C . MET A 1 322 ? -3.521 16.361 20.485 1.00 89.38 322 MET A C 1
ATOM 2602 O O . MET A 1 322 ? -3.054 15.235 20.320 1.00 89.38 322 MET A O 1
ATOM 2606 N N . LYS A 1 323 ? -3.523 16.930 21.693 1.00 90.06 323 LYS A N 1
ATOM 2607 C CA . LYS A 1 323 ? -3.025 16.230 22.885 1.00 90.06 323 LYS A CA 1
ATOM 2608 C C . LYS A 1 323 ? -3.861 14.984 23.194 1.00 90.06 323 LYS A C 1
ATOM 2610 O O . LYS A 1 323 ? -3.296 13.938 23.523 1.00 90.06 323 LYS A O 1
ATOM 2615 N N . ASN A 1 324 ? -5.186 15.069 23.049 1.00 90.50 324 ASN A N 1
ATOM 2616 C CA . ASN A 1 324 ? -6.067 13.908 23.190 1.00 90.50 324 ASN A CA 1
ATOM 2617 C C . ASN A 1 324 ? -5.814 12.866 22.088 1.00 90.50 324 ASN A C 1
ATOM 2619 O O . ASN A 1 324 ? -5.686 11.679 22.385 1.00 90.50 324 ASN A O 1
ATOM 2623 N N . VAL A 1 325 ? -5.654 13.316 20.840 1.00 90.81 325 VAL A N 1
ATOM 2624 C CA . VAL A 1 325 ? -5.312 12.460 19.690 1.00 90.81 325 VAL A CA 1
ATOM 2625 C C . VAL A 1 325 ? -4.024 11.678 19.955 1.00 90.81 325 VAL A C 1
ATOM 2627 O O . VAL A 1 325 ? -4.034 10.455 19.850 1.00 90.81 325 VAL A O 1
ATOM 2630 N N . ARG A 1 326 ? -2.943 12.329 20.409 1.00 88.75 326 ARG A N 1
ATOM 2631 C CA . ARG A 1 326 ? -1.676 11.652 20.759 1.00 88.75 326 ARG A CA 1
ATOM 2632 C C . ARG A 1 326 ? -1.847 10.589 21.841 1.00 88.75 326 ARG A C 1
ATOM 2634 O O . ARG A 1 326 ? -1.248 9.515 21.756 1.00 88.75 326 ARG A O 1
ATOM 2641 N N . LYS A 1 327 ? -2.657 10.876 22.865 1.00 90.25 327 LYS A N 1
ATOM 2642 C CA . LYS A 1 327 ? -2.932 9.939 23.963 1.00 90.25 327 LYS A CA 1
ATOM 2643 C C . LYS A 1 327 ? -3.677 8.702 23.456 1.00 90.25 327 LYS A C 1
ATOM 2645 O O . LYS A 1 327 ? -3.275 7.576 23.749 1.00 90.25 327 LYS A O 1
ATOM 2650 N N . GLU A 1 328 ? -4.739 8.909 22.687 1.00 90.62 328 GLU A N 1
ATOM 2651 C CA . GLU A 1 328 ? -5.568 7.833 22.141 1.00 90.62 328 GLU A CA 1
ATOM 2652 C C . GLU A 1 328 ? -4.838 7.014 21.071 1.00 90.62 328 GLU A C 1
ATOM 2654 O O . GLU A 1 328 ? -5.005 5.791 21.022 1.00 90.62 328 GLU A O 1
ATOM 2659 N N . TYR A 1 329 ? -3.973 7.651 20.282 1.00 89.81 329 TYR A N 1
ATOM 2660 C CA . TYR A 1 329 ? -3.090 6.976 19.338 1.00 89.81 329 TYR A CA 1
ATOM 2661 C C . TYR A 1 329 ? -2.072 6.099 20.077 1.00 89.81 329 TYR A C 1
ATOM 2663 O O . TYR A 1 329 ? -1.991 4.897 19.822 1.00 89.81 329 TYR A O 1
ATOM 2671 N N . THR A 1 330 ? -1.349 6.660 21.056 1.00 88.31 330 THR A N 1
ATOM 2672 C CA . THR A 1 330 ? -0.377 5.914 21.879 1.00 88.31 330 THR A CA 1
ATOM 2673 C C . THR A 1 330 ? -1.025 4.694 22.534 1.00 88.31 330 THR A C 1
ATOM 2675 O O . THR A 1 330 ? -0.465 3.600 22.514 1.00 88.31 330 THR A O 1
ATOM 2678 N N . LYS A 1 331 ? -2.243 4.841 23.072 1.00 90.88 331 LYS A N 1
ATOM 2679 C CA . LYS A 1 331 ? -3.009 3.734 23.664 1.00 90.88 331 LYS A CA 1
ATOM 2680 C C . LYS A 1 331 ? -3.261 2.594 22.667 1.00 90.88 331 LYS A C 1
ATOM 2682 O O . LYS A 1 331 ? -3.152 1.426 23.038 1.00 90.88 331 LYS A O 1
ATOM 2687 N N . ARG A 1 332 ? -3.588 2.916 21.413 1.00 91.25 332 ARG A N 1
ATOM 2688 C CA . ARG A 1 332 ? -3.841 1.934 20.343 1.00 91.25 332 ARG A CA 1
ATOM 2689 C C . ARG A 1 332 ? -2.554 1.263 19.870 1.00 91.25 332 ARG A C 1
ATOM 2691 O O . ARG A 1 332 ? -2.529 0.039 19.767 1.00 91.25 332 ARG A O 1
ATOM 2698 N N . ALA A 1 333 ? -1.480 2.030 19.690 1.00 88.69 333 ALA A N 1
ATOM 2699 C CA . ALA A 1 333 ? -0.157 1.498 19.364 1.00 88.69 333 ALA A CA 1
ATOM 2700 C C . ALA A 1 333 ? 0.341 0.522 20.447 1.00 88.69 333 ALA A C 1
ATOM 2702 O O . ALA A 1 333 ? 0.762 -0.592 20.142 1.00 88.69 333 ALA A O 1
ATOM 2703 N N . LEU A 1 334 ? 0.194 0.879 21.730 1.00 88.44 334 LEU A N 1
ATOM 2704 C CA . LEU A 1 334 ? 0.520 -0.008 22.854 1.00 88.44 334 LEU A CA 1
ATOM 2705 C C . LEU A 1 334 ? -0.338 -1.280 22.879 1.00 88.44 334 LEU A C 1
ATOM 2707 O O . LEU A 1 334 ? 0.165 -2.342 23.238 1.00 88.44 334 LEU A O 1
ATOM 2711 N N . CYS A 1 335 ? -1.608 -1.203 22.474 1.00 91.81 335 CYS A N 1
ATOM 2712 C CA . CYS A 1 335 ? -2.443 -2.394 22.332 1.00 91.81 335 CYS A CA 1
ATOM 2713 C C . CYS A 1 335 ? -1.901 -3.335 21.245 1.00 91.81 335 CYS A C 1
ATOM 2715 O O . CYS A 1 335 ? -1.758 -4.536 21.485 1.00 91.81 335 CYS A O 1
ATOM 2717 N N . LEU A 1 336 ? -1.567 -2.802 20.064 1.00 90.56 336 LEU A N 1
ATOM 2718 C CA . LEU A 1 336 ? -1.019 -3.609 18.971 1.00 90.56 336 LEU A CA 1
ATOM 2719 C C . LEU A 1 336 ? 0.328 -4.223 19.344 1.00 90.56 336 LEU A C 1
ATOM 2721 O O . LEU A 1 336 ? 0.529 -5.405 19.090 1.00 90.56 336 LEU A O 1
ATOM 2725 N N . ARG A 1 337 ? 1.204 -3.486 20.033 1.00 86.56 337 ARG A N 1
ATOM 2726 C CA . ARG A 1 337 ? 2.460 -4.033 20.576 1.00 86.56 337 ARG A CA 1
ATOM 2727 C C . ARG A 1 337 ? 2.232 -5.264 21.449 1.00 86.56 337 ARG A C 1
ATOM 2729 O O . ARG A 1 337 ? 2.958 -6.244 21.330 1.00 86.56 337 ARG A O 1
ATOM 2736 N N . GLU A 1 338 ? 1.207 -5.249 22.296 1.00 87.06 338 GLU A N 1
ATOM 2737 C CA . GLU A 1 338 ? 0.870 -6.420 23.111 1.00 87.06 338 GLU A CA 1
ATOM 2738 C C . GLU A 1 338 ? 0.411 -7.608 22.248 1.00 87.06 338 GLU A C 1
ATOM 2740 O O . GLU A 1 338 ? 0.789 -8.752 22.499 1.00 87.06 338 GLU A O 1
ATOM 2745 N N . SER A 1 339 ? -0.325 -7.339 21.164 1.00 88.88 339 SER A N 1
ATOM 2746 C CA . SER A 1 339 ? -0.672 -8.370 20.177 1.00 88.88 339 SER A CA 1
ATOM 2747 C C . SER A 1 339 ? 0.572 -8.927 19.474 1.00 88.88 339 SER A C 1
ATOM 2749 O O . SER A 1 339 ? 0.692 -10.142 19.329 1.00 88.88 339 SER A O 1
ATOM 2751 N N . HIS A 1 340 ? 1.528 -8.072 19.098 1.00 85.25 340 HIS A N 1
ATOM 2752 C CA . HIS A 1 340 ? 2.807 -8.489 18.514 1.00 85.25 340 HIS A CA 1
ATOM 2753 C C . HIS A 1 340 ? 3.589 -9.402 19.453 1.00 85.25 340 HIS A C 1
ATOM 2755 O O . HIS A 1 340 ? 3.997 -10.486 19.036 1.00 85.25 340 HIS A O 1
ATOM 2761 N N . LYS A 1 341 ? 3.713 -9.037 20.735 1.00 81.56 341 LYS A N 1
ATOM 2762 C CA . LYS A 1 341 ? 4.349 -9.894 21.746 1.00 81.56 341 LYS A CA 1
ATOM 2763 C C . LYS A 1 341 ? 3.708 -11.278 21.784 1.00 81.56 341 LYS A C 1
ATOM 2765 O O . LYS A 1 341 ? 4.425 -12.270 21.715 1.00 81.56 341 LYS A O 1
ATOM 2770 N N . SER A 1 342 ? 2.375 -11.361 21.801 1.00 78.75 342 SER A N 1
ATOM 2771 C CA . SER A 1 342 ? 1.661 -12.649 21.835 1.00 78.75 342 SER A CA 1
ATOM 2772 C C . SER A 1 342 ? 1.955 -13.560 20.631 1.00 78.75 342 SER A C 1
ATOM 2774 O O . SER A 1 342 ? 1.952 -14.781 20.774 1.00 78.75 342 SER A O 1
ATOM 2776 N N . VAL A 1 343 ? 2.271 -12.983 19.464 1.00 77.88 343 VAL A N 1
ATOM 2777 C CA . VAL A 1 343 ? 2.672 -13.725 18.256 1.00 77.88 343 VAL A CA 1
ATOM 2778 C C . VAL A 1 343 ? 4.164 -14.075 18.278 1.00 77.88 343 VAL A C 1
ATOM 2780 O O . VAL A 1 343 ? 4.555 -15.164 17.855 1.00 77.88 343 VAL A O 1
ATOM 2783 N N . LEU A 1 344 ? 5.004 -13.169 18.785 1.00 66.62 344 LEU A N 1
ATOM 2784 C CA . LEU A 1 344 ? 6.462 -13.309 18.843 1.00 66.62 344 LEU A CA 1
ATOM 2785 C C . LEU A 1 344 ? 6.966 -14.201 19.976 1.00 66.62 344 LEU A C 1
ATOM 2787 O O . LEU A 1 344 ? 8.079 -14.715 19.871 1.00 66.62 344 LEU A O 1
ATOM 2791 N N . PHE A 1 345 ? 6.162 -14.462 21.011 1.00 51.84 345 PHE A N 1
ATOM 2792 C CA . PHE A 1 345 ? 6.482 -15.440 22.062 1.00 51.84 345 PHE A CA 1
ATOM 2793 C C . PHE A 1 345 ? 6.704 -16.868 21.528 1.00 51.84 345 PHE A C 1
ATOM 2795 O O . PHE A 1 345 ? 7.176 -17.725 22.266 1.00 51.84 345 PHE A O 1
ATOM 2802 N N . ILE A 1 346 ? 6.462 -17.117 20.236 1.00 49.16 346 ILE A N 1
ATOM 2803 C CA . ILE A 1 346 ? 6.886 -18.340 19.549 1.00 49.16 346 ILE A CA 1
ATOM 2804 C C . ILE A 1 346 ? 8.421 -18.383 19.327 1.00 49.16 346 ILE A C 1
ATOM 2806 O O . ILE A 1 346 ? 8.953 -19.476 19.199 1.00 49.16 346 ILE A O 1
ATOM 2810 N N . ASN A 1 347 ? 9.155 -17.253 19.358 1.00 44.44 347 ASN A N 1
ATOM 2811 C CA . ASN A 1 347 ? 10.602 -17.179 19.057 1.00 44.44 347 ASN A CA 1
ATO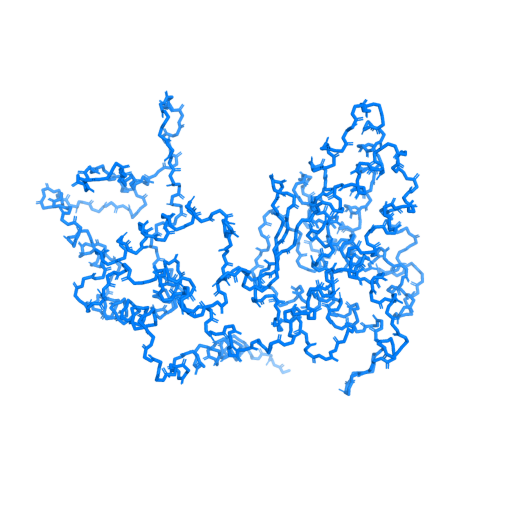M 2812 C C . ASN A 1 347 ? 11.463 -16.254 19.966 1.00 44.44 347 ASN A C 1
ATOM 2814 O O . ASN A 1 347 ? 12.630 -16.024 19.656 1.00 44.44 347 ASN A O 1
ATOM 2818 N N . GLY A 1 348 ? 10.950 -15.730 21.086 1.00 42.09 348 GLY A N 1
ATOM 2819 C CA . GLY A 1 348 ? 11.791 -15.160 22.160 1.00 42.09 348 GLY A CA 1
ATOM 2820 C C . GLY A 1 348 ? 12.567 -13.862 21.860 1.00 42.09 348 GLY A C 1
ATOM 2821 O O . GLY A 1 348 ? 13.539 -13.579 22.557 1.00 42.09 348 GLY A O 1
ATOM 2822 N N . GLN A 1 349 ? 12.172 -13.064 20.862 1.00 48.47 349 GLN A N 1
ATOM 2823 C CA . GLN A 1 349 ? 12.755 -11.733 20.628 1.00 48.47 349 GLN A CA 1
ATOM 2824 C C . GLN A 1 349 ? 11.864 -10.636 21.226 1.00 48.47 349 GLN A C 1
ATOM 2826 O O . GLN A 1 349 ? 10.706 -10.496 20.837 1.00 48.47 349 GLN A O 1
ATOM 2831 N N . GLU A 1 350 ? 12.404 -9.851 22.163 1.00 47.28 350 GLU A N 1
ATOM 2832 C CA . GLU A 1 350 ? 11.767 -8.612 22.621 1.00 47.28 350 GLU A CA 1
ATOM 2833 C C . GLU A 1 350 ? 11.837 -7.550 21.512 1.00 47.28 350 GLU A C 1
ATOM 2835 O O . GLU A 1 350 ? 12.919 -7.174 21.058 1.00 47.28 350 GLU A O 1
ATOM 2840 N N . GLU A 1 351 ? 10.678 -7.054 21.070 1.00 53.03 351 GLU A N 1
ATOM 2841 C CA . GLU A 1 351 ? 10.601 -5.890 20.182 1.00 53.03 351 GLU A CA 1
ATOM 2842 C C . GLU A 1 351 ? 10.982 -4.617 20.955 1.00 53.03 351 GLU A C 1
ATOM 2844 O O . GLU A 1 351 ? 10.353 -4.250 21.952 1.00 53.03 351 GLU A O 1
ATOM 2849 N N . ILE A 1 352 ? 12.012 -3.923 20.469 1.00 48.44 352 ILE A N 1
ATOM 2850 C CA . ILE A 1 352 ? 12.401 -2.592 20.939 1.00 48.44 352 ILE A CA 1
ATOM 2851 C C . ILE A 1 352 ? 11.360 -1.579 20.441 1.00 48.44 352 ILE A C 1
ATOM 2853 O O . ILE A 1 352 ? 10.976 -1.593 19.273 1.00 48.44 352 ILE A O 1
ATOM 2857 N N . LEU A 1 353 ? 10.931 -0.672 21.324 1.00 50.19 353 LEU A N 1
ATOM 2858 C CA . LEU A 1 353 ? 10.074 0.467 20.985 1.00 50.19 353 LEU A CA 1
ATOM 2859 C C . LEU A 1 353 ? 10.725 1.290 19.859 1.00 50.19 353 LEU A C 1
ATOM 2861 O O . LEU A 1 353 ? 11.779 1.891 20.062 1.00 50.19 353 LEU A O 1
ATOM 2865 N N . ASN A 1 354 ? 10.093 1.344 18.689 1.00 68.25 354 ASN A N 1
ATOM 2866 C CA . ASN A 1 354 ? 10.497 2.226 17.598 1.00 68.25 354 ASN A CA 1
ATOM 2867 C C . ASN A 1 354 ? 9.237 2.813 16.950 1.00 68.25 354 ASN A C 1
ATOM 2869 O O . ASN A 1 354 ? 8.381 2.065 16.486 1.00 68.25 354 ASN A O 1
ATOM 2873 N N . GLU A 1 355 ? 9.119 4.141 16.914 1.00 73.00 355 GLU A N 1
ATOM 2874 C CA . GLU A 1 355 ? 7.993 4.856 16.286 1.00 73.00 355 GLU A CA 1
ATOM 2875 C C . GLU A 1 355 ? 7.795 4.448 14.821 1.00 73.00 355 GLU A C 1
ATOM 2877 O O . GLU A 1 355 ? 6.666 4.361 14.343 1.00 73.00 355 GLU A O 1
ATOM 2882 N N . THR A 1 356 ? 8.892 4.116 14.135 1.00 79.88 356 THR A N 1
ATOM 2883 C CA . THR A 1 356 ? 8.849 3.601 12.762 1.00 79.88 356 THR A CA 1
ATOM 2884 C C . THR A 1 356 ? 8.097 2.270 12.698 1.00 79.88 356 THR A C 1
ATOM 2886 O O . THR A 1 356 ? 7.212 2.101 11.870 1.00 79.88 356 THR A O 1
ATOM 2889 N N . LEU A 1 357 ? 8.410 1.337 13.601 1.00 82.81 357 LEU A N 1
ATOM 2890 C CA . LEU A 1 357 ? 7.780 0.017 13.641 1.00 82.81 357 LEU A CA 1
ATOM 2891 C C . LEU A 1 357 ? 6.296 0.112 14.020 1.00 82.81 357 LEU A C 1
ATOM 2893 O O . LEU A 1 357 ? 5.464 -0.598 13.463 1.00 82.81 357 LEU A O 1
ATOM 2897 N N . ASP A 1 358 ? 5.951 1.013 14.940 1.00 85.00 358 ASP A N 1
ATOM 2898 C CA . ASP A 1 358 ? 4.559 1.266 15.316 1.00 85.00 358 ASP A CA 1
ATOM 2899 C C . ASP A 1 358 ? 3.726 1.796 14.150 1.00 85.00 358 ASP A C 1
ATOM 2901 O O . ASP A 1 358 ? 2.575 1.382 13.999 1.00 85.00 358 ASP A O 1
ATOM 2905 N N . SER A 1 359 ? 4.295 2.702 13.344 1.00 88.00 359 SER A N 1
ATOM 2906 C CA . SER A 1 359 ? 3.644 3.215 12.135 1.00 88.00 359 SER A CA 1
ATOM 2907 C C . SER A 1 359 ? 3.318 2.067 11.175 1.00 88.00 359 SER A C 1
ATOM 2909 O O . SER A 1 359 ? 2.161 1.901 10.792 1.00 88.00 359 SER A O 1
ATOM 2911 N N . GLU A 1 360 ? 4.290 1.197 10.891 1.00 91.00 360 GLU A N 1
ATOM 2912 C CA . GLU A 1 360 ? 4.111 0.044 9.996 1.00 91.00 360 GLU A CA 1
ATOM 2913 C C . GLU A 1 360 ? 3.092 -0.976 10.526 1.00 91.00 360 GLU A C 1
ATOM 2915 O O . GLU A 1 360 ? 2.206 -1.425 9.795 1.00 91.00 360 GLU A O 1
ATOM 2920 N N . ASN A 1 361 ? 3.173 -1.323 11.814 1.00 91.56 361 ASN A N 1
ATOM 2921 C CA . ASN A 1 361 ? 2.257 -2.276 12.447 1.00 91.56 361 ASN A CA 1
ATOM 2922 C C . ASN A 1 361 ? 0.816 -1.762 12.439 1.00 91.56 361 ASN A C 1
ATOM 2924 O O . ASN A 1 361 ? -0.139 -2.523 12.251 1.00 91.56 361 ASN A O 1
ATOM 2928 N N . LEU A 1 362 ? 0.647 -0.457 12.643 1.00 92.38 362 LEU A N 1
ATOM 2929 C CA . LEU A 1 362 ? -0.660 0.158 12.577 1.00 92.38 362 LEU A CA 1
ATOM 2930 C C . LEU A 1 362 ? -1.182 0.237 11.142 1.00 92.38 362 LEU A C 1
ATOM 2932 O O . LEU A 1 362 ? -2.354 -0.066 10.918 1.00 92.38 362 LEU A O 1
ATOM 2936 N N . ALA A 1 363 ? -0.329 0.598 10.185 1.00 94.81 363 ALA A N 1
ATOM 2937 C CA . ALA A 1 363 ? -0.672 0.613 8.771 1.00 94.81 363 ALA A CA 1
ATOM 2938 C C . ALA A 1 363 ? -1.087 -0.782 8.277 1.00 94.81 363 ALA A C 1
ATOM 2940 O O . ALA A 1 363 ? -2.075 -0.906 7.559 1.00 94.81 363 ALA A O 1
ATOM 2941 N N . ASP A 1 364 ? -0.437 -1.857 8.733 1.00 95.69 364 ASP A N 1
ATOM 2942 C CA . ASP A 1 364 ? -0.873 -3.230 8.454 1.00 95.69 364 ASP A CA 1
ATOM 2943 C C . ASP A 1 364 ? -2.247 -3.552 9.042 1.00 95.69 364 ASP A C 1
ATOM 2945 O O . ASP A 1 364 ? -3.092 -4.142 8.360 1.00 95.69 364 ASP A O 1
ATOM 2949 N N . PHE A 1 365 ? -2.479 -3.190 10.307 1.00 96.25 365 PHE A N 1
ATOM 2950 C CA . PHE A 1 365 ? -3.749 -3.465 10.974 1.00 96.25 365 PHE A CA 1
ATOM 2951 C C . PHE A 1 365 ? -4.902 -2.702 10.322 1.00 96.25 365 PHE A C 1
ATOM 2953 O O . PHE A 1 365 ? -5.891 -3.308 9.902 1.00 96.25 365 PHE A O 1
ATOM 2960 N N . VAL A 1 366 ? -4.759 -1.382 10.202 1.00 96.69 366 VAL A N 1
ATOM 2961 C CA . VAL A 1 366 ? -5.772 -0.517 9.595 1.00 96.69 366 VAL A CA 1
ATOM 2962 C C . VAL A 1 366 ? -5.937 -0.855 8.121 1.00 96.69 366 VAL A C 1
ATOM 2964 O O . VAL A 1 366 ? -7.068 -1.002 7.670 1.00 96.69 366 VAL A O 1
ATOM 2967 N N . GLY A 1 367 ? -4.849 -1.066 7.381 1.00 97.69 367 GLY A N 1
ATOM 2968 C CA . GLY A 1 367 ? -4.901 -1.429 5.969 1.00 97.69 367 GLY A CA 1
ATOM 2969 C C . GLY A 1 367 ? -5.665 -2.725 5.723 1.00 97.69 367 GLY A C 1
ATOM 2970 O O . GLY A 1 367 ? -6.541 -2.767 4.862 1.00 97.69 367 GLY A O 1
ATOM 2971 N N . THR A 1 368 ? -5.428 -3.755 6.541 1.00 98.12 368 THR A N 1
ATOM 2972 C CA . THR A 1 368 ? -6.182 -5.018 6.455 1.00 98.12 368 THR A CA 1
ATOM 2973 C C . THR A 1 368 ? -7.665 -4.801 6.767 1.00 98.12 368 THR A C 1
ATOM 2975 O O . THR A 1 368 ? -8.523 -5.304 6.042 1.00 98.12 368 THR A O 1
ATOM 2978 N N . LYS A 1 369 ? -7.987 -4.017 7.806 1.00 97.81 369 LYS A N 1
ATOM 2979 C CA . LYS A 1 369 ? -9.379 -3.739 8.188 1.00 97.81 369 LYS A CA 1
ATOM 2980 C C . LYS A 1 369 ? -10.128 -2.940 7.122 1.00 97.81 369 LYS A C 1
ATOM 2982 O O . LYS A 1 369 ? -11.225 -3.332 6.744 1.00 97.81 369 LYS A O 1
ATOM 2987 N N . ILE A 1 370 ? -9.539 -1.857 6.620 1.00 98.25 370 ILE A N 1
ATOM 2988 C CA . ILE A 1 370 ? -10.155 -1.010 5.592 1.00 98.25 370 ILE A CA 1
ATOM 2989 C C . ILE A 1 370 ? -10.261 -1.759 4.259 1.00 98.25 370 ILE A C 1
ATOM 2991 O O . ILE A 1 370 ? -11.276 -1.639 3.579 1.00 98.25 370 ILE A O 1
ATOM 2995 N N . GLY A 1 371 ? -9.264 -2.578 3.907 1.00 98.00 371 GLY A N 1
ATOM 2996 C CA . GLY A 1 371 ? -9.343 -3.468 2.749 1.00 98.00 371 GLY A CA 1
ATOM 2997 C C . GLY A 1 371 ? -10.517 -4.446 2.853 1.00 98.00 371 GLY A C 1
ATOM 2998 O O . GLY A 1 371 ? -11.250 -4.624 1.882 1.00 98.00 371 GLY A O 1
ATOM 2999 N N . TYR A 1 372 ? -10.744 -5.026 4.038 1.00 97.94 372 TYR A N 1
ATOM 3000 C CA . TYR A 1 372 ? -11.896 -5.898 4.282 1.00 97.94 372 TYR A CA 1
ATOM 3001 C C . TYR A 1 372 ? -13.216 -5.125 4.205 1.00 97.94 372 TYR A C 1
ATOM 3003 O O . TYR A 1 372 ? -14.151 -5.583 3.557 1.00 97.94 372 TYR A O 1
ATOM 3011 N N . ASP A 1 373 ? -13.288 -3.936 4.807 1.00 97.56 373 ASP A N 1
ATOM 3012 C CA . ASP A 1 373 ? -14.491 -3.094 4.778 1.00 97.56 373 ASP A CA 1
ATOM 3013 C C . ASP A 1 373 ? -14.873 -2.681 3.355 1.00 97.56 373 ASP A C 1
ATOM 3015 O O . ASP A 1 373 ? -16.053 -2.669 3.002 1.00 97.56 373 ASP A O 1
ATOM 3019 N N . ALA A 1 374 ? -13.875 -2.386 2.522 1.00 97.81 374 ALA A N 1
ATOM 3020 C CA . ALA A 1 374 ? -14.083 -2.117 1.110 1.00 97.81 374 ALA A CA 1
ATOM 3021 C C . ALA A 1 374 ? -14.609 -3.366 0.385 1.00 97.81 374 ALA A C 1
ATOM 3023 O O . ALA A 1 374 ? -15.623 -3.273 -0.303 1.00 97.81 374 ALA A O 1
ATOM 3024 N N . PHE A 1 375 ? -14.002 -4.534 0.619 1.00 97.19 375 PHE A N 1
ATOM 3025 C CA . PHE A 1 375 ? -14.432 -5.812 0.044 1.00 97.19 375 PHE A CA 1
ATOM 3026 C C . PHE A 1 375 ? -15.886 -6.163 0.382 1.00 97.19 375 PHE A C 1
ATOM 3028 O O . PHE A 1 375 ? -16.676 -6.456 -0.513 1.00 97.19 375 PHE A O 1
ATOM 3035 N N . VAL A 1 376 ? -16.280 -6.088 1.655 1.00 95.12 376 VAL A N 1
ATOM 3036 C CA . VAL A 1 376 ? -17.653 -6.443 2.058 1.00 95.12 376 VAL A CA 1
ATOM 3037 C C . VAL A 1 376 ? -18.696 -5.414 1.631 1.00 95.12 376 VAL A C 1
ATOM 3039 O O . VAL A 1 376 ? -19.888 -5.723 1.649 1.00 95.12 376 VAL A O 1
ATOM 3042 N N . SER A 1 377 ? -18.266 -4.205 1.247 1.00 94.38 377 SER A N 1
ATOM 3043 C CA . SER A 1 377 ? -19.144 -3.172 0.689 1.00 94.38 377 SER A CA 1
ATOM 3044 C C . SER A 1 377 ? -19.481 -3.379 -0.791 1.00 94.38 377 SER A C 1
ATOM 3046 O O . SER A 1 377 ? -20.339 -2.671 -1.319 1.00 94.38 377 SER A O 1
ATOM 3048 N N . LEU A 1 378 ? -18.824 -4.339 -1.449 1.00 91.25 378 LEU A N 1
ATOM 3049 C CA . LEU A 1 378 ? -19.092 -4.698 -2.837 1.00 91.25 378 LEU A CA 1
ATOM 3050 C C . LEU A 1 378 ? -20.413 -5.461 -2.991 1.00 91.25 378 LEU A C 1
ATOM 3052 O O . LEU A 1 378 ? -21.022 -5.926 -2.025 1.00 91.25 378 LEU A O 1
ATOM 3056 N N . VAL A 1 379 ? -20.840 -5.603 -4.248 1.00 79.19 379 VAL A N 1
ATOM 3057 C CA . VAL A 1 379 ? -22.049 -6.347 -4.620 1.00 79.19 379 VAL A CA 1
ATOM 3058 C C . VAL A 1 379 ? -22.001 -7.810 -4.141 1.00 79.19 379 VAL A C 1
ATOM 3060 O O . VAL A 1 379 ? -20.909 -8.381 -4.050 1.00 79.19 379 VAL A O 1
ATOM 3063 N N . PRO A 1 380 ? -23.155 -8.432 -3.819 1.00 83.56 380 PRO A N 1
ATOM 3064 C CA . PRO A 1 380 ? -23.217 -9.801 -3.306 1.00 83.56 380 PRO A CA 1
ATOM 3065 C C . PRO A 1 380 ? -22.485 -10.841 -4.155 1.00 83.56 380 PRO A C 1
ATOM 3067 O O . PRO A 1 380 ? -21.818 -11.695 -3.584 1.00 83.56 380 PRO A O 1
ATOM 3070 N N . GLU A 1 381 ? -22.509 -10.725 -5.482 1.00 77.06 381 GLU A N 1
ATOM 3071 C CA . GLU A 1 381 ? -21.846 -11.671 -6.387 1.00 77.06 381 GLU A CA 1
ATOM 3072 C C . GLU A 1 381 ? -20.331 -11.745 -6.143 1.00 77.06 381 GLU A C 1
ATOM 3074 O O . GLU A 1 381 ? -19.731 -12.810 -6.258 1.00 77.06 381 GLU A O 1
ATOM 3079 N N . ASN A 1 382 ? -19.710 -10.636 -5.726 1.00 79.31 382 ASN A N 1
ATOM 3080 C CA . ASN A 1 382 ? -18.291 -10.608 -5.362 1.00 79.31 382 ASN A CA 1
ATOM 3081 C C . ASN A 1 382 ? -18.008 -11.295 -4.015 1.00 79.31 382 ASN A C 1
ATOM 3083 O O . ASN A 1 382 ? -16.857 -11.613 -3.715 1.00 79.31 382 ASN A O 1
ATOM 3087 N N . ARG A 1 383 ? -19.039 -11.491 -3.185 1.00 77.56 383 ARG A N 1
ATOM 3088 C CA . ARG A 1 383 ? -18.960 -12.112 -1.853 1.00 77.56 383 ARG A CA 1
ATOM 3089 C C . ARG A 1 383 ? -19.300 -13.605 -1.871 1.00 77.56 383 ARG A C 1
ATOM 3091 O O . ARG A 1 383 ? -18.903 -14.305 -0.946 1.00 77.56 383 ARG A O 1
ATOM 3098 N N . ASP A 1 384 ? -19.943 -14.086 -2.932 1.00 82.81 384 ASP A N 1
ATOM 3099 C CA . ASP A 1 384 ? -20.211 -15.512 -3.174 1.00 82.81 384 ASP A CA 1
ATOM 3100 C C . ASP A 1 384 ? -19.112 -16.186 -4.026 1.00 82.81 384 ASP A C 1
ATOM 3102 O O . ASP A 1 384 ? -19.259 -17.315 -4.497 1.00 82.81 384 ASP A O 1
ATOM 3106 N N . GLU A 1 385 ? -17.987 -15.495 -4.232 1.00 87.38 385 GLU A N 1
ATOM 3107 C CA . GLU A 1 385 ? -16.828 -16.001 -4.962 1.00 87.38 385 GLU A CA 1
ATOM 3108 C C . GLU A 1 385 ? -16.224 -17.244 -4.285 1.00 87.38 385 GLU A C 1
ATOM 3110 O O . GLU A 1 385 ? -15.914 -17.243 -3.092 1.00 87.38 385 GLU A O 1
ATOM 3115 N N . THR A 1 386 ? -16.010 -18.301 -5.071 1.00 87.75 386 THR A N 1
ATOM 3116 C CA . THR A 1 386 ? -15.341 -19.538 -4.645 1.00 87.75 386 THR A CA 1
ATOM 3117 C C . THR A 1 386 ? -14.239 -19.905 -5.634 1.00 87.75 386 THR A C 1
ATOM 3119 O O . THR A 1 386 ? -14.263 -19.493 -6.796 1.00 87.75 386 THR A O 1
ATOM 3122 N N . LEU A 1 387 ? -13.252 -20.684 -5.183 1.00 87.38 387 LEU A N 1
ATOM 3123 C CA . LEU A 1 387 ? -12.156 -21.156 -6.029 1.00 87.38 387 LEU A CA 1
ATOM 3124 C C . LEU A 1 387 ? -12.135 -22.677 -6.088 1.00 87.38 387 LEU A C 1
ATOM 3126 O O . LEU A 1 387 ? -12.082 -23.358 -5.068 1.00 87.38 387 LEU A O 1
ATOM 3130 N N . ALA A 1 388 ? -12.129 -23.218 -7.306 1.00 85.94 388 ALA A N 1
ATOM 3131 C CA . ALA A 1 388 ? -12.064 -24.657 -7.516 1.00 85.94 388 ALA A CA 1
ATOM 3132 C C . ALA A 1 388 ? -10.823 -25.257 -6.830 1.00 85.94 388 ALA A C 1
ATOM 3134 O O . ALA A 1 388 ? -9.701 -24.791 -7.026 1.00 85.94 388 ALA A O 1
ATOM 3135 N N . GLY A 1 389 ? -11.033 -26.304 -6.030 1.00 86.50 389 GLY A N 1
ATOM 3136 C CA . GLY A 1 389 ? -9.971 -26.967 -5.268 1.00 86.50 389 GLY A CA 1
ATOM 3137 C C . GLY A 1 389 ? -9.618 -26.305 -3.930 1.00 86.50 389 GLY A C 1
ATOM 3138 O O . GLY A 1 389 ? -8.780 -26.843 -3.211 1.00 86.50 389 GLY A O 1
ATOM 3139 N N . LEU A 1 390 ? -10.262 -25.190 -3.570 1.00 87.69 390 LEU A N 1
ATOM 3140 C CA . LEU A 1 390 ? -10.160 -24.563 -2.254 1.00 87.69 390 LEU A CA 1
ATOM 3141 C C . LEU A 1 390 ? -11.557 -24.433 -1.644 1.00 87.69 390 LEU A C 1
ATOM 3143 O O . LEU A 1 390 ? -12.363 -23.620 -2.088 1.00 87.69 390 LEU A O 1
ATOM 3147 N N . ASP A 1 391 ? -11.828 -25.221 -0.604 1.00 90.94 391 ASP A N 1
ATOM 3148 C CA . ASP A 1 391 ? -13.063 -25.127 0.183 1.00 90.94 391 ASP A CA 1
ATOM 3149 C C . ASP A 1 391 ? -12.985 -23.924 1.137 1.00 90.94 391 ASP A C 1
ATOM 3151 O O . ASP A 1 391 ? -12.762 -24.056 2.341 1.00 90.94 391 ASP A O 1
ATOM 3155 N N . MET A 1 392 ? -13.028 -22.725 0.553 1.00 93.88 392 MET A N 1
ATOM 3156 C CA . MET A 1 392 ? -12.972 -21.449 1.258 1.00 93.88 392 MET A CA 1
ATOM 3157 C C . MET A 1 392 ? -14.029 -20.490 0.714 1.00 93.88 392 MET A C 1
ATOM 3159 O O . MET A 1 392 ? -14.169 -20.334 -0.500 1.00 93.88 392 MET A O 1
ATOM 3163 N N . SER A 1 393 ? -14.732 -19.801 1.615 1.00 94.25 393 SER A N 1
ATOM 3164 C CA . SER A 1 393 ? -15.604 -18.680 1.251 1.00 94.25 393 SER A CA 1
ATOM 3165 C C . SER A 1 393 ? -14.791 -17.470 0.781 1.00 94.25 393 SER A C 1
ATOM 3167 O O . SER A 1 393 ? -13.605 -17.345 1.099 1.00 94.25 393 SER A O 1
ATOM 3169 N N . ALA A 1 394 ? -15.430 -16.517 0.102 1.00 95.06 394 ALA A N 1
ATOM 3170 C CA . ALA A 1 394 ? -14.772 -15.282 -0.322 1.00 95.06 394 ALA A CA 1
ATOM 3171 C C . ALA A 1 394 ? -14.144 -14.505 0.860 1.00 95.06 394 ALA A C 1
ATOM 3173 O O . ALA A 1 394 ? -13.057 -13.943 0.743 1.00 95.06 394 ALA A O 1
ATOM 3174 N N . GLU A 1 395 ? -14.768 -14.518 2.042 1.00 95.25 395 GLU A N 1
ATOM 3175 C CA . GLU A 1 395 ? -14.188 -13.914 3.252 1.00 95.25 395 GLU A CA 1
ATOM 3176 C C . GLU A 1 395 ? -12.922 -14.645 3.716 1.00 95.25 395 GLU A C 1
ATOM 3178 O O . GLU A 1 395 ? -11.923 -14.014 4.067 1.00 95.25 395 GLU A O 1
ATOM 3183 N N . GLN A 1 396 ? -12.935 -15.980 3.698 1.00 96.56 396 GLN A N 1
ATOM 3184 C CA . GLN A 1 396 ? -11.759 -16.777 4.038 1.00 96.56 396 GLN A CA 1
ATOM 3185 C C . GLN A 1 396 ? -10.632 -16.559 3.020 1.00 96.56 396 GLN A C 1
ATOM 3187 O O . GLN A 1 396 ? -9.478 -16.418 3.425 1.00 96.56 396 GLN A O 1
ATOM 3192 N N . LEU A 1 397 ? -10.957 -16.443 1.727 1.00 95.62 397 LEU A N 1
ATOM 3193 C CA . LEU A 1 397 ? -10.007 -16.129 0.655 1.00 95.62 397 LEU A CA 1
ATOM 3194 C C . LEU A 1 397 ? -9.377 -14.740 0.823 1.00 95.62 397 LEU A C 1
ATOM 3196 O O . LEU A 1 397 ? -8.162 -14.598 0.664 1.00 95.62 397 LEU A O 1
ATOM 3200 N N . PHE A 1 398 ? -10.160 -13.730 1.218 1.00 96.56 398 PHE A N 1
ATOM 3201 C CA . PHE A 1 398 ? -9.635 -12.407 1.562 1.00 96.56 398 PHE A CA 1
ATOM 3202 C C . PHE A 1 398 ? -8.551 -12.515 2.643 1.00 96.56 398 PHE A C 1
ATOM 3204 O O . PHE A 1 398 ? -7.418 -12.055 2.462 1.00 96.56 398 PHE A O 1
ATOM 3211 N N . PHE A 1 399 ? -8.876 -13.160 3.766 1.00 97.19 399 PHE A N 1
ATOM 3212 C CA . PHE A 1 399 ? -7.948 -13.273 4.888 1.00 97.19 399 PHE A CA 1
ATOM 3213 C C . PHE A 1 399 ? -6.738 -14.137 4.542 1.00 97.19 399 PHE A C 1
ATOM 3215 O O . PHE A 1 399 ? -5.615 -13.778 4.901 1.00 97.19 399 PHE A O 1
ATOM 3222 N N . PHE A 1 400 ? -6.947 -15.219 3.789 1.00 94.88 400 PHE A N 1
ATOM 3223 C CA . PHE A 1 400 ? -5.879 -16.052 3.255 1.00 94.88 400 PHE A CA 1
ATOM 3224 C C . PHE A 1 400 ? -4.884 -15.213 2.450 1.00 94.88 400 PHE A C 1
ATOM 3226 O O . PHE A 1 400 ? -3.692 -15.209 2.772 1.00 94.88 400 PHE A O 1
ATOM 3233 N N . ASN A 1 401 ? -5.348 -14.432 1.466 1.00 94.50 401 ASN A N 1
ATOM 3234 C CA . ASN A 1 401 ? -4.424 -13.661 0.636 1.00 94.50 401 ASN A CA 1
ATOM 3235 C C . ASN A 1 401 ? -3.753 -12.516 1.397 1.00 94.50 401 ASN A C 1
ATOM 3237 O O . ASN A 1 401 ? -2.580 -12.237 1.157 1.00 94.50 401 ASN A O 1
ATOM 3241 N N . SER A 1 402 ? -4.443 -11.916 2.374 1.00 95.62 402 SER A N 1
ATOM 3242 C CA . SER A 1 402 ? -3.866 -10.882 3.249 1.00 95.62 402 SER A CA 1
ATOM 3243 C C . SER A 1 402 ? -2.616 -11.338 4.010 1.00 95.62 402 SER A C 1
ATOM 3245 O O . SER A 1 402 ? -1.774 -10.513 4.390 1.00 95.62 402 SER A O 1
ATOM 3247 N N . CYS A 1 403 ? -2.476 -12.655 4.182 1.00 93.81 403 CYS A N 1
ATOM 3248 C CA . CYS A 1 403 ? -1.310 -13.323 4.735 1.00 93.81 403 CYS A CA 1
ATOM 3249 C C . CYS A 1 403 ? -0.380 -13.896 3.663 1.00 93.81 403 CYS A C 1
ATOM 3251 O O . CYS A 1 403 ? 0.835 -13.765 3.798 1.00 93.81 403 CYS A O 1
ATOM 3253 N N . ALA A 1 404 ? -0.913 -14.492 2.593 1.00 91.44 404 ALA A N 1
ATOM 3254 C CA . ALA A 1 404 ? -0.107 -15.100 1.534 1.00 91.44 404 ALA A CA 1
ATOM 3255 C C . ALA A 1 404 ? 0.862 -14.094 0.886 1.00 91.44 404 ALA A C 1
ATOM 3257 O O . ALA A 1 404 ? 2.015 -14.436 0.617 1.00 91.44 404 ALA A O 1
ATOM 3258 N N . ILE A 1 405 ? 0.454 -12.825 0.737 1.00 89.69 405 ILE A N 1
ATOM 3259 C CA . ILE A 1 405 ? 1.342 -11.764 0.234 1.00 89.69 405 ILE A CA 1
ATOM 3260 C C . ILE A 1 405 ? 2.556 -11.502 1.138 1.00 89.69 405 ILE A C 1
ATOM 3262 O O . ILE A 1 405 ? 3.569 -11.003 0.657 1.00 89.69 405 ILE A O 1
ATOM 3266 N N . MET A 1 406 ? 2.482 -11.845 2.430 1.00 86.81 406 MET A N 1
ATOM 3267 C CA . MET A 1 406 ? 3.599 -11.731 3.374 1.00 86.81 406 MET A CA 1
ATOM 3268 C C . MET A 1 406 ? 4.557 -12.921 3.256 1.00 86.81 406 MET A C 1
ATOM 3270 O O . MET A 1 406 ? 5.755 -12.759 3.463 1.00 86.81 406 MET A O 1
ATOM 3274 N N . CYS A 1 407 ? 4.060 -14.103 2.875 1.00 81.38 407 CYS A N 1
ATOM 3275 C CA . CYS A 1 407 ? 4.892 -15.278 2.590 1.00 81.38 407 CYS A CA 1
ATOM 3276 C C . CYS A 1 407 ? 5.717 -15.112 1.310 1.00 81.38 407 CYS A C 1
ATOM 3278 O O . CYS A 1 407 ? 6.823 -15.633 1.217 1.00 81.38 407 CYS A O 1
ATOM 3280 N N . ALA A 1 408 ? 5.190 -14.370 0.336 1.00 66.12 408 ALA A N 1
ATOM 3281 C CA . ALA A 1 408 ? 5.862 -14.108 -0.931 1.00 66.12 408 ALA A CA 1
ATOM 3282 C C . ALA A 1 408 ? 6.978 -13.049 -0.844 1.00 66.12 408 ALA A C 1
ATOM 3284 O O . ALA A 1 408 ? 7.621 -12.732 -1.846 1.00 66.12 408 ALA A O 1
ATOM 3285 N N . GLN A 1 409 ? 7.204 -12.465 0.334 1.00 67.31 409 GLN A N 1
ATOM 3286 C CA . GLN A 1 409 ? 8.298 -11.532 0.554 1.00 67.31 409 GLN A CA 1
ATOM 3287 C C . GLN A 1 409 ? 9.531 -12.280 1.067 1.00 67.31 409 GLN A C 1
ATOM 3289 O O . GLN A 1 409 ? 9.476 -13.013 2.052 1.00 67.31 409 GLN A O 1
ATOM 3294 N N . HIS A 1 410 ? 10.671 -12.066 0.411 1.00 56.28 410 HIS A N 1
ATOM 3295 C CA . HIS A 1 410 ? 11.949 -12.661 0.798 1.00 56.28 410 HIS A CA 1
ATOM 3296 C C . HIS A 1 410 ? 12.798 -11.694 1.638 1.00 56.28 410 HIS A C 1
ATOM 3298 O O . HIS A 1 410 ? 12.686 -10.472 1.515 1.00 56.28 410 HIS A O 1
ATOM 3304 N N . GLY A 1 411 ? 13.693 -12.255 2.455 1.00 57.31 411 GLY A N 1
ATOM 3305 C CA . GLY A 1 411 ? 14.639 -11.513 3.292 1.00 57.31 411 GLY A CA 1
ATOM 3306 C C . GLY A 1 411 ? 14.139 -11.253 4.714 1.00 57.31 411 GLY A C 1
ATOM 3307 O O . GLY A 1 411 ? 12.969 -11.447 5.030 1.00 57.31 411 GLY A O 1
ATOM 3308 N N . ILE A 1 412 ? 15.046 -10.827 5.592 1.00 52.94 412 ILE A N 1
ATOM 3309 C CA . ILE A 1 412 ? 14.682 -10.361 6.932 1.00 52.94 412 ILE A CA 1
ATOM 3310 C C . ILE A 1 412 ? 14.149 -8.935 6.759 1.00 52.94 412 ILE A C 1
ATOM 3312 O O . ILE A 1 412 ? 14.885 -8.097 6.227 1.00 52.94 412 ILE A O 1
ATOM 3316 N N . PRO A 1 413 ? 12.902 -8.637 7.165 1.00 58.88 413 PRO A N 1
ATOM 3317 C CA . PRO A 1 413 ? 12.437 -7.263 7.207 1.00 58.88 413 PRO A CA 1
ATOM 3318 C C . PRO A 1 413 ? 13.409 -6.515 8.117 1.00 58.88 413 PRO A C 1
ATOM 3320 O O . PRO A 1 413 ? 13.596 -6.901 9.270 1.00 58.88 413 PRO A O 1
ATOM 3323 N N . GLY A 1 414 ? 14.127 -5.524 7.581 1.00 60.19 414 GLY A N 1
ATOM 3324 C CA . GLY A 1 414 ? 15.051 -4.727 8.389 1.00 60.19 414 GLY A CA 1
ATOM 3325 C C . GLY A 1 414 ? 14.325 -4.075 9.573 1.00 60.19 414 GLY A C 1
ATOM 3326 O O . GLY A 1 414 ? 13.115 -4.201 9.720 1.00 60.19 414 GLY A O 1
ATOM 3327 N N . GLN A 1 415 ? 15.027 -3.285 10.384 1.00 63.66 415 GLN A N 1
ATOM 3328 C CA . GLN A 1 415 ? 14.475 -2.713 11.630 1.00 63.66 415 GLN A CA 1
ATOM 3329 C C . GLN A 1 415 ? 13.207 -1.841 11.479 1.00 63.66 415 GLN A C 1
ATOM 3331 O O . GLN A 1 415 ? 12.620 -1.442 12.481 1.00 63.66 415 GLN A O 1
ATOM 3336 N N . ARG A 1 416 ? 12.802 -1.525 10.244 1.00 73.31 416 ARG A N 1
ATOM 3337 C CA . ARG A 1 416 ? 11.578 -0.789 9.921 1.00 73.31 416 ARG A CA 1
ATOM 3338 C C . ARG A 1 416 ? 10.304 -1.617 10.118 1.00 73.31 416 ARG A C 1
ATOM 3340 O O . ARG A 1 416 ? 9.312 -1.054 10.551 1.00 73.31 416 ARG A O 1
ATOM 3347 N N . TYR A 1 417 ? 10.317 -2.913 9.805 1.00 81.31 417 TYR A N 1
ATOM 3348 C CA . TYR A 1 417 ? 9.099 -3.728 9.745 1.00 81.31 417 TYR A CA 1
ATOM 3349 C C . TYR A 1 417 ? 9.146 -4.894 10.733 1.00 81.31 417 TYR A C 1
ATOM 3351 O O . TYR A 1 417 ? 10.205 -5.477 10.964 1.00 81.31 417 TYR A O 1
ATOM 3359 N N . ALA A 1 418 ? 7.982 -5.298 11.247 1.00 82.94 418 ALA A N 1
ATOM 3360 C CA . ALA A 1 418 ? 7.858 -6.540 12.001 1.00 82.94 418 ALA A CA 1
ATOM 3361 C C . ALA A 1 418 ? 8.132 -7.763 11.100 1.00 82.94 418 ALA A C 1
ATOM 3363 O O . ALA A 1 418 ? 7.974 -7.680 9.874 1.00 82.94 418 ALA A O 1
ATOM 3364 N N . PRO A 1 419 ? 8.473 -8.932 11.680 1.00 84.81 419 PRO A N 1
ATOM 3365 C CA . PRO A 1 419 ? 8.538 -10.188 10.939 1.00 84.81 419 PRO A CA 1
ATOM 3366 C C . PRO A 1 419 ? 7.272 -10.421 10.104 1.00 84.81 419 PRO A C 1
ATOM 3368 O O . PRO A 1 419 ? 6.161 -10.198 10.586 1.00 84.81 419 PRO A O 1
ATOM 3371 N N . TYR A 1 420 ? 7.415 -10.928 8.874 1.00 86.12 420 TYR A N 1
ATOM 3372 C CA . TYR A 1 420 ? 6.284 -11.136 7.952 1.00 86.12 420 TYR A CA 1
ATOM 3373 C C . TYR A 1 420 ? 5.144 -11.965 8.561 1.00 86.12 420 TYR A C 1
ATOM 3375 O O . TYR A 1 420 ? 3.969 -11.683 8.328 1.00 86.12 420 TYR A O 1
ATOM 3383 N N . ARG A 1 421 ? 5.478 -12.943 9.415 1.00 86.00 421 ARG A N 1
ATOM 3384 C CA . ARG A 1 421 ? 4.491 -13.715 10.181 1.00 86.00 421 ARG A CA 1
ATOM 3385 C C . ARG A 1 421 ? 3.634 -12.825 11.087 1.00 86.00 421 ARG A C 1
ATOM 3387 O O . ARG A 1 421 ? 2.419 -12.988 11.106 1.00 86.00 421 ARG A O 1
ATOM 3394 N N . SER A 1 422 ? 4.238 -11.875 11.798 1.00 88.62 422 SER A N 1
ATOM 3395 C CA . SER A 1 422 ? 3.522 -10.927 12.660 1.00 88.62 422 SER A CA 1
ATOM 3396 C C . SER A 1 422 ? 2.662 -9.961 11.843 1.00 88.62 422 SER A C 1
ATOM 3398 O O . SER A 1 422 ? 1.502 -9.760 12.189 1.00 88.62 422 SER A O 1
ATOM 3400 N N . ARG A 1 423 ? 3.172 -9.462 10.706 1.00 91.81 423 ARG A N 1
ATOM 3401 C CA . ARG A 1 423 ? 2.420 -8.607 9.756 1.00 91.81 423 ARG A CA 1
ATOM 3402 C C . ARG A 1 423 ? 1.185 -9.291 9.146 1.00 91.81 423 ARG A C 1
ATOM 3404 O O . ARG A 1 423 ? 0.250 -8.631 8.692 1.00 91.81 423 ARG A O 1
ATOM 3411 N N . CYS A 1 424 ? 1.182 -10.623 9.116 1.00 93.06 424 CYS A N 1
ATOM 3412 C CA . CYS A 1 424 ? 0.017 -11.440 8.780 1.00 93.06 424 CYS A CA 1
ATOM 3413 C C . CYS A 1 424 ? -0.892 -11.646 10.001 1.00 93.06 424 CYS A C 1
ATOM 3415 O O . CYS A 1 424 ? -2.065 -11.291 9.967 1.00 93.06 424 CYS A O 1
ATOM 3417 N N . MET A 1 425 ? -0.366 -12.211 11.091 1.00 93.12 425 MET A N 1
ATOM 3418 C CA . MET A 1 425 ? -1.195 -12.704 12.194 1.00 93.12 425 MET A CA 1
ATOM 3419 C C . MET A 1 425 ? -1.795 -11.586 13.049 1.00 93.12 425 MET A C 1
ATOM 3421 O O . MET A 1 425 ? -2.950 -11.695 13.454 1.00 93.12 425 MET A O 1
ATOM 3425 N N . VAL A 1 426 ? -1.042 -10.521 13.338 1.00 94.25 426 VAL A N 1
ATOM 3426 C CA . VAL A 1 426 ? -1.481 -9.484 14.284 1.00 94.25 426 VAL A CA 1
ATOM 3427 C C . VAL A 1 426 ? -2.730 -8.744 13.801 1.00 94.25 426 VAL A C 1
ATOM 3429 O O . VAL A 1 426 ? -3.648 -8.585 14.615 1.00 94.25 426 VAL A O 1
ATOM 3432 N N . PRO A 1 427 ? -2.843 -8.337 12.520 1.00 96.56 427 PRO A N 1
ATOM 3433 C CA . PRO A 1 427 ? -4.097 -7.792 12.022 1.00 96.56 427 PRO A CA 1
ATOM 3434 C C . PRO A 1 427 ? -5.282 -8.746 12.225 1.00 96.56 427 PRO A C 1
ATOM 3436 O O . PRO A 1 427 ? -6.302 -8.347 12.784 1.00 96.56 427 PRO A O 1
ATOM 3439 N N . LEU A 1 428 ? -5.124 -10.024 11.866 1.00 96.56 428 LEU A N 1
ATOM 3440 C CA . LEU A 1 428 ? -6.197 -11.026 11.919 1.00 96.56 428 LEU A CA 1
ATOM 3441 C C . LEU A 1 428 ? -6.660 -11.342 13.345 1.00 96.56 428 LEU A C 1
ATOM 3443 O O . LEU A 1 428 ? -7.859 -11.400 13.611 1.00 96.56 428 LEU A O 1
ATOM 3447 N N . ILE A 1 429 ? -5.721 -11.468 14.287 1.00 95.06 429 ILE A N 1
ATOM 3448 C CA . ILE A 1 429 ? -6.004 -11.669 15.718 1.00 95.06 429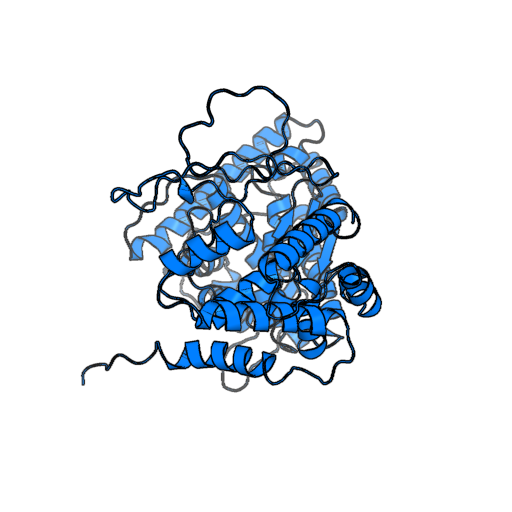 ILE A CA 1
ATOM 3449 C C . ILE A 1 429 ? -6.921 -10.568 16.257 1.00 95.06 429 ILE A C 1
ATOM 3451 O O . ILE A 1 429 ? -7.763 -10.828 17.119 1.00 95.06 429 ILE A O 1
ATOM 3455 N N . ASN A 1 430 ? -6.796 -9.349 15.735 1.00 96.88 430 ASN A N 1
ATOM 3456 C CA . ASN A 1 430 ? -7.560 -8.187 16.172 1.00 96.88 430 ASN A CA 1
ATOM 3457 C C . ASN A 1 430 ? -8.861 -7.958 15.384 1.00 96.88 430 ASN A C 1
ATOM 3459 O O . ASN A 1 430 ? -9.621 -7.063 15.738 1.00 96.88 430 ASN A O 1
ATOM 3463 N N . MET A 1 431 ? -9.178 -8.792 14.388 1.00 97.31 431 MET A N 1
ATOM 3464 C CA . MET A 1 431 ? -10.408 -8.693 13.594 1.00 97.31 431 MET A CA 1
ATOM 3465 C C . MET A 1 431 ? -11.431 -9.756 14.029 1.00 97.31 431 MET A C 1
ATOM 3467 O O . MET A 1 431 ? -11.186 -10.955 13.877 1.00 97.31 431 MET A O 1
ATOM 3471 N N . PRO A 1 432 ? -12.586 -9.376 14.607 1.00 96.69 432 PRO A N 1
ATOM 3472 C CA . PRO A 1 432 ? -13.683 -10.310 14.869 1.00 96.69 432 PRO A CA 1
ATOM 3473 C C . PRO A 1 432 ? -14.209 -11.003 13.604 1.00 96.69 432 PRO A C 1
ATOM 3475 O O . PRO A 1 432 ? -14.640 -12.150 13.671 1.00 96.69 432 PRO A O 1
ATOM 3478 N N . GLU A 1 433 ? -14.148 -10.316 12.464 1.00 96.94 433 GLU A N 1
ATOM 3479 C CA . GLU A 1 433 ? -14.534 -10.801 11.135 1.00 96.94 433 GLU A CA 1
ATOM 3480 C C . GLU A 1 433 ? -13.768 -12.076 10.776 1.00 96.94 433 GLU A C 1
ATOM 3482 O O . GLU A 1 433 ? -14.373 -13.079 10.408 1.00 96.94 433 GLU A O 1
ATOM 3487 N N . PHE A 1 434 ? -12.449 -12.067 10.992 1.00 97.81 434 PHE A N 1
ATOM 3488 C CA . PHE A 1 434 ? -11.591 -13.229 10.787 1.00 97.81 434 PHE A CA 1
ATOM 3489 C C . PHE A 1 434 ? -12.007 -14.397 11.690 1.00 97.81 434 PHE A C 1
ATOM 3491 O O . PHE A 1 434 ? -12.221 -15.511 11.212 1.00 97.81 434 PHE A O 1
ATOM 3498 N N . SER A 1 435 ? -12.186 -14.139 12.992 1.00 97.56 435 SER A N 1
ATOM 3499 C CA . SER A 1 435 ? -12.605 -15.178 13.938 1.00 97.56 435 SER A CA 1
ATOM 3500 C C . SER A 1 435 ? -13.929 -15.832 13.531 1.00 97.56 435 SER A C 1
ATOM 3502 O O . SER A 1 435 ? -14.083 -17.037 13.716 1.00 97.56 435 SER A O 1
ATOM 3504 N N . ARG A 1 436 ? -14.883 -15.054 12.996 1.00 97.25 436 ARG A N 1
ATOM 3505 C CA . ARG A 1 436 ? -16.167 -15.570 12.499 1.00 97.25 436 ARG A CA 1
ATOM 3506 C C . ARG A 1 436 ? -15.978 -16.405 11.236 1.00 97.25 436 ARG A C 1
ATOM 3508 O O . ARG A 1 436 ? -16.439 -17.541 11.213 1.00 97.25 436 ARG A O 1
ATOM 3515 N N . ALA A 1 437 ? -15.260 -15.879 10.243 1.00 96.38 437 ALA A N 1
ATOM 3516 C CA . ALA A 1 437 ? -15.037 -16.547 8.961 1.00 96.38 437 ALA A CA 1
ATOM 3517 C C . ALA A 1 437 ? -14.340 -17.912 9.114 1.00 96.38 437 ALA A C 1
ATOM 3519 O O . ALA A 1 437 ? -14.637 -18.842 8.372 1.00 96.38 437 ALA A O 1
ATOM 3520 N N . PHE A 1 438 ? -13.448 -18.065 10.099 1.00 96.75 438 PHE A N 1
ATOM 3521 C CA . PHE A 1 438 ? -12.734 -19.322 10.375 1.00 96.75 438 PHE A CA 1
ATOM 3522 C C . PHE A 1 438 ? -13.286 -20.116 11.570 1.00 96.75 438 PHE A C 1
ATOM 3524 O O . PHE A 1 438 ? -12.664 -21.090 11.992 1.00 96.75 438 PHE A O 1
ATOM 3531 N N . GLY A 1 439 ? -14.413 -19.705 12.162 1.00 96.88 439 GLY A N 1
ATOM 3532 C CA . GLY A 1 439 ? -15.020 -20.412 13.298 1.00 96.88 439 GLY A CA 1
ATOM 3533 C C . GLY A 1 439 ? -14.104 -20.544 14.526 1.00 96.88 439 GLY A C 1
ATOM 3534 O O . GLY A 1 439 ? -14.161 -21.539 15.247 1.00 96.88 439 GLY A O 1
ATOM 3535 N N . CYS A 1 440 ? -13.224 -19.570 14.774 1.00 97.06 440 CYS A N 1
ATOM 3536 C CA . CYS A 1 440 ? -12.249 -19.641 15.862 1.00 97.06 440 CYS A CA 1
ATOM 3537 C C . CYS A 1 440 ? -12.927 -19.541 17.240 1.00 97.06 440 CYS A C 1
ATOM 3539 O O . CYS A 1 440 ? -13.544 -18.524 17.567 1.00 97.06 440 CYS A O 1
ATOM 3541 N N . ALA A 1 441 ? -12.741 -20.544 18.103 1.00 96.94 441 ALA A N 1
ATOM 3542 C CA . ALA A 1 441 ? -13.275 -20.528 19.467 1.00 96.94 441 ALA A CA 1
ATOM 3543 C C . ALA A 1 441 ? -12.688 -19.381 20.315 1.00 96.94 441 ALA A C 1
ATOM 3545 O O . ALA A 1 441 ? -11.510 -19.034 20.197 1.00 96.94 441 ALA A O 1
ATOM 3546 N N . ALA A 1 442 ? -13.503 -18.789 21.193 1.00 96.06 442 ALA A N 1
ATOM 3547 C CA . ALA A 1 442 ? -13.086 -17.671 22.038 1.00 96.06 442 ALA A CA 1
ATOM 3548 C C . ALA A 1 442 ? -11.961 -18.068 23.012 1.00 96.06 442 ALA A C 1
ATOM 3550 O O . ALA A 1 442 ? -12.056 -19.072 23.714 1.00 96.06 442 ALA A O 1
ATOM 3551 N N . GLY A 1 443 ? -10.915 -17.245 23.095 1.00 92.31 443 GLY A N 1
ATOM 3552 C CA . GLY A 1 443 ? -9.738 -17.485 23.936 1.00 92.31 443 GLY A CA 1
ATOM 3553 C C . GLY A 1 443 ? -8.627 -18.300 23.268 1.00 92.31 443 GLY A C 1
ATOM 3554 O O . GLY A 1 443 ? -7.575 -18.474 23.876 1.00 92.31 443 GLY A O 1
ATOM 3555 N N . THR A 1 444 ? -8.820 -18.769 22.032 1.00 93.06 444 THR A N 1
ATOM 3556 C CA . THR A 1 444 ? -7.735 -19.369 21.237 1.00 93.06 444 THR A CA 1
ATOM 3557 C C . THR A 1 444 ? -6.711 -18.307 20.806 1.00 93.06 444 THR A C 1
ATOM 3559 O O . THR A 1 444 ? -7.054 -17.121 20.772 1.00 93.06 444 THR A O 1
ATOM 3562 N N . PRO A 1 445 ? -5.473 -18.690 20.424 1.00 90.75 445 PRO A N 1
ATOM 3563 C CA . PRO A 1 445 ? -4.443 -17.730 20.010 1.00 90.75 445 PRO A CA 1
ATOM 3564 C C . PRO A 1 445 ? -4.885 -16.771 18.894 1.00 90.75 445 PRO A C 1
ATOM 3566 O O . PRO A 1 445 ? -4.521 -15.601 18.910 1.00 90.75 445 PRO A O 1
ATOM 3569 N N . MET A 1 446 ? -5.715 -17.246 17.959 1.00 93.19 446 MET A N 1
ATOM 3570 C CA . MET A 1 446 ? -6.246 -16.439 16.854 1.00 93.19 446 MET A CA 1
ATOM 3571 C C . MET A 1 446 ? -7.593 -15.757 17.158 1.00 93.19 446 MET A C 1
ATOM 3573 O O . MET A 1 446 ? -8.115 -15.017 16.327 1.00 93.19 446 MET A O 1
ATOM 3577 N N . ASN A 1 447 ? -8.158 -15.958 18.352 1.00 95.88 447 ASN A N 1
ATOM 3578 C CA . ASN A 1 447 ? -9.361 -15.269 18.816 1.00 95.88 447 ASN A CA 1
ATOM 3579 C C . ASN A 1 447 ? -9.277 -14.926 20.318 1.00 95.88 447 ASN A C 1
ATOM 3581 O O . ASN A 1 447 ? -10.072 -15.434 21.121 1.00 95.88 447 ASN A O 1
ATOM 3585 N N . PRO A 1 448 ? -8.316 -14.078 20.730 1.00 93.94 448 PRO A N 1
ATOM 3586 C CA . PRO A 1 448 ? -8.191 -13.669 22.120 1.00 93.94 448 PRO A CA 1
ATOM 3587 C C . PRO A 1 448 ? -9.402 -12.839 22.553 1.00 93.94 448 PRO A C 1
ATOM 3589 O O . PRO A 1 448 ? -10.042 -12.153 21.755 1.00 93.94 448 PRO A O 1
ATOM 3592 N N . ARG A 1 449 ? -9.697 -12.865 23.858 1.00 92.62 449 ARG A N 1
ATOM 3593 C CA . ARG A 1 449 ? -10.817 -12.100 24.438 1.00 92.62 449 ARG A CA 1
ATOM 3594 C C . ARG A 1 449 ? -10.617 -10.587 24.329 1.00 92.62 449 ARG A C 1
ATOM 3596 O O . ARG A 1 449 ? -11.589 -9.850 24.219 1.00 92.62 449 ARG A O 1
ATOM 3603 N N . LYS A 1 450 ? -9.365 -10.130 24.382 1.00 92.62 450 LYS A N 1
ATOM 3604 C CA . LYS A 1 450 ? -8.990 -8.724 24.227 1.00 92.62 450 LYS A CA 1
ATOM 3605 C C . LYS A 1 450 ? -8.461 -8.518 22.810 1.00 92.62 450 LYS A C 1
ATOM 3607 O O . LYS A 1 450 ? -7.424 -9.075 22.471 1.00 92.62 450 LYS A O 1
ATOM 3612 N N . LYS A 1 451 ? -9.172 -7.713 22.022 1.00 94.44 451 LYS A N 1
ATOM 3613 C CA . LYS A 1 451 ? -8.773 -7.279 20.679 1.00 94.44 451 LYS A CA 1
ATOM 3614 C C . LYS A 1 451 ? -8.551 -5.769 20.681 1.00 94.44 451 LYS A C 1
ATOM 3616 O O . LYS A 1 451 ? -9.220 -5.039 21.413 1.00 94.44 451 LYS A O 1
ATOM 3621 N N . CYS A 1 452 ? -7.600 -5.314 19.886 1.00 93.88 452 CYS A N 1
ATOM 3622 C CA . CYS A 1 452 ? -7.339 -3.907 19.639 1.00 93.88 452 CYS A CA 1
ATOM 3623 C C . CYS A 1 452 ? -8.311 -3.362 18.594 1.00 93.88 452 CYS A C 1
ATOM 3625 O O . CYS A 1 452 ? -8.690 -4.058 17.658 1.00 93.88 452 CYS A O 1
ATOM 3627 N N . THR A 1 453 ? -8.687 -2.096 18.743 1.00 90.56 453 THR A N 1
ATOM 3628 C CA . THR A 1 453 ? -9.518 -1.357 17.788 1.00 90.56 453 THR A CA 1
ATOM 3629 C C . THR A 1 453 ? -8.836 -0.036 17.467 1.00 90.56 453 THR A C 1
ATOM 3631 O O . THR A 1 453 ? -8.160 0.530 18.330 1.00 90.56 453 THR A O 1
ATOM 3634 N N . PHE A 1 454 ? -8.991 0.456 16.235 1.00 87.62 454 PHE A N 1
ATOM 3635 C CA . PHE A 1 454 ? -8.396 1.731 15.833 1.00 87.62 454 PHE A CA 1
ATOM 3636 C C . PHE A 1 454 ? -9.435 2.839 15.649 1.00 87.62 454 PHE A C 1
ATOM 3638 O O . PHE A 1 454 ? -9.436 3.774 16.447 1.00 87.62 454 PHE A O 1
ATOM 3645 N N . TRP A 1 455 ? -10.316 2.740 14.653 1.00 84.44 455 TRP A N 1
ATOM 3646 C CA . TRP A 1 455 ? -11.303 3.782 14.349 1.00 84.44 455 TRP A CA 1
ATOM 3647 C C . TRP A 1 455 ? -12.443 3.859 15.365 1.00 84.44 455 TRP A C 1
ATOM 3649 O O . TRP A 1 455 ? -12.928 2.787 15.793 1.00 84.44 455 TRP A O 1
#

Secondary structure (DSSP, 8-state):
------THHHHHHHHHHHHHHHTT-------HHHHHHHHHHHHHHHHHHT-SSHHHHHHHHHHHTT-TTGGG-------TT----------SSS--------TT-TTS--S--------------TTS-HHHHHHHHHHHH-HHHHHHHHHHHHS-TTHHHHHHHHHHHHHHHHHHHHHT-SSS-HHHHHHHHHHHHT-EEEESS-GGGG-HHHHHHHHTTSPP--TT-HHHHHHHHHHHHHHHHHH-TTTTT--TT--S-EEEGGGTEEEE-GGGSSTTT--TT-HHHHIIIIIHHHHHHHHHTTSTTGGGGG-TT-HHHHHHHHHHHHHHHHHHHHHHHHHHTTTTPPPP--HHHHHHHHHHHHHHHHHHHHHHTS-HHHHS--BTTB---HHHHHHHHHHHHHHT--S---TTS--HHHHHHHHHHT-HHHHHHTTPPTTSTTS-S------

Solvent-accessible surface area (backbone atoms only — not comparable to full-atom values): 26350 Å² total; per-residue (Å²): 136,84,86,77,91,66,74,78,64,63,56,56,44,52,55,48,48,54,54,60,40,52,70,72,59,59,68,96,61,94,44,65,31,46,54,32,47,50,26,45,31,52,17,40,47,55,57,58,73,73,44,97,44,74,65,60,45,53,52,54,54,40,51,78,66,68,57,80,67,61,89,78,52,86,83,67,95,70,69,95,86,76,61,77,60,88,68,84,72,93,68,97,54,103,63,83,70,77,59,79,62,70,92,83,72,82,86,78,79,98,67,97,71,86,75,82,83,79,89,70,80,91,63,81,52,96,86,59,56,67,66,58,52,27,48,54,54,40,41,74,44,39,40,62,52,66,43,40,59,51,47,63,73,75,44,59,84,66,50,55,62,49,52,53,49,48,51,52,43,28,49,51,31,45,49,52,41,56,73,64,26,82,72,57,52,71,70,44,36,52,38,48,52,52,50,59,74,65,44,47,77,43,59,34,61,58,77,59,59,67,34,67,69,51,46,38,61,71,39,62,83,45,62,75,33,57,72,87,46,58,63,69,37,48,53,51,29,44,53,52,40,51,50,50,52,74,67,40,79,94,56,53,90,72,56,76,80,39,59,61,63,48,57,41,81,95,72,43,30,34,39,35,22,46,55,36,67,34,74,78,26,28,50,93,94,40,60,29,37,22,23,19,20,39,30,14,50,53,27,20,36,56,35,53,65,57,24,86,74,41,44,62,77,31,36,84,93,34,71,68,60,44,53,52,41,53,52,56,48,52,55,39,50,55,43,48,49,54,48,43,48,69,62,37,68,81,73,78,66,83,83,74,93,44,75,61,32,48,39,48,55,46,15,44,32,51,2,43,50,27,8,47,51,26,53,72,68,46,61,67,75,57,57,70,39,71,48,94,97,46,102,44,52,17,68,42,37,16,57,49,27,43,32,49,50,38,69,74,54,83,79,80,62,53,94,54,46,66,54,48,66,48,62,30,46,44,38,42,34,38,32,70,67,51,23,59,66,68,66,47,56,86,64,38,92,60,20,43,85,78,59,58,72,86,93

Sequence (455 aa):
MPFGSSSQGEESLRIFTLLRLIVPYIPDSNQLSWQKAAGMYQACLSFTSSYETETQYLVEWMRSLNLDFLNKTRLKKVNPVEMMVRGSVDLGVEAVIAIVFSKKYFKNNKRGMKLVEFTEPYMFLRDRSASDACYSHVRKVMNLAVLSPYFHSEIPPYIVPQAQRMVSEVRNAFLKALESSSWLGLKIREAAIRKLKNMTSYVGSPGRRSDPEFVESVYKPYPDAPLDILFPTWIKALSLSSHYIWTDQETRLYDEARRSPYYTDNYNDFTIPATSLIRPFMYYGITSLNYGGLGKLIGHEIMHGFDVNAIESLKDNDPEGMKNVRKEYTKRALCLRESHKSVLFINGQEEILNETLDSENLADFVGTKIGYDAFVSLVPENRDETLAGLDMSAEQLFFFNSCAIMCAQHGIPGQRYAPYRSRCMVPLINMPEFSRAFGCAAGTPMNPRKKCTFW

Nearest PDB structures (foldseek):
  4cth-assembly1_A-2  TM=8.622E-01  e=4.693E-14  Homo sapiens
  6sh2-assembly1_AAA  TM=8.417E-01  e=3.080E-14  Homo sapiens
  6svy-assembly1_A  TM=8.061E-01  e=9.206E-14  Homo sapiens
  3dwb-assembly1_A  TM=8.677E-01  e=2.565E-12  Homo sapiens
  4iuw-assembly1_A  TM=7.589E-01  e=2.564E-09  Lacticaseibacillus rhamnosus HN001

InterPro domains:
  IPR000718 Peptidase M13 [PS51885] (1-455)
  IPR000718 Peptidase M13 [PTHR11733] (105-452)
  IPR008753 Peptidase M13, N-terminal domain [PF05649] (131-206)
  IPR018497 Peptidase M13, C-terminal domain [PF01431] (262-453)
  IPR018497 Peptidase M13, C-terminal domain [PR00786] (270-282)
  IPR018497 Peptidase M13, C-terminal domain [PR00786] (290-306)
  IPR018497 Peptidase M13, C-terminal domain [PR00786] (360-371)
  IPR024079 Metallopeptidase, catalytic domain superfamily [G3DSA:3.40.390.10] (155-455)
  IPR042089 Peptidase M13, domain 2 [G3DSA:1.10.1380.10] (125-247)

pLDDT: mean 71.72, std 23.9, range [23.0, 98.56]

Foldseek 3Di:
DDDDDDPVPVVVVVVVVVVVVLVVPPDPDPFPLQLQLVLLLVLLVVLVVVDPDPVVSVVVLCVLVVVPPVVPDDDDDDDPQDDADDDADPPVDPDGPHPGRDPPPPPDDDDDDPDPDPPDDDDPPPPDDSSVSSNVLSCVLSVLSSQLVVLVVVPPPVLQVVLVVLLVLLLVLVLVCLVPDPQQDPQLSVLLNVLSVQAAEAEEQDDCSNPSVVSSVLCVPQDRRHSPNNNVSSVSSVVSSVVCLPPDPRHHPDRLPDQAKAEDLVRNYIYHYSNCSDPPQHDPPQLLLVLLRSQLRSQLRNLLCCAPVNSVVSCNVPPPSVVSVNVLLVVLLVQLLVLLCLQCVVPDDDQDDDSLASSNSVSLLRSLVSSVSSQVPDDVVSQQDDDPPDPAGSLRSSLVSNLVNLVPDDDAPPSRYDRSSSSNQSSQLQDVSNCVRVVPDECPSSHDPDHRDDD

Organism: Rhipicephalus sanguineus (NCBI:txid34632)

Radius of gyration: 25.5 Å; Cα contacts (8 Å, |Δi|>4): 517; chains: 1; bounding box: 77×67×58 Å

Mean predicted aligned error: 13.59 Å